Protein AF-0000000076241321 (afdb_homodimer)

Nearest PDB structures (foldseek):
  1dkg-assembly1_A  TM=8.052E-01  e=1.170E-10  Escherichia coli
  1dkg-assembly1_B  TM=6.840E-01  e=5.342E-10  Escherichia coli
  4ani-assembly1_B  TM=7.021E-01  e=1.753E-09  Geobacillus kaustophilus HTA426
  3a6m-assembly1_B  TM=4.985E-01  e=2.805E-08  Thermus thermophilus HB8
  1dkg-assembly1_A  TM=8.075E-01  e=1.011E-10  Escherichia coli

InterPro domains:
  IPR000740 GrpE nucleotide exchange factor [MF_01151] (37-212)
  IPR000740 GrpE nucleotide exchange factor [PF01025] (47-212)
  IPR000740 GrpE nucleotide exchange factor [PR00773] (77-93)
  IPR000740 GrpE nucleotide exchange factor [PR00773] (105-120)
  IPR000740 GrpE nucleotide exchange factor [PR00773] (164-179)
  IPR000740 GrpE nucleotide exchange factor [PR00773] (191-210)
  IPR000740 GrpE nucleotide exchange factor [PS01071] (167-210)
  IPR000740 GrpE nucleotide exchange factor [PTHR21237] (41-211)
  IPR000740 GrpE nucleotide exchange factor [cd00446] (71-210)
  IPR009012 GrpE nucleotide exchange factor, head [G3DSA:2.30.22.10] (156-211)
  IPR009012 GrpE nucleotide exchange factor, head [SSF51064] (158-212)
  IPR013805 GrpE nucleotide exchange factor, coiled-coil [G3DSA:3.90.20.20] (36-153)
  IPR013805 GrpE nucleotide exchange factor, coiled-coil [SSF58014] (56-156)

Organism: NCBI:txid252671

Solvent-accessible surface area (backbone atoms only — not comparable to full-atom values): 24642 Å² total; per-residue (Å²): 142,81,89,80,85,87,77,91,74,92,81,88,85,80,84,73,87,74,81,80,83,86,77,81,76,80,78,79,83,78,78,77,72,75,79,74,82,80,74,76,70,74,74,73,76,71,61,69,55,56,54,51,50,52,52,52,52,44,52,50,49,30,52,52,25,41,50,48,20,52,51,26,43,51,52,27,54,50,38,50,50,48,41,54,50,48,54,56,51,48,56,52,48,40,56,49,36,26,51,49,40,40,45,59,55,47,60,65,45,48,56,52,52,51,52,50,50,52,56,63,66,68,56,55,71,68,57,38,72,76,28,68,68,42,32,53,53,50,48,51,51,51,49,48,50,52,53,50,49,51,52,33,46,75,73,38,33,41,83,44,77,59,68,70,32,72,66,41,79,81,51,34,39,77,78,46,72,42,85,40,94,88,51,60,67,45,16,24,70,40,70,79,38,74,13,34,28,47,76,85,35,71,72,39,53,16,33,26,27,28,21,89,130,100,86,95,74,92,80,92,87,86,88,89,81,95,84,88,76,92,84,89,85,82,93,83,88,78,83,80,80,79,74,81,76,73,76,77,77,74,75,74,68,73,76,72,80,67,62,67,54,55,52,50,49,52,52,51,52,43,51,49,49,30,50,53,25,43,48,49,20,49,52,25,43,50,51,26,54,49,38,52,51,48,41,53,50,50,53,56,51,48,56,53,48,39,55,49,36,26,50,49,41,41,45,59,56,47,59,63,46,48,58,52,52,51,52,50,50,51,56,62,67,69,57,55,69,68,57,38,73,75,28,67,68,42,33,53,52,49,47,52,50,51,48,47,49,52,52,51,49,51,52,33,47,76,74,38,33,40,83,44,77,59,69,69,32,72,66,41,78,80,50,34,40,77,78,48,72,42,85,40,93,90,48,59,66,47,16,24,71,40,69,81,37,73,14,33,26,47,76,86,36,71,72,37,55,16,33,25,27,27,19,89

Foldseek 3Di:
DDDPDDDPDDDDDPDDDPDDDDDDDDDDDPPPPCPDDDPPPPPPDPPVVVVVVVVVVVVVVVVVVVVVVVVVVVVVVVVVVVVVVVVVVVVVVVVVVVLVVVLVVVLVCLVVLVVLVVVLVPDDPVVLVVDVVVVVVSVVSVVVSVVVVVVCVVQQKDWDDQAQHADDPQQEDEDEEDADPVHDFRGFHAFPAIWMAGNNHTSGHTYTYGYD/DDDPDDDDPDDDDDDPDDDDDDDDDDPDPPPPPPPPDPCPPPCPPPPVVVVVVVVVVVVVVVVVVVVVVVVVVVVVVVVVVVVVVCVVVVVVVVVVVVLVVVLVVVLVCLVVLVVLVVVLVPDDPVVLVVDVVVVVVSVVSVVVSVVVVVVCVVQQKDWDDQAQHADDPQQEDEDEEDADPVHDFRGFHAFPAIWMAGNNHTSGHTYTYGYD

Structure (mmCIF, N/CA/C/O backbone):
data_AF-0000000076241321-model_v1
#
loop_
_entity.id
_entity.type
_entity.pdbx_description
1 polymer 'GrpE protein homolog'
#
loop_
_atom_site.group_PDB
_atom_site.id
_atom_site.type_symbol
_atom_site.label_atom_id
_atom_site.label_alt_id
_atom_site.label_comp_id
_atom_site.label_asym_id
_atom_site.label_entity_id
_atom_site.label_seq_id
_atom_site.pdbx_PDB_ins_code
_atom_site.Cartn_x
_atom_site.Cartn_y
_atom_site.Cartn_z
_atom_site.occupancy
_atom_site.B_iso_or_equiv
_atom_site.auth_seq_id
_atom_site.auth_comp_id
_atom_site.auth_asym_id
_atom_site.auth_atom_id
_atom_site.pdbx_PDB_model_num
ATOM 1 N N . MET A 1 1 ? 43.938 11.688 50.812 1 19.81 1 MET A N 1
ATOM 2 C CA . MET A 1 1 ? 44.75 12.586 51.625 1 19.81 1 MET A CA 1
ATOM 3 C C . MET A 1 1 ? 43.906 13.477 52.5 1 19.81 1 MET A C 1
ATOM 5 O O . MET A 1 1 ? 42.812 13.883 52.125 1 19.81 1 MET A O 1
ATOM 9 N N . SER A 1 2 ? 44.219 13.922 53.844 1 20.12 2 SER A N 1
ATOM 10 C CA . SER A 1 2 ? 43.938 14.164 55.25 1 20.12 2 SER A CA 1
ATOM 11 C C . SER A 1 2 ? 43.625 15.633 55.5 1 20.12 2 SER A C 1
ATOM 13 O O . SER A 1 2 ? 43.375 16.031 56.625 1 20.12 2 SER A O 1
ATOM 15 N N . LEU A 1 3 ? 43.656 16.734 54.594 1 20.39 3 LEU A N 1
ATOM 16 C CA . LEU A 1 3 ? 44.188 17.984 55.156 1 20.39 3 LEU A CA 1
ATOM 17 C C . LEU A 1 3 ? 43.188 18.641 56.094 1 20.39 3 LEU A C 1
ATOM 19 O O . LEU A 1 3 ? 42.062 18.938 55.688 1 20.39 3 LEU A O 1
ATOM 23 N N . ALA A 1 4 ? 43.406 18.969 57.562 1 24.02 4 ALA A N 1
ATOM 24 C CA . ALA A 1 4 ? 42.969 19.328 58.906 1 24.02 4 ALA A CA 1
ATOM 25 C C . ALA A 1 4 ? 42.906 20.859 59.062 1 24.02 4 ALA A C 1
ATOM 27 O O . ALA A 1 4 ? 43.906 21.516 59.312 1 24.02 4 ALA A O 1
ATOM 28 N N . ALA A 1 5 ? 42.312 21.641 58 1 23.03 5 ALA A N 1
ATOM 29 C CA . ALA A 1 5 ? 42.625 23.062 58.062 1 23.03 5 ALA A CA 1
ATOM 30 C C . ALA A 1 5 ? 42.312 23.641 59.438 1 23.03 5 ALA A C 1
ATOM 32 O O . ALA A 1 5 ? 41.344 23.203 60.094 1 23.03 5 ALA A O 1
ATOM 33 N N . SER A 1 6 ? 42.938 24.859 59.812 1 19.53 6 SER A N 1
ATOM 34 C CA . SER A 1 6 ? 43.656 25.641 60.844 1 19.53 6 SER A CA 1
ATOM 35 C C . SER A 1 6 ? 42.656 26.453 61.688 1 19.53 6 SER A C 1
ATOM 37 O O . SER A 1 6 ? 41.5 26.641 61.281 1 19.53 6 SER A O 1
ATOM 39 N N . ASN A 1 7 ? 43.156 27.453 62.625 1 19.22 7 ASN A N 1
ATOM 40 C CA . ASN A 1 7 ? 43.312 27.938 64 1 19.22 7 ASN A CA 1
ATOM 41 C C . ASN A 1 7 ? 42.625 29.281 64.188 1 19.22 7 ASN A C 1
ATOM 43 O O . ASN A 1 7 ? 43.281 30.281 64.5 1 19.22 7 ASN A O 1
ATOM 47 N N . ARG A 1 8 ? 41.625 29.812 63.406 1 22.83 8 ARG A N 1
ATOM 48 C CA . ARG A 1 8 ? 41.469 31.266 63.406 1 22.83 8 ARG A CA 1
ATOM 49 C C . ARG A 1 8 ? 41.062 31.781 64.75 1 22.83 8 ARG A C 1
ATOM 51 O O . ARG A 1 8 ? 39.938 31.547 65.188 1 22.83 8 ARG A O 1
ATOM 58 N N . LEU A 1 9 ? 42 32.281 65.688 1 19.7 9 LEU A N 1
ATOM 59 C CA . LEU A 1 9 ? 42.125 32.531 67.125 1 19.7 9 LEU A CA 1
ATOM 60 C C . LEU A 1 9 ? 41.469 33.875 67.5 1 19.7 9 LEU A C 1
ATOM 62 O O . LEU A 1 9 ? 40.75 33.938 68.5 1 19.7 9 LEU A O 1
ATOM 66 N N . PHE A 1 10 ? 41.688 35.156 66.812 1 21.91 10 PHE A N 1
ATOM 67 C CA . PHE A 1 10 ? 42.25 36.219 67.625 1 21.91 10 PHE A CA 1
ATOM 68 C C . PHE A 1 10 ? 41.188 36.844 68.5 1 21.91 10 PHE A C 1
ATOM 70 O O . PHE A 1 10 ? 40.031 36.969 68.125 1 21.91 10 PHE A O 1
ATOM 77 N N . ASN A 1 11 ? 41.562 37.562 69.75 1 20.41 11 ASN A N 1
ATOM 78 C CA . ASN A 1 11 ? 41.344 37.844 71.188 1 20.41 11 ASN A CA 1
ATOM 79 C C . ASN A 1 11 ? 40.688 39.219 71.375 1 20.41 11 ASN A C 1
ATOM 81 O O . ASN A 1 11 ? 40.156 39.469 72.5 1 20.41 11 ASN A O 1
ATOM 85 N N . ILE A 1 12 ? 40.844 40.312 70.5 1 23.66 12 ILE A N 1
ATOM 86 C CA . ILE A 1 12 ? 41.344 41.469 71.25 1 23.66 12 ILE A CA 1
ATOM 87 C C . ILE A 1 12 ? 40.25 42.062 72.125 1 23.66 12 ILE A C 1
ATOM 89 O O . ILE A 1 12 ? 39.062 41.938 71.812 1 23.66 12 ILE A O 1
ATOM 93 N N . LEU A 1 13 ? 40.688 43.25 73 1 21.39 13 LEU A N 1
ATOM 94 C CA . LEU A 1 13 ? 40.656 43.875 74.312 1 21.39 13 LEU A CA 1
ATOM 95 C C . LEU A 1 13 ? 39.5 44.875 74.375 1 21.39 13 LEU A C 1
ATOM 97 O O . LEU A 1 13 ? 39.438 45.812 73.562 1 21.39 13 LEU A O 1
ATOM 101 N N . ARG A 1 14 ? 38.469 44.719 75.188 1 24.22 14 ARG A N 1
ATOM 102 C CA . ARG A 1 14 ? 37.125 45.188 75.562 1 24.22 14 ARG A CA 1
ATOM 103 C C . ARG A 1 14 ? 37.188 46.469 76.375 1 24.22 14 ARG A C 1
ATOM 105 O O . ARG A 1 14 ? 36.25 46.781 77.062 1 24.22 14 ARG A O 1
ATOM 112 N N . ILE A 1 15 ? 38.312 47.312 76 1 24.05 15 ILE A N 1
ATOM 113 C CA . ILE A 1 15 ? 38.531 48.188 77.188 1 24.05 15 ILE A CA 1
ATOM 114 C C . ILE A 1 15 ? 37.281 49 77.5 1 24.05 15 ILE A C 1
ATOM 116 O O . ILE A 1 15 ? 36.594 49.469 76.562 1 24.05 15 ILE A O 1
ATOM 120 N N . THR A 1 16 ? 37.062 49.375 78.812 1 23.17 16 THR A N 1
ATOM 121 C CA . THR A 1 16 ? 36.062 49.562 79.875 1 23.17 16 THR A CA 1
ATOM 122 C C . THR A 1 16 ? 35.625 51.031 79.938 1 23.17 16 THR A C 1
ATOM 124 O O . THR A 1 16 ? 34.5 51.344 80.312 1 23.17 16 THR A O 1
ATOM 127 N N . THR A 1 17 ? 36.531 52.094 79.562 1 22.47 17 THR A N 1
ATOM 128 C CA . THR A 1 17 ? 36.531 53.094 80.625 1 22.47 17 THR A CA 1
ATOM 129 C C . THR A 1 17 ? 35.25 53.938 80.562 1 22.47 17 THR A C 1
ATOM 131 O O . THR A 1 17 ? 34.844 54.375 79.5 1 22.47 17 THR A O 1
ATOM 134 N N . ARG A 1 18 ? 34.5 54.031 81.688 1 24.86 18 ARG A N 1
ATOM 135 C CA . ARG A 1 18 ? 33.156 54.406 82.125 1 24.86 18 ARG A CA 1
ATOM 136 C C . ARG A 1 18 ? 33.062 55.938 82.375 1 24.86 18 ARG A C 1
ATOM 138 O O . ARG A 1 18 ? 32.031 56.406 82.812 1 24.86 18 ARG A O 1
ATOM 145 N N . HIS A 1 19 ? 34.031 56.75 81.75 1 22.2 19 HIS A N 1
ATOM 146 C CA . HIS A 1 19 ? 34.156 57.938 82.562 1 22.2 19 HIS A CA 1
ATOM 147 C C . HIS A 1 19 ? 32.844 58.688 82.688 1 22.2 19 HIS A C 1
ATOM 149 O O . HIS A 1 19 ? 31.969 58.594 81.812 1 22.2 19 HIS A O 1
ATOM 155 N N . SER A 1 20 ? 32.719 59.594 83.812 1 22.11 20 SER A N 1
ATOM 156 C CA . SER A 1 20 ? 31.75 60.094 84.812 1 22.11 20 SER A CA 1
ATOM 157 C C . SER A 1 20 ? 31.094 61.406 84.375 1 22.11 20 SER A C 1
ATOM 159 O O . SER A 1 20 ? 30.125 61.844 84.938 1 22.11 20 SER A O 1
ATOM 161 N N . PRO A 1 21 ? 31.5 62.031 83.188 1 24.27 21 PRO A N 1
ATOM 162 C CA . PRO A 1 21 ? 31.578 63.469 83.438 1 24.27 21 PRO A CA 1
ATOM 163 C C . PRO A 1 21 ? 30.234 64.062 83.875 1 24.27 21 PRO A C 1
ATOM 165 O O . PRO A 1 21 ? 29.188 63.5 83.625 1 24.27 21 PRO A O 1
ATOM 168 N N . ASN A 1 22 ? 30.406 65.438 84.438 1 22.52 22 ASN A N 1
ATOM 169 C CA . ASN A 1 22 ? 29.781 66.438 85.312 1 22.52 22 ASN A CA 1
ATOM 170 C C . ASN A 1 22 ? 28.578 67.062 84.625 1 22.52 22 ASN A C 1
ATOM 172 O O . ASN A 1 22 ? 28.516 67.188 83.375 1 22.52 22 ASN A O 1
ATOM 176 N N . LYS A 1 23 ? 27.641 67.625 85.5 1 25.52 23 LYS A N 1
ATOM 177 C CA . LYS A 1 23 ? 26.203 67.875 85.625 1 25.52 23 LYS A CA 1
ATOM 178 C C . LYS A 1 23 ? 25.844 69.25 85 1 25.52 23 LYS A C 1
ATOM 180 O O . LYS A 1 23 ? 24.703 69.688 85.125 1 25.52 23 LYS A O 1
ATOM 185 N N . LEU A 1 24 ? 26.844 69.938 84.375 1 25.95 24 LEU A N 1
ATOM 186 C CA . LEU A 1 24 ? 26.547 71.312 84.562 1 25.95 24 LEU A CA 1
ATOM 187 C C . LEU A 1 24 ? 25.156 71.688 84.062 1 25.95 24 LEU A C 1
ATOM 189 O O . LEU A 1 24 ? 24.734 71.188 83 1 25.95 24 LEU A O 1
ATOM 193 N N . GLN A 1 25 ? 24.453 72.562 84.875 1 26.19 25 GLN A N 1
ATOM 194 C CA . GLN A 1 25 ? 23.125 73.062 85.25 1 26.19 25 GLN A CA 1
ATOM 195 C C . GLN A 1 25 ? 22.547 73.938 84.188 1 26.19 25 GLN A C 1
ATOM 197 O O . GLN A 1 25 ? 22.594 75.188 84.312 1 26.19 25 GLN A O 1
ATOM 202 N N . PHE A 1 26 ? 22.875 73.75 82.875 1 24.19 26 PHE A N 1
ATOM 203 C CA . PHE A 1 26 ? 22.531 74.875 82.062 1 24.19 26 PHE A CA 1
ATOM 204 C C . PHE A 1 26 ? 21.078 75.312 82.25 1 24.19 26 PHE A C 1
ATOM 206 O O . PHE A 1 26 ? 20.188 74.438 82.312 1 24.19 26 PHE A O 1
ATOM 213 N N . TYR A 1 27 ? 21.016 76.625 82.625 1 23.94 27 TYR A N 1
ATOM 214 C CA . TYR A 1 27 ? 20.016 77.562 83.062 1 23.94 27 TYR A CA 1
ATOM 215 C C . TYR A 1 27 ? 18.828 77.625 82.125 1 23.94 27 TYR A C 1
ATOM 217 O O . TYR A 1 27 ? 18.891 77 81.062 1 23.94 27 TYR A O 1
ATOM 225 N N . ARG A 1 28 ? 18.531 78.875 81.688 1 27.16 28 ARG A N 1
ATOM 226 C CA . ARG A 1 28 ? 17.375 79.75 81.75 1 27.16 28 ARG A CA 1
ATOM 227 C C . ARG A 1 28 ? 16.406 79.438 80.625 1 27.16 28 ARG A C 1
ATOM 229 O O . ARG A 1 28 ? 16.844 79.312 79.438 1 27.16 28 ARG A O 1
ATOM 236 N N . GLY A 1 29 ? 15.156 79.062 81 1 24.61 29 GLY A N 1
ATOM 237 C CA . GLY A 1 29 ? 13.922 78.688 80.375 1 24.61 29 GLY A CA 1
ATOM 238 C C . GLY A 1 29 ? 13.43 79.625 79.312 1 24.61 29 GLY A C 1
ATOM 239 O O . GLY A 1 29 ? 13.18 80.812 79.625 1 24.61 29 GLY A O 1
ATOM 240 N N . LEU A 1 30 ? 14.07 79.562 78.125 1 25.11 30 LEU A N 1
ATOM 241 C CA . LEU A 1 30 ? 13.719 80.375 76.938 1 25.11 30 LEU A CA 1
ATOM 242 C C . LEU A 1 30 ? 12.203 80.562 76.875 1 25.11 30 LEU A C 1
ATOM 244 O O . LEU A 1 30 ? 11.453 79.625 77.125 1 25.11 30 LEU A O 1
ATOM 248 N N . LEU A 1 31 ? 11.82 81.938 76.938 1 25.97 31 LEU A N 1
ATOM 249 C CA . LEU A 1 31 ? 10.625 82.75 76.75 1 25.97 31 LEU A CA 1
ATOM 250 C C . LEU A 1 31 ? 9.859 82.312 75.5 1 25.97 31 LEU A C 1
ATOM 252 O O . LEU A 1 31 ? 10.359 82.5 74.438 1 25.97 31 LEU A O 1
ATOM 256 N N . VAL A 1 32 ? 9.234 81.188 75.562 1 27.05 32 VAL A N 1
ATOM 257 C CA . VAL A 1 32 ? 8.438 80.75 74.438 1 27.05 32 VAL A CA 1
ATOM 258 C C . VAL A 1 32 ? 7.355 81.75 74.062 1 27.05 32 VAL A C 1
ATOM 260 O O . VAL A 1 32 ? 6.418 81.938 74.875 1 27.05 32 VAL A O 1
ATOM 263 N N . ASN A 1 33 ? 7.902 83 73.75 1 26.12 33 ASN A N 1
ATOM 264 C CA . ASN A 1 33 ? 6.902 84 73.312 1 26.12 33 ASN A CA 1
ATOM 265 C C . ASN A 1 33 ? 5.914 83.375 72.312 1 26.12 33 ASN A C 1
ATOM 267 O O . ASN A 1 33 ? 6.312 82.688 71.375 1 26.12 33 ASN A O 1
ATOM 271 N N . THR A 1 34 ? 4.707 83.25 72.75 1 28.38 34 THR A N 1
ATOM 272 C CA . THR A 1 34 ? 3.477 82.75 72.188 1 28.38 34 THR A CA 1
ATOM 273 C C . THR A 1 34 ? 3.092 83.5 70.938 1 28.38 34 THR A C 1
ATOM 275 O O . THR A 1 34 ? 2.633 84.625 71 1 28.38 34 THR A O 1
ATOM 278 N N . THR A 1 35 ? 4.086 83.75 70 1 26.91 35 THR A N 1
ATOM 279 C CA . THR A 1 35 ? 3.59 84.5 68.875 1 26.91 35 THR A CA 1
ATOM 280 C C . THR A 1 35 ? 2.33 83.812 68.312 1 26.91 35 THR A C 1
ATOM 282 O O . THR A 1 35 ? 2.34 82.625 67.938 1 26.91 35 THR A O 1
ATOM 285 N N . LEU A 1 36 ? 1.174 84.375 68.625 1 26.42 36 LEU A N 1
ATOM 286 C CA . LEU A 1 36 ? -0.2 84.062 68.25 1 26.42 36 LEU A CA 1
ATOM 287 C C . LEU A 1 36 ? -0.344 83.875 66.75 1 26.42 36 LEU A C 1
ATOM 289 O O . LEU A 1 36 ? -0.982 82.875 66.312 1 26.42 36 LEU A O 1
ATOM 293 N N . ARG A 1 37 ? -0.109 85 65.938 1 29.39 37 ARG A N 1
ATOM 294 C CA . ARG A 1 37 ? -1.167 85.438 65.062 1 29.39 37 ARG A CA 1
ATOM 295 C C . ARG A 1 37 ? -1.384 84.438 63.906 1 29.39 37 ARG A C 1
ATOM 297 O O . ARG A 1 37 ? -0.53 83.562 63.656 1 29.39 37 ARG A O 1
ATOM 304 N N . SER A 1 38 ? -2.279 85 62.938 1 29.39 38 SER A N 1
ATOM 305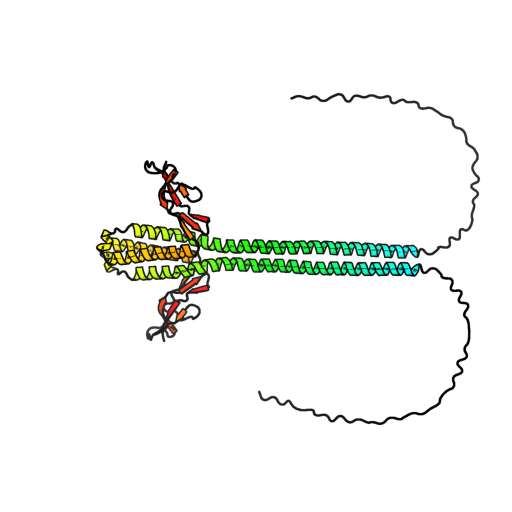 C CA . SER A 1 38 ? -3.426 84.75 62.031 1 29.39 38 SER A CA 1
ATOM 306 C C . SER A 1 38 ? -2.998 84.188 60.719 1 29.39 38 SER A C 1
ATOM 308 O O . SER A 1 38 ? -2.443 84.875 59.844 1 29.39 38 SER A O 1
ATOM 310 N N . GLU A 1 39 ? -2.201 83.25 60.688 1 28.92 39 GLU A N 1
ATOM 311 C CA . GLU A 1 39 ? -1.803 82.875 59.344 1 28.92 39 GLU A CA 1
ATOM 312 C C . GLU A 1 39 ? -3.016 82.562 58.469 1 28.92 39 GLU A C 1
ATOM 314 O O . GLU A 1 39 ? -3.742 81.562 58.781 1 28.92 39 GLU A O 1
ATOM 319 N N . SER A 1 40 ? -3.742 83.562 57.969 1 31.08 40 SER A N 1
ATOM 320 C CA . SER A 1 40 ? -4.75 83.312 56.938 1 31.08 40 SER A CA 1
ATOM 321 C C . SER A 1 40 ? -4.199 82.438 55.844 1 31.08 40 SER A C 1
ATOM 323 O O . SER A 1 40 ? -3.338 82.875 55.062 1 31.08 40 SER A O 1
ATOM 325 N N . ALA A 1 41 ? -3.838 81.312 56.031 1 34.5 41 ALA A N 1
ATOM 326 C CA . ALA A 1 41 ? -3.385 80.438 54.938 1 34.5 41 ALA A CA 1
ATOM 327 C C . ALA A 1 41 ? -4.422 80.375 53.812 1 34.5 41 ALA A C 1
ATOM 329 O O . ALA A 1 41 ? -5.562 80 54.031 1 34.5 41 ALA A O 1
ATOM 330 N N . ALA A 1 42 ? -4.418 81.438 53 1 35.59 42 ALA A N 1
ATOM 331 C CA . ALA A 1 42 ? -5.094 81.312 51.719 1 35.59 42 ALA A CA 1
ATOM 332 C C . ALA A 1 42 ? -4.879 79.938 51.125 1 35.59 42 ALA A C 1
ATOM 334 O O . ALA A 1 42 ? -3.742 79.438 51 1 35.59 42 ALA A O 1
ATOM 335 N N . LYS A 1 43 ? -5.805 79.062 51.281 1 35.84 43 LYS A N 1
ATOM 336 C CA . LYS A 1 43 ? -5.961 77.812 50.625 1 35.84 43 LYS A CA 1
ATOM 337 C C . LYS A 1 43 ? -5.734 77.938 49.125 1 35.84 43 LYS A C 1
ATOM 339 O O . LYS A 1 43 ? -6.566 78.5 48.406 1 35.84 43 LYS A O 1
ATOM 344 N N . GLU A 1 44 ? -4.625 78.438 48.688 1 35.22 44 GLU A N 1
ATOM 345 C CA . GLU A 1 44 ? -4.367 78.25 47.25 1 35.22 44 GLU A CA 1
ATOM 346 C C . GLU A 1 44 ? -4.84 76.875 46.781 1 35.22 44 GLU A C 1
ATOM 348 O O . GLU A 1 44 ? -4.453 75.875 47.344 1 35.22 44 GLU A O 1
ATOM 353 N N . GLU A 1 45 ? -5.98 76.688 46.281 1 38.03 45 GLU A N 1
ATOM 354 C CA . GLU A 1 45 ? -6.691 75.562 45.688 1 38.03 45 GLU A CA 1
ATOM 355 C C . GLU A 1 45 ? -5.742 74.688 44.906 1 38.03 45 GLU A C 1
ATOM 357 O O . GLU A 1 45 ? -4.93 75.188 44.125 1 38.03 45 GLU A O 1
ATOM 362 N N . GLU A 1 46 ? -5.359 73.438 45.25 1 43.41 46 GLU A N 1
ATOM 363 C CA . GLU A 1 46 ? -4.617 72.25 44.844 1 43.41 46 GLU A CA 1
ATOM 364 C C . GLU A 1 46 ? -4.977 71.875 43.406 1 43.41 46 GLU A C 1
ATOM 366 O O . GLU A 1 46 ? -5.852 71.062 43.188 1 43.41 46 GLU A O 1
ATOM 371 N N . PRO A 1 47 ? -5.41 72.562 42.5 1 51.53 47 PRO A N 1
ATOM 372 C CA . PRO A 1 47 ? -5.629 72.312 41.094 1 51.53 47 PRO A CA 1
ATOM 373 C C . PRO A 1 47 ? -4.492 71.5 40.469 1 51.53 47 PRO A C 1
ATOM 375 O O . PRO A 1 47 ? -4.715 70.75 39.531 1 51.53 47 PRO A O 1
ATOM 378 N N . SER A 1 48 ? -3.268 71.688 40.844 1 57.59 48 SER A N 1
ATOM 379 C CA . SER A 1 48 ? -2.078 71 40.344 1 57.59 48 SER A CA 1
ATOM 380 C C . SER A 1 48 ? -2.127 69.5 40.656 1 57.59 48 SER A C 1
ATOM 382 O O . SER A 1 48 ? -1.715 68.688 39.812 1 57.59 48 SER A O 1
ATOM 384 N N . SER A 1 49 ? -2.82 69.188 41.719 1 71.12 49 SER A N 1
ATOM 385 C CA . SER A 1 49 ? -2.834 67.812 42.25 1 71.12 49 SER A CA 1
ATOM 386 C C . SER A 1 49 ? -3.752 66.938 41.438 1 71.12 49 SER A C 1
ATOM 388 O O . SER A 1 49 ? -3.404 65.812 41.125 1 71.12 49 SER A O 1
ATOM 390 N N . GLU A 1 50 ? -4.82 67.5 41.031 1 75.19 50 GLU A N 1
ATOM 391 C CA . GLU A 1 50 ? -5.766 66.75 40.25 1 75.19 50 GLU A CA 1
ATOM 392 C C . GLU A 1 50 ? -5.223 66.438 38.875 1 75.19 50 GLU A C 1
ATOM 394 O O . GLU A 1 50 ? -5.383 65.312 38.344 1 75.19 50 GLU A O 1
ATOM 399 N N . HIS A 1 51 ? -4.621 67.5 38.344 1 77.75 51 HIS A N 1
ATOM 400 C CA . HIS A 1 51 ? -4.02 67.312 37.031 1 77.75 51 HIS A CA 1
ATOM 401 C C . HIS A 1 51 ? -2.902 66.25 37.062 1 77.75 51 HIS A C 1
ATOM 403 O O . HIS A 1 51 ? -2.773 65.438 36.125 1 77.75 51 HIS A O 1
ATOM 409 N N . GLU A 1 52 ? -2.184 66.312 38.094 1 81.62 52 GLU A N 1
ATOM 410 C CA . GLU A 1 52 ? -1.094 65.375 38.25 1 81.62 52 GLU A CA 1
ATOM 411 C C . GLU A 1 52 ? -1.627 63.938 38.406 1 81.62 52 GLU A C 1
ATOM 413 O O . GLU A 1 52 ? -1.048 62.969 37.875 1 81.62 52 GLU A O 1
ATOM 418 N N . LYS A 1 53 ? -2.736 63.812 39.125 1 85.44 53 LYS A N 1
ATOM 419 C CA . LYS A 1 53 ? -3.355 62.5 39.312 1 85.44 53 LYS A CA 1
ATOM 420 C C . LYS A 1 53 ? -3.895 61.938 38 1 85.44 53 LYS A C 1
ATOM 422 O O . LYS A 1 53 ? -3.721 60.75 37.719 1 85.44 53 LYS A O 1
ATOM 427 N N . ILE A 1 54 ? -4.5 62.812 37.219 1 85.44 54 ILE A N 1
ATOM 428 C CA . ILE A 1 54 ? -5.062 62.375 35.938 1 85.44 54 ILE A CA 1
ATOM 429 C C . ILE A 1 54 ? -3.938 61.969 35 1 85.44 54 ILE A C 1
ATOM 431 O O . ILE A 1 54 ? -4.051 60.969 34.312 1 85.44 54 ILE A O 1
ATOM 435 N N . LEU A 1 55 ? -2.863 62.75 35 1 85.94 55 LEU A N 1
ATOM 436 C CA . LEU A 1 55 ? -1.721 62.438 34.156 1 85.94 55 LEU A CA 1
ATOM 437 C C . LEU A 1 55 ? -1.09 61.094 34.562 1 85.94 55 LEU A C 1
ATOM 439 O O . LEU A 1 55 ? -0.662 60.312 33.719 1 85.94 55 LEU A O 1
ATOM 443 N N . ALA A 1 56 ? -1.032 60.781 35.844 1 87.88 56 ALA A N 1
ATOM 444 C CA . ALA A 1 56 ? -0.481 59.531 36.375 1 87.88 56 ALA A CA 1
ATOM 445 C C . ALA A 1 56 ? -1.355 58.344 35.969 1 87.88 56 ALA A C 1
ATOM 447 O O . ALA A 1 56 ? -0.844 57.281 35.562 1 87.88 56 ALA A O 1
ATOM 448 N N . GLU A 1 57 ? -2.645 58.531 36.031 1 89.56 57 GLU A N 1
ATOM 449 C CA . GLU A 1 57 ? -3.582 57.5 35.656 1 89.56 57 GLU A CA 1
ATOM 450 C C . GLU A 1 57 ? -3.492 57.188 34.156 1 89.56 57 GLU A C 1
ATOM 452 O O . GLU A 1 57 ? -3.523 56.031 33.75 1 89.56 57 GLU A O 1
ATOM 457 N N . LYS A 1 58 ? -3.352 58.219 33.375 1 90.06 58 LYS A N 1
ATOM 458 C CA . LYS A 1 58 ? -3.26 58.031 31.922 1 90.06 58 LYS A CA 1
ATOM 459 C C . LYS A 1 58 ? -1.946 57.344 31.531 1 90.06 58 LYS A C 1
ATOM 461 O O . LYS A 1 58 ? -1.916 56.5 30.641 1 90.06 58 LYS A O 1
ATOM 466 N N . THR A 1 59 ? -0.889 57.688 32.25 1 90.19 59 THR A N 1
ATOM 467 C CA . THR A 1 59 ? 0.405 57.062 32 1 90.19 59 THR A CA 1
ATOM 468 C C . THR A 1 59 ? 0.36 55.594 32.344 1 90.19 59 THR A C 1
ATOM 470 O O . THR A 1 59 ? 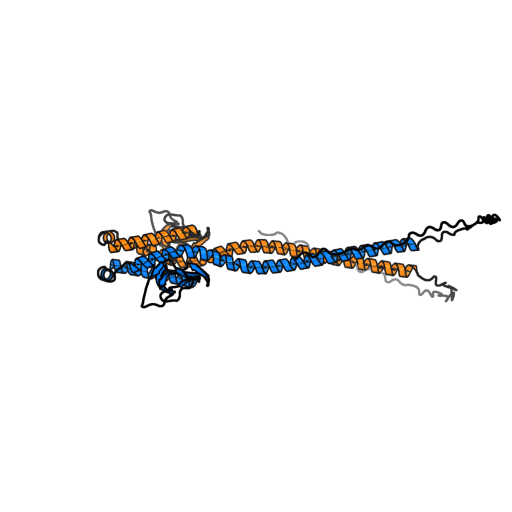0.914 54.75 31.609 1 90.19 59 THR A O 1
ATOM 473 N N . LYS A 1 60 ? -0.306 55.281 33.438 1 92.19 60 LYS A N 1
ATOM 474 C CA . LYS A 1 60 ? -0.458 53.875 33.812 1 92.19 60 LYS A CA 1
ATOM 475 C C . LYS A 1 60 ? -1.281 53.094 32.781 1 92.19 60 LYS A C 1
ATOM 477 O O . LYS A 1 60 ? -0.963 51.969 32.438 1 92.19 60 LYS A O 1
ATOM 482 N N . GLU A 1 61 ? -2.307 53.719 32.281 1 91.62 61 GLU A N 1
ATOM 483 C CA . GLU A 1 61 ? -3.15 53.094 31.25 1 91.62 61 GLU A CA 1
ATOM 484 C C . GLU A 1 61 ? -2.367 52.844 29.969 1 91.62 61 GLU A C 1
ATOM 486 O O . GLU A 1 61 ? -2.564 51.844 29.312 1 91.62 61 GLU A O 1
ATOM 491 N N . ILE A 1 62 ? -1.507 53.781 29.641 1 91.25 62 ILE A N 1
ATOM 492 C CA . ILE A 1 62 ? -0.664 53.656 28.469 1 91.25 62 ILE A CA 1
ATOM 493 C C . ILE A 1 62 ? 0.27 52.469 28.641 1 91.25 62 ILE A C 1
ATOM 495 O O . ILE A 1 62 ? 0.41 51.625 27.734 1 91.25 62 ILE A O 1
ATOM 499 N N . GLU A 1 63 ? 0.846 52.344 29.828 1 92.12 63 GLU A N 1
ATOM 500 C CA . GLU A 1 63 ? 1.768 51.25 30.094 1 92.12 63 GLU A CA 1
ATOM 501 C C . GLU A 1 63 ? 1.052 49.906 30.062 1 92.12 63 GLU A C 1
ATOM 503 O O . GLU A 1 63 ? 1.574 48.938 29.5 1 92.12 63 GLU A O 1
ATOM 508 N N . ASP A 1 64 ? -0.106 49.906 30.656 1 93.62 64 ASP A N 1
ATOM 509 C CA . ASP A 1 64 ? -0.884 48.656 30.656 1 93.62 64 ASP A CA 1
ATOM 510 C C . ASP A 1 64 ? -1.294 48.25 29.25 1 93.62 64 ASP A C 1
ATOM 512 O O . ASP A 1 64 ? -1.232 47.094 28.891 1 93.62 64 ASP A O 1
ATOM 516 N N . ALA A 1 65 ? -1.666 49.188 28.422 1 92.5 65 ALA A N 1
ATOM 517 C CA . ALA A 1 65 ? -2.092 48.938 27.062 1 92.5 65 ALA A CA 1
ATOM 518 C C . ALA A 1 65 ? -0.923 48.438 26.203 1 92.5 65 ALA A C 1
ATOM 520 O O . ALA A 1 65 ? -1.074 47.531 25.391 1 92.5 65 ALA A O 1
ATOM 521 N N . LYS A 1 66 ? 0.207 49.094 26.438 1 93 66 LYS A N 1
ATOM 522 C CA . LYS A 1 66 ? 1.401 48.688 25.703 1 93 66 LYS A CA 1
ATOM 523 C C . LYS A 1 66 ? 1.86 47.281 26.094 1 93 66 LYS A C 1
ATOM 525 O O . LYS A 1 66 ? 2.311 46.5 25.266 1 93 66 LYS A O 1
ATOM 530 N N . LYS A 1 67 ? 1.736 47 27.391 1 94.94 67 LYS A N 1
ATOM 531 C CA . LYS A 1 67 ? 2.066 45.688 27.859 1 94.94 67 LYS A CA 1
ATOM 532 C C . LYS A 1 67 ? 1.144 44.625 27.25 1 94.94 67 LYS A C 1
ATOM 534 O O . LYS A 1 67 ? 1.602 43.562 26.812 1 94.94 67 LYS A O 1
ATOM 539 N N . GLU A 1 68 ? -0.109 44.938 27.219 1 94.44 68 GLU A N 1
ATOM 540 C CA . GLU A 1 68 ? -1.08 44.031 26.625 1 94.44 68 GLU A CA 1
ATOM 541 C C . GLU A 1 68 ? -0.793 43.812 25.141 1 94.44 68 GLU A C 1
ATOM 543 O O . GLU A 1 68 ? -0.862 42.688 24.641 1 94.44 68 GLU A O 1
ATOM 548 N N . ALA A 1 69 ? -0.459 44.844 24.422 1 93.94 69 ALA A N 1
ATOM 549 C CA . ALA A 1 69 ? -0.105 44.781 23.016 1 93.94 69 ALA A CA 1
ATOM 550 C C . ALA A 1 69 ? 1.133 43.906 22.812 1 93.94 69 ALA A C 1
ATOM 552 O O . ALA A 1 69 ? 1.183 43.094 21.891 1 93.94 69 ALA A O 1
ATOM 553 N N . GLY A 1 70 ? 2.088 44.125 23.75 1 94.94 70 GLY A N 1
ATOM 554 C CA . GLY A 1 70 ? 3.293 43.312 23.703 1 94.94 70 GLY A CA 1
ATOM 555 C C . GLY A 1 70 ? 3.033 41.844 23.953 1 94.94 70 GLY A C 1
ATOM 556 O O . GLY A 1 70 ? 3.604 40.969 23.281 1 94.94 70 GLY A O 1
ATOM 557 N N . ASP A 1 71 ? 2.176 41.562 24.891 1 96.62 71 ASP A N 1
ATOM 558 C CA . ASP A 1 71 ? 1.821 40.188 25.219 1 96.62 71 ASP A CA 1
ATOM 559 C C . ASP A 1 71 ? 1.132 39.5 24.031 1 96.62 71 ASP A C 1
ATOM 561 O O . ASP A 1 71 ? 1.47 38.375 23.688 1 96.62 71 ASP A O 1
ATOM 565 N N . PHE A 1 72 ? 0.229 40.156 23.406 1 96.12 72 PHE A N 1
ATOM 566 C CA . PHE A 1 72 ? -0.502 39.562 22.281 1 96.12 72 PHE A CA 1
ATOM 567 C C . PHE A 1 72 ? 0.391 39.438 21.062 1 96.12 72 PHE A C 1
ATOM 569 O O . PHE A 1 72 ? 0.248 38.5 20.266 1 96.12 72 PHE A O 1
ATOM 576 N N . LYS A 1 73 ? 1.274 40.438 20.938 1 96.44 73 LYS A N 1
ATOM 577 C CA . LYS A 1 73 ? 2.24 40.312 19.844 1 96.44 73 LYS A CA 1
ATOM 578 C C . LYS A 1 73 ? 3.109 39.094 20.016 1 96.44 73 LYS A C 1
ATOM 580 O O . LYS A 1 73 ? 3.332 38.344 19.047 1 96.44 73 LYS A O 1
ATOM 585 N N . ASP A 1 74 ? 3.527 38.812 21.234 1 97.5 74 ASP A N 1
ATOM 586 C CA . ASP A 1 74 ? 4.328 37.625 21.516 1 97.5 74 ASP A CA 1
ATOM 587 C C . ASP A 1 74 ? 3.529 36.344 21.266 1 97.5 74 ASP A C 1
ATOM 589 O O . ASP A 1 74 ? 4.035 35.406 20.656 1 97.5 74 ASP A O 1
ATOM 593 N N . LYS A 1 75 ? 2.375 36.375 21.781 1 97.12 75 LYS A N 1
ATOM 594 C CA . LYS A 1 75 ? 1.5 35.219 21.594 1 97.12 75 LYS A CA 1
ATOM 595 C C . LYS A 1 75 ? 1.261 34.969 20.109 1 97.12 75 LYS A C 1
ATOM 597 O O . LYS A 1 75 ? 1.272 33.812 19.656 1 97.12 75 LYS A O 1
ATOM 602 N N . TYR A 1 76 ? 1.085 35.969 19.344 1 97.19 76 TYR A N 1
ATOM 603 C CA . TYR A 1 76 ? 0.862 35.875 17.906 1 97.19 76 TYR A CA 1
ATOM 604 C C . TYR A 1 76 ? 2.088 35.312 17.203 1 97.19 76 TYR A C 1
ATOM 606 O O . TYR A 1 76 ? 1.973 34.375 16.391 1 97.19 76 TYR A O 1
ATOM 614 N N . MET A 1 77 ? 3.189 35.812 17.531 1 97.5 77 MET A N 1
ATOM 615 C CA . MET A 1 77 ? 4.426 35.344 16.922 1 97.5 77 MET A CA 1
ATOM 616 C C . MET A 1 77 ? 4.66 33.875 17.219 1 97.5 77 MET A C 1
ATOM 618 O O . MET A 1 77 ? 5.082 33.125 16.344 1 97.5 77 MET A O 1
ATOM 622 N N . ARG A 1 78 ? 4.352 33.469 18.422 1 96.62 78 ARG A N 1
ATOM 623 C CA . ARG A 1 78 ? 4.484 32.062 18.812 1 96.62 78 ARG A CA 1
ATOM 624 C C . ARG A 1 78 ? 3.492 31.188 18.062 1 96.62 78 ARG A C 1
ATOM 626 O O . ARG A 1 78 ? 3.842 30.094 17.594 1 96.62 78 ARG A O 1
ATOM 633 N N . ALA A 1 79 ? 2.271 31.672 17.906 1 97.25 79 ALA A N 1
ATOM 634 C CA . ALA A 1 79 ? 1.251 30.938 17.172 1 97.25 79 ALA A CA 1
ATOM 635 C C . ALA A 1 79 ? 1.658 30.734 15.719 1 97.25 79 ALA A C 1
ATOM 637 O O . ALA A 1 79 ? 1.438 29.656 15.148 1 97.25 79 ALA A O 1
ATOM 638 N N . LEU A 1 80 ? 2.26 31.766 15.141 1 96.38 80 LEU A N 1
ATOM 639 C CA . LEU A 1 80 ? 2.729 31.688 13.766 1 96.38 80 LEU A CA 1
ATOM 640 C C . LEU A 1 80 ? 3.848 30.656 13.625 1 96.38 80 LEU A C 1
ATOM 642 O O . LEU A 1 80 ? 3.879 29.891 12.664 1 96.38 80 LEU A O 1
ATOM 646 N N . ALA A 1 81 ? 4.719 30.656 14.594 1 96.69 81 ALA A N 1
ATOM 647 C CA . ALA A 1 81 ? 5.812 29.688 14.602 1 96.69 81 ALA A CA 1
ATOM 648 C C . ALA A 1 81 ? 5.281 28.266 14.734 1 96.69 81 ALA A C 1
ATOM 650 O O . ALA A 1 81 ? 5.766 27.359 14.07 1 96.69 81 ALA A O 1
ATOM 651 N N . GLU A 1 82 ? 4.324 28.156 15.586 1 95.88 82 GLU A N 1
ATOM 652 C CA . GLU A 1 82 ? 3.699 26.844 15.766 1 95.88 82 GLU A CA 1
ATOM 653 C C . GLU A 1 82 ? 3.041 26.359 14.477 1 95.88 82 GLU A C 1
ATOM 655 O O . GLU A 1 82 ? 3.135 25.188 14.133 1 95.88 82 GLU A O 1
ATOM 660 N N . ASN A 1 83 ? 2.395 27.297 13.836 1 95.62 83 ASN A N 1
ATOM 661 C CA . ASN A 1 83 ? 1.786 26.953 12.555 1 95.62 83 ASN A CA 1
ATOM 662 C C . ASN A 1 83 ? 2.82 26.438 11.555 1 95.62 83 ASN A C 1
ATOM 664 O O . ASN A 1 83 ? 2.594 25.422 10.891 1 95.62 83 ASN A O 1
ATOM 668 N N . GLU A 1 84 ? 3.895 27.062 11.469 1 94.94 84 GLU A N 1
ATOM 669 C CA . GLU A 1 84 ? 4.965 26.656 10.562 1 94.94 84 GLU A CA 1
ATOM 670 C C . GLU A 1 84 ? 5.527 25.281 10.961 1 94.94 84 GLU A C 1
ATOM 672 O O . GLU A 1 84 ? 5.789 24.438 10.109 1 94.94 84 GLU A O 1
ATOM 677 N N . ASN A 1 85 ? 5.68 25.094 12.289 1 95.38 85 ASN A N 1
ATOM 678 C CA . ASN A 1 85 ? 6.176 23.812 12.797 1 95.38 85 ASN A CA 1
ATOM 679 C C . ASN A 1 85 ? 5.207 22.672 12.5 1 95.38 85 ASN A C 1
ATOM 681 O O . ASN A 1 85 ? 5.629 21.578 12.133 1 95.38 85 ASN A O 1
ATOM 685 N N . ILE A 1 86 ? 3.945 23.031 12.602 1 95.19 86 ILE A N 1
ATOM 686 C CA . ILE A 1 86 ? 2.91 22.031 12.328 1 95.19 86 ILE A CA 1
ATOM 687 C C . ILE A 1 86 ? 2.947 21.641 10.852 1 95.19 86 ILE A C 1
ATOM 689 O O . ILE A 1 86 ? 2.867 20.469 10.516 1 95.19 86 ILE A O 1
ATOM 693 N N . MET A 1 87 ? 3.127 22.656 9.984 1 93.25 87 MET A N 1
ATOM 694 C CA . MET A 1 87 ? 3.17 22.406 8.547 1 93.25 87 MET A CA 1
ATOM 695 C C . MET A 1 87 ? 4.363 21.547 8.18 1 93.25 87 MET A C 1
ATOM 697 O O . MET A 1 87 ? 4.227 20.594 7.406 1 93.25 87 MET A O 1
ATOM 701 N N . LYS A 1 88 ? 5.496 21.781 8.789 1 94.44 88 LYS A N 1
ATOM 702 C CA . LYS A 1 88 ? 6.703 21 8.516 1 94.44 88 LYS A CA 1
ATOM 703 C C . LYS A 1 88 ? 6.562 19.578 9.016 1 94.44 88 LYS A C 1
ATOM 705 O O . LYS A 1 88 ? 6.918 18.625 8.312 1 94.44 88 LYS A O 1
ATOM 710 N N . ARG A 1 89 ? 6.086 19.422 10.172 1 93.69 89 ARG A N 1
ATOM 711 C CA . ARG A 1 89 ? 5.879 18.109 10.75 1 93.69 89 ARG A CA 1
ATOM 712 C C . ARG A 1 89 ? 4.871 17.297 9.938 1 93.69 89 ARG A C 1
ATOM 714 O O . ARG A 1 89 ? 5.062 16.109 9.711 1 93.69 89 ARG A O 1
ATOM 721 N N . ASN A 1 90 ? 3.766 18.031 9.523 1 93.19 90 ASN A N 1
ATOM 722 C CA . ASN A 1 90 ? 2.719 17.359 8.75 1 93.19 90 ASN A CA 1
ATOM 723 C C . ASN A 1 90 ? 3.256 16.797 7.441 1 93.19 90 ASN A C 1
ATOM 725 O O . ASN A 1 90 ? 2.873 15.711 7.027 1 93.19 90 ASN A O 1
ATOM 729 N N . GLN A 1 91 ? 4.09 17.5 6.785 1 91.94 91 GLN A N 1
ATOM 730 C CA . GLN A 1 91 ? 4.684 17.031 5.539 1 91.94 91 GLN A CA 1
ATOM 731 C C . GLN A 1 91 ? 5.465 15.742 5.754 1 91.94 91 GLN A C 1
ATOM 733 O O . GLN A 1 91 ? 5.344 14.805 4.965 1 91.94 91 GLN A O 1
ATOM 738 N N . LYS A 1 92 ? 6.184 15.656 6.812 1 91.75 92 LYS A N 1
ATOM 739 C CA . LYS A 1 92 ? 6.953 14.461 7.133 1 91.75 92 LYS A CA 1
ATOM 740 C C . LYS A 1 92 ? 6.031 13.289 7.473 1 91.75 92 LYS A C 1
ATOM 742 O O . LYS A 1 92 ? 6.238 12.172 7 1 91.75 92 LYS A O 1
ATOM 747 N N . PHE A 1 93 ? 5.008 13.586 8.203 1 89.81 93 PHE A N 1
ATOM 748 C CA . PHE A 1 93 ? 4.07 12.555 8.625 1 89.81 93 PHE A CA 1
ATOM 749 C C . PHE A 1 93 ? 3.318 11.984 7.43 1 89.81 93 PHE A C 1
ATOM 751 O O . PHE A 1 93 ? 3.092 10.773 7.352 1 89.81 93 PHE A O 1
ATOM 758 N N . LEU A 1 94 ? 3.01 12.875 6.582 1 89.94 94 LEU A N 1
ATOM 759 C CA . LEU A 1 94 ? 2.307 12.438 5.379 1 89.94 94 LEU A CA 1
ATOM 760 C C . LEU A 1 94 ? 3.164 11.469 4.57 1 89.94 94 LEU A C 1
ATOM 762 O O . LEU A 1 94 ? 2.674 10.43 4.113 1 89.94 94 LEU A O 1
ATOM 766 N N . ALA A 1 95 ? 4.41 11.711 4.387 1 88.06 95 ALA A N 1
ATOM 767 C CA . ALA A 1 95 ? 5.336 10.844 3.66 1 88.06 95 ALA A CA 1
ATOM 768 C C . ALA A 1 95 ? 5.52 9.516 4.379 1 88.06 95 ALA A C 1
ATOM 770 O O . ALA A 1 95 ? 5.504 8.453 3.746 1 88.06 95 ALA A O 1
ATOM 771 N N . ASP A 1 96 ? 5.578 9.562 5.648 1 90 96 ASP A N 1
ATOM 772 C CA . ASP A 1 96 ? 5.766 8.367 6.461 1 90 96 ASP A CA 1
ATOM 773 C C . ASP A 1 96 ? 4.52 7.484 6.438 1 90 96 ASP A C 1
ATOM 775 O O . ASP A 1 96 ? 4.617 6.258 6.391 1 90 96 ASP A O 1
ATOM 779 N N . ALA A 1 97 ? 3.42 8.125 6.465 1 88.62 97 ALA A N 1
ATOM 780 C CA . ALA A 1 97 ? 2.164 7.383 6.449 1 88.62 97 ALA A CA 1
ATOM 781 C C . ALA A 1 97 ? 2.025 6.566 5.168 1 88.62 97 ALA A C 1
ATOM 783 O O . ALA A 1 97 ? 1.642 5.395 5.211 1 88.62 97 ALA A O 1
ATOM 784 N N . LYS A 1 98 ? 2.32 7.145 4.066 1 87.69 98 LYS A N 1
ATOM 785 C CA . LYS A 1 98 ? 2.281 6.445 2.787 1 87.69 98 LYS A CA 1
ATOM 786 C C . LYS A 1 98 ? 3.238 5.258 2.781 1 87.69 98 LYS A C 1
ATOM 788 O O . LYS A 1 98 ? 2.865 4.152 2.379 1 87.69 98 LYS A O 1
ATOM 793 N N . LEU A 1 99 ? 4.402 5.473 3.293 1 88.56 99 LEU A N 1
ATOM 794 C CA . LEU A 1 99 ? 5.441 4.449 3.312 1 88.56 99 LEU A CA 1
ATOM 795 C C . LEU A 1 99 ? 5.051 3.299 4.234 1 88.56 99 LEU A C 1
ATOM 797 O O . LEU A 1 99 ? 5.242 2.131 3.889 1 88.56 99 LEU A O 1
ATOM 801 N N . TYR A 1 100 ? 4.473 3.555 5.348 1 87.69 100 TYR A N 1
ATOM 802 C CA . TYR A 1 100 ? 4.102 2.535 6.32 1 87.69 100 TYR A CA 1
ATOM 803 C C . TYR A 1 100 ? 2.99 1.644 5.781 1 87.69 100 TYR A C 1
ATOM 805 O O . TYR A 1 100 ? 2.994 0.431 6.008 1 87.69 100 TYR A O 1
ATOM 813 N N . ALA A 1 101 ? 2.104 2.324 5.105 1 88.5 101 ALA A N 1
ATOM 814 C CA . ALA A 1 101 ? 0.989 1.543 4.574 1 88.5 101 ALA A CA 1
ATOM 815 C C . ALA A 1 101 ? 1.477 0.506 3.566 1 88.5 101 ALA A C 1
ATOM 817 O O . ALA A 1 101 ? 1.082 -0.661 3.627 1 88.5 101 ALA A O 1
ATOM 818 N N . VAL A 1 102 ? 2.371 0.876 2.785 1 92.25 102 VAL A N 1
ATOM 819 C CA . VAL A 1 102 ? 2.891 -0.012 1.751 1 92.25 102 VAL A CA 1
ATOM 820 C C . VAL A 1 102 ? 3.803 -1.062 2.383 1 92.25 102 VAL A C 1
ATOM 822 O O . VAL A 1 102 ? 3.867 -2.201 1.913 1 92.25 102 VAL A O 1
ATOM 825 N N . GLN A 1 103 ? 4.395 -0.628 3.467 1 94.5 103 GLN A N 1
ATOM 826 C CA . GLN A 1 103 ? 5.344 -1.52 4.125 1 94.5 103 GLN A CA 1
ATOM 827 C C . GLN A 1 103 ? 4.641 -2.756 4.68 1 94.5 103 GLN A C 1
ATOM 829 O O . GLN A 1 103 ? 5.09 -3.883 4.457 1 94.5 103 GLN A O 1
ATOM 834 N N . SER A 1 104 ? 3.574 -2.518 5.395 1 92.44 104 SER A N 1
ATOM 835 C CA . SER A 1 104 ? 2.84 -3.637 5.977 1 92.44 104 SER A CA 1
ATOM 836 C C . SER A 1 104 ? 2.293 -4.562 4.895 1 92.44 104 SER A C 1
ATOM 838 O O . SER A 1 104 ? 2.391 -5.785 5.008 1 92.44 104 SER A O 1
ATOM 840 N N . PHE A 1 105 ? 1.772 -3.984 3.836 1 93.69 105 PHE A N 1
ATOM 841 C CA . PH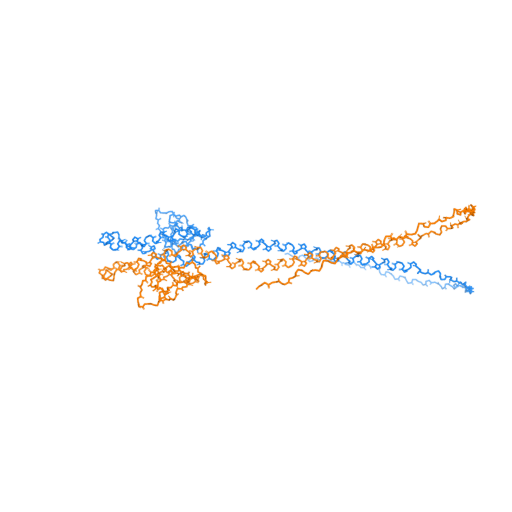E A 1 105 ? 1.235 -4.727 2.703 1 93.69 105 PHE A CA 1
ATOM 842 C C . PHE A 1 105 ? 2.334 -5.527 2.012 1 93.69 105 PHE A C 1
ATOM 844 O O . PHE A 1 105 ? 2.166 -6.719 1.745 1 93.69 105 PHE A O 1
ATOM 851 N N . SER A 1 106 ? 3.43 -4.887 1.869 1 96.12 106 SER A N 1
ATOM 852 C CA . SER A 1 106 ? 4.574 -5.52 1.221 1 96.12 106 SER A CA 1
ATOM 853 C C . SER A 1 106 ? 5.086 -6.703 2.035 1 96.12 106 SER A C 1
ATOM 855 O O . SER A 1 106 ? 5.383 -7.766 1.482 1 96.12 106 SER A O 1
ATOM 857 N N . LYS A 1 107 ? 5.168 -6.543 3.283 1 95.44 107 LYS A N 1
ATOM 858 C CA . LYS A 1 107 ? 5.668 -7.598 4.16 1 95.44 107 LYS A CA 1
ATOM 859 C C . LYS A 1 107 ? 4.828 -8.859 4.039 1 95.44 107 LYS A C 1
ATOM 861 O O . LYS A 1 107 ? 5.367 -9.969 3.957 1 95.44 107 LYS A O 1
ATOM 866 N N . ASP A 1 108 ? 3.584 -8.688 3.955 1 95.06 108 ASP A N 1
ATOM 867 C CA . ASP A 1 108 ? 2.668 -9.82 3.859 1 95.06 108 ASP A CA 1
ATOM 868 C C . ASP A 1 108 ? 2.777 -10.5 2.498 1 95.06 108 ASP A C 1
ATOM 870 O O . ASP A 1 108 ? 2.531 -11.703 2.379 1 95.06 108 ASP A O 1
ATOM 874 N N . LEU A 1 109 ? 3.227 -9.773 1.53 1 96.94 109 LEU A N 1
ATOM 875 C CA . LEU A 1 109 ? 3.299 -10.312 0.177 1 96.94 109 LEU A CA 1
ATOM 876 C C . LEU A 1 109 ? 4.613 -11.055 -0.043 1 96.94 109 LEU A C 1
ATOM 878 O O . LEU A 1 109 ? 4.738 -11.836 -0.989 1 96.94 109 LEU A O 1
ATOM 882 N N . LEU A 1 110 ? 5.531 -10.859 0.811 1 96.62 110 LEU A N 1
ATOM 883 C CA . LEU A 1 110 ? 6.832 -11.5 0.648 1 96.62 110 LEU A CA 1
ATOM 884 C C . LEU A 1 110 ? 6.711 -13.016 0.771 1 96.62 110 LEU A C 1
ATOM 886 O O . LEU A 1 110 ? 7.387 -13.758 0.054 1 96.62 110 LEU A O 1
ATOM 890 N N . ASP A 1 111 ? 5.82 -13.461 1.604 1 92.88 111 ASP A N 1
ATOM 891 C CA . ASP A 1 111 ? 5.605 -14.898 1.766 1 92.88 111 ASP A CA 1
ATOM 892 C C . ASP A 1 111 ? 5.055 -15.516 0.483 1 92.88 111 ASP A C 1
ATOM 894 O O . ASP A 1 111 ? 5.438 -16.625 0.112 1 92.88 111 ASP A O 1
ATOM 898 N N . ILE A 1 112 ? 4.266 -14.797 -0.126 1 93.62 112 ILE A N 1
ATOM 899 C CA . ILE A 1 112 ? 3.693 -15.266 -1.384 1 93.62 112 ILE A CA 1
ATOM 900 C C . ILE A 1 112 ? 4.789 -15.375 -2.441 1 93.62 112 ILE A C 1
ATOM 902 O O . ILE A 1 112 ? 4.867 -16.375 -3.164 1 93.62 112 ILE A O 1
ATOM 906 N N . SER A 1 113 ? 5.625 -14.375 -2.496 1 95.19 113 SER A N 1
ATOM 907 C CA . SER A 1 113 ? 6.754 -14.414 -3.422 1 95.19 113 SER A CA 1
ATOM 908 C C . SER A 1 113 ? 7.648 -15.617 -3.158 1 95.19 113 SER A C 1
ATOM 910 O O . SER A 1 113 ? 8.07 -16.297 -4.094 1 95.19 113 SER A O 1
ATOM 912 N N . ASP A 1 114 ? 7.852 -15.914 -1.899 1 93 114 ASP A N 1
ATOM 913 C CA . ASP A 1 114 ? 8.688 -17.047 -1.526 1 93 114 ASP A CA 1
ATOM 914 C C . ASP A 1 114 ? 8.07 -18.359 -1.99 1 93 114 ASP A C 1
ATOM 916 O O . ASP A 1 114 ? 8.773 -19.25 -2.498 1 93 114 ASP A O 1
ATOM 920 N N . VAL A 1 115 ? 6.809 -18.484 -1.797 1 90.06 115 VAL A N 1
ATOM 921 C CA . VAL A 1 115 ? 6.105 -19.703 -2.184 1 90.06 115 VAL A CA 1
ATOM 922 C C . VAL A 1 115 ? 6.172 -19.875 -3.697 1 90.06 115 VAL A C 1
ATOM 924 O O . VAL A 1 115 ? 6.461 -20.969 -4.188 1 90.06 115 VAL A O 1
ATOM 927 N N . LEU A 1 116 ? 5.973 -18.844 -4.438 1 91.38 116 LEU A N 1
ATOM 928 C CA . LEU A 1 116 ? 6.027 -18.891 -5.895 1 91.38 116 LEU A CA 1
ATOM 929 C C . LEU A 1 116 ? 7.426 -19.281 -6.371 1 91.38 116 LEU A C 1
ATOM 931 O O . LEU A 1 116 ? 7.574 -20.078 -7.293 1 91.38 116 LEU A O 1
ATOM 935 N N . GLU A 1 117 ? 8.383 -18.719 -5.727 1 90.81 117 GLU A N 1
ATOM 936 C CA . GLU A 1 117 ? 9.766 -19.031 -6.078 1 90.81 117 GLU A CA 1
ATOM 937 C C . GLU A 1 117 ? 10.086 -20.5 -5.84 1 90.81 117 GLU A C 1
ATOM 939 O O . GLU A 1 117 ? 10.633 -21.172 -6.719 1 90.81 117 GLU A O 1
ATOM 944 N N . LYS A 1 118 ? 9.703 -21.016 -4.734 1 88.69 118 LYS A N 1
ATOM 945 C CA . LYS A 1 118 ? 9.953 -22.406 -4.391 1 88.69 118 LYS A CA 1
ATOM 946 C C . LYS A 1 118 ? 9.227 -23.344 -5.348 1 88.69 118 LYS A C 1
ATOM 948 O O . LYS A 1 118 ? 9.766 -24.375 -5.75 1 88.69 118 LYS A O 1
ATOM 953 N N . ALA A 1 119 ? 8.039 -22.953 -5.676 1 87.44 119 ALA A N 1
ATOM 954 C CA . ALA A 1 119 ? 7.246 -23.766 -6.59 1 87.44 119 ALA A CA 1
ATOM 955 C C . ALA A 1 119 ? 7.91 -23.859 -7.961 1 87.44 119 ALA A C 1
ATOM 957 O O . ALA A 1 119 ? 7.973 -24.938 -8.562 1 87.44 119 ALA A O 1
ATOM 958 N N . THR A 1 120 ? 8.414 -22.797 -8.453 1 87.5 120 THR A N 1
ATOM 959 C CA . THR A 1 120 ? 9.039 -22.781 -9.773 1 87.5 120 THR A CA 1
ATOM 960 C C . THR A 1 120 ? 10.367 -23.531 -9.75 1 87.5 120 THR A C 1
ATOM 962 O O . THR A 1 120 ? 10.773 -24.125 -10.758 1 87.5 120 THR A O 1
ATOM 965 N N . GLU A 1 121 ? 10.969 -23.547 -8.586 1 87.38 121 GLU A N 1
ATOM 966 C CA . GLU A 1 121 ? 12.258 -24.219 -8.453 1 87.38 121 GLU A CA 1
ATOM 967 C C . GLU A 1 121 ? 12.078 -25.734 -8.305 1 87.38 121 GLU A C 1
ATOM 969 O O . GLU A 1 121 ? 13.016 -26.5 -8.539 1 87.38 121 GLU A O 1
ATOM 974 N N . SER A 1 122 ? 10.93 -26.156 -7.918 1 83.69 122 SER A N 1
ATOM 975 C CA . SER A 1 122 ? 10.703 -27.562 -7.59 1 83.69 122 SER A CA 1
ATOM 976 C C . SER A 1 122 ? 10.383 -28.375 -8.836 1 83.69 122 SER A C 1
ATOM 978 O O . SER A 1 122 ? 10.312 -29.609 -8.781 1 83.69 122 SER A O 1
ATOM 980 N N . VAL A 1 123 ? 10.203 -27.766 -9.945 1 85.69 123 VAL A N 1
ATOM 981 C CA . VAL A 1 123 ? 9.828 -28.5 -11.148 1 85.69 123 VAL A CA 1
ATOM 982 C C . VAL A 1 123 ? 11.062 -28.75 -12.016 1 85.69 123 VAL A C 1
ATOM 984 O O . VAL A 1 123 ? 11.781 -27.797 -12.344 1 85.69 123 VAL A O 1
ATOM 987 N N . SER A 1 124 ? 11.242 -30.031 -12.312 1 86.62 124 SER A N 1
ATOM 988 C CA . SER A 1 124 ? 12.406 -30.391 -13.125 1 86.62 124 SER A CA 1
ATOM 989 C C . SER A 1 124 ? 12.156 -30.109 -14.602 1 86.62 124 SER A C 1
ATOM 991 O O . SER A 1 124 ? 11.016 -30.188 -15.07 1 86.62 124 SER A O 1
ATOM 993 N N . GLN A 1 125 ? 13.188 -29.812 -15.289 1 86.56 125 GLN A N 1
ATOM 994 C CA . GLN A 1 125 ? 13.094 -29.516 -16.719 1 86.56 125 GLN A CA 1
ATOM 995 C C . GLN A 1 125 ? 12.633 -30.75 -17.5 1 86.56 125 GLN A C 1
ATOM 997 O O . GLN A 1 125 ? 11.914 -30.609 -18.5 1 86.56 125 GLN A O 1
ATOM 1002 N N . GLU A 1 126 ? 13.008 -31.891 -17.047 1 87.06 126 GLU A N 1
ATOM 1003 C CA . GLU A 1 126 ? 12.625 -33.125 -17.719 1 87.06 126 GLU A CA 1
ATOM 1004 C C . GLU A 1 126 ? 11.117 -33.312 -17.688 1 87.06 126 GLU A C 1
ATOM 1006 O O . GLU A 1 126 ? 10.516 -33.719 -18.703 1 87.06 126 GLU A O 1
ATOM 1011 N N . GLU A 1 127 ? 10.586 -33.062 -16.609 1 83.5 127 GLU A N 1
ATOM 1012 C CA . GLU A 1 127 ? 9.141 -33.219 -16.453 1 83.5 127 GLU A CA 1
ATOM 1013 C C . GLU A 1 127 ? 8.383 -32.219 -17.312 1 83.5 127 GLU A C 1
ATOM 1015 O O . GLU A 1 127 ? 7.32 -32.531 -17.859 1 83.5 127 GLU A O 1
ATOM 1020 N N . LEU A 1 128 ? 8.945 -31.047 -17.438 1 85.31 128 LEU A N 1
ATOM 1021 C CA . LEU A 1 128 ? 8.312 -29.984 -18.219 1 85.31 128 LEU A CA 1
ATOM 1022 C C . LEU A 1 128 ? 8.242 -30.359 -19.703 1 85.31 128 LEU A C 1
ATOM 1024 O O . LEU A 1 128 ? 7.254 -30.047 -20.375 1 85.31 128 LEU A O 1
ATOM 1028 N N . LYS A 1 129 ? 9.203 -31.094 -20.125 1 85.81 129 LYS A N 1
ATOM 1029 C CA . LYS A 1 129 ? 9.25 -31.5 -21.516 1 85.81 129 LYS A CA 1
ATOM 1030 C C . LYS A 1 129 ? 8.273 -32.625 -21.797 1 85.81 129 LYS A C 1
ATOM 1032 O O . LYS A 1 129 ? 7.727 -32.75 -22.906 1 85.81 129 LYS A O 1
ATOM 1037 N N . ALA A 1 130 ? 8 -33.406 -20.828 1 83 130 ALA A N 1
ATOM 1038 C CA . ALA A 1 130 ? 7.223 -34.625 -21.016 1 83 130 ALA A CA 1
ATOM 1039 C C . ALA A 1 130 ? 5.727 -34.344 -20.922 1 83 130 ALA A C 1
ATOM 1041 O O . ALA A 1 130 ? 4.906 -35.125 -21.406 1 83 130 ALA A O 1
ATOM 1042 N N . ASN A 1 131 ? 5.41 -33.219 -20.328 1 84.88 131 ASN A N 1
ATOM 1043 C CA . ASN A 1 131 ? 4.008 -32.938 -20.031 1 84.88 131 ASN A CA 1
ATOM 1044 C C . ASN A 1 131 ? 3.637 -31.516 -20.406 1 84.88 131 ASN A C 1
ATOM 1046 O O . ASN A 1 131 ? 3.975 -30.578 -19.688 1 84.88 131 ASN A O 1
ATOM 1050 N N . LYS A 1 132 ? 2.852 -31.375 -21.406 1 85.5 132 LYS A N 1
ATOM 1051 C CA . LYS A 1 132 ? 2.48 -30.062 -21.922 1 85.5 132 LYS A CA 1
ATOM 1052 C C . LYS A 1 132 ? 1.68 -29.266 -20.891 1 85.5 132 LYS A C 1
ATOM 1054 O O . LYS A 1 132 ? 1.894 -28.062 -20.734 1 85.5 132 LYS A O 1
ATOM 1059 N N . GLU A 1 133 ? 0.805 -29.953 -20.281 1 83.56 133 GLU A N 1
ATOM 1060 C CA . GLU A 1 133 ? -0.031 -29.281 -19.297 1 83.56 133 GLU A CA 1
ATOM 1061 C C . GLU A 1 133 ? 0.803 -28.766 -18.125 1 83.56 133 GLU A C 1
ATOM 1063 O O . GLU A 1 133 ? 0.559 -27.672 -17.609 1 83.56 133 GLU A O 1
ATOM 1068 N N . LEU A 1 134 ? 1.744 -29.594 -17.766 1 87.25 134 LEU A N 1
ATOM 1069 C CA . LEU A 1 134 ? 2.66 -29.203 -16.688 1 87.25 134 LEU A CA 1
ATOM 1070 C C . LEU A 1 134 ? 3.482 -27.984 -17.094 1 87.25 134 LEU A C 1
ATOM 1072 O O . LEU A 1 134 ? 3.676 -27.062 -16.297 1 87.25 134 LEU A O 1
ATOM 1076 N N . ASN A 1 135 ? 3.83 -28 -18.25 1 89.19 135 ASN A N 1
ATOM 1077 C CA . ASN A 1 135 ? 4.609 -26.875 -18.766 1 89.19 135 ASN A CA 1
ATOM 1078 C C . ASN A 1 135 ? 3.787 -25.594 -18.828 1 89.19 135 ASN A C 1
ATOM 1080 O O . ASN A 1 135 ? 4.293 -24.516 -18.531 1 89.19 135 ASN A O 1
ATOM 1084 N N . ASP A 1 136 ? 2.598 -25.688 -19.219 1 86.62 136 ASP A N 1
ATOM 1085 C CA . ASP A 1 136 ? 1.722 -24.516 -19.266 1 86.62 136 ASP A CA 1
ATOM 1086 C C . ASP A 1 136 ? 1.521 -23.922 -17.875 1 86.62 136 ASP A C 1
ATOM 1088 O O . ASP A 1 136 ? 1.572 -22.703 -17.719 1 86.62 136 ASP A O 1
ATOM 1092 N N . LEU A 1 137 ? 1.329 -24.781 -16.938 1 87.44 137 LEU A N 1
ATOM 1093 C CA . LEU A 1 137 ? 1.146 -24.312 -15.578 1 87.44 137 LEU A CA 1
ATOM 1094 C C . LEU A 1 137 ? 2.438 -23.703 -15.031 1 87.44 137 LEU A C 1
ATOM 1096 O O . LEU A 1 137 ? 2.404 -22.688 -14.328 1 87.44 137 LEU A O 1
ATOM 1100 N N . TYR A 1 138 ? 3.518 -24.359 -15.383 1 88.94 138 TYR A N 1
ATOM 1101 C CA . TYR A 1 138 ? 4.812 -23.828 -14.961 1 88.94 138 TYR A CA 1
ATOM 1102 C C . TYR A 1 138 ? 5.043 -22.438 -15.523 1 88.94 138 TYR A C 1
ATOM 1104 O O . TYR A 1 138 ? 5.492 -21.531 -14.805 1 88.94 138 TYR A O 1
ATOM 1112 N N . GLN A 1 139 ? 4.691 -22.219 -16.672 1 88.19 139 GLN A N 1
ATOM 1113 C CA . GLN A 1 139 ? 4.844 -20.922 -17.312 1 88.19 139 GLN A CA 1
ATOM 1114 C C . GLN A 1 139 ? 3.932 -19.875 -16.672 1 88.19 139 GLN A C 1
ATOM 1116 O O . GLN A 1 139 ? 4.332 -18.734 -16.484 1 88.19 139 GLN A O 1
ATOM 1121 N N . GLY A 1 140 ? 2.74 -20.297 -16.391 1 86.06 140 GLY A N 1
ATOM 1122 C CA . GLY A 1 140 ? 1.841 -19.391 -15.688 1 86.06 140 GLY A CA 1
ATOM 1123 C C . GLY A 1 140 ? 2.375 -18.953 -14.336 1 86.06 140 GLY A C 1
ATOM 1124 O O . GLY A 1 140 ? 2.268 -17.781 -13.977 1 86.06 140 GLY A O 1
ATOM 1125 N N . LEU A 1 141 ? 2.98 -19.875 -13.688 1 89.38 141 LEU A N 1
ATOM 1126 C CA . LEU A 1 141 ? 3.561 -19.578 -12.383 1 89.38 141 LEU A CA 1
ATOM 1127 C C . LEU A 1 141 ? 4.754 -18.641 -12.523 1 89.38 141 LEU A C 1
ATOM 1129 O O . LEU A 1 141 ? 4.887 -17.672 -11.758 1 89.38 141 LEU A O 1
ATOM 1133 N N . THR A 1 142 ? 5.539 -18.922 -13.477 1 91.44 142 THR A N 1
ATOM 1134 C CA . THR A 1 142 ? 6.719 -18.109 -13.719 1 91.44 142 THR A CA 1
ATOM 1135 C C . THR A 1 142 ? 6.316 -16.688 -14.133 1 91.44 142 THR A C 1
ATOM 1137 O O . THR A 1 142 ? 6.918 -15.711 -13.672 1 91.44 142 THR A O 1
ATOM 1140 N N . MET A 1 143 ? 5.332 -16.609 -14.906 1 89.25 143 MET A N 1
ATOM 1141 C CA . MET A 1 143 ? 4.828 -15.305 -15.312 1 89.25 143 MET A CA 1
ATOM 1142 C C . MET A 1 143 ? 4.27 -14.539 -14.117 1 89.25 143 MET A C 1
ATOM 1144 O O . MET A 1 143 ? 4.484 -13.336 -13.992 1 89.25 143 MET A O 1
ATOM 1148 N N . THR A 1 144 ? 3.518 -15.258 -13.281 1 92.44 144 THR A N 1
ATOM 1149 C CA . THR A 1 144 ? 2.965 -14.648 -12.078 1 92.44 144 THR A CA 1
ATOM 1150 C C . THR A 1 144 ? 4.082 -14.109 -11.188 1 92.44 144 THR A C 1
ATOM 1152 O O . THR A 1 144 ? 3.992 -12.992 -10.68 1 92.44 144 THR A O 1
ATOM 1155 N N . TYR A 1 145 ? 5.117 -14.867 -11.039 1 93.81 145 TYR A N 1
ATOM 1156 C CA . TYR A 1 145 ? 6.27 -14.469 -10.242 1 93.81 145 TYR A CA 1
ATOM 1157 C C . TYR A 1 145 ? 6.914 -13.211 -10.805 1 93.81 145 TYR A C 1
ATOM 1159 O O . TYR A 1 145 ? 7.176 -12.25 -10.07 1 93.81 145 TYR A O 1
ATOM 1167 N N . THR A 1 146 ? 7.066 -13.188 -12.055 1 95.12 146 THR A N 1
ATOM 1168 C CA . THR A 1 146 ? 7.691 -12.055 -12.734 1 95.12 146 THR A CA 1
ATOM 1169 C C . THR A 1 146 ? 6.82 -10.805 -12.617 1 95.12 146 THR A C 1
ATOM 1171 O O . THR A 1 146 ? 7.32 -9.719 -12.328 1 95.12 146 THR A O 1
ATOM 1174 N N . GLU A 1 147 ? 5.539 -11.016 -12.805 1 94.56 147 GLU A N 1
ATOM 1175 C CA . GLU A 1 147 ? 4.617 -9.891 -12.719 1 94.56 147 GLU A CA 1
ATOM 1176 C C . GLU A 1 147 ? 4.559 -9.328 -11.305 1 94.56 147 GLU A C 1
ATOM 1178 O O . GLU A 1 147 ? 4.504 -8.117 -11.109 1 94.56 147 GLU A O 1
ATOM 1183 N N . LEU A 1 148 ? 4.531 -10.195 -10.352 1 96.06 148 LEU A N 1
ATOM 1184 C CA . LEU A 1 148 ? 4.531 -9.773 -8.961 1 96.06 148 LEU A CA 1
ATOM 1185 C C . LEU A 1 148 ? 5.758 -8.922 -8.648 1 96.06 148 LEU A C 1
ATOM 1187 O O . LEU A 1 148 ? 5.645 -7.863 -8.023 1 96.06 148 LEU A O 1
ATOM 1191 N N . HIS A 1 149 ? 6.875 -9.312 -9.117 1 96.19 149 HIS A N 1
ATOM 1192 C CA . HIS A 1 149 ? 8.109 -8.586 -8.828 1 96.19 149 HIS A CA 1
ATOM 1193 C C . HIS A 1 149 ? 8.156 -7.262 -9.586 1 96.19 149 HIS A C 1
ATOM 1195 O O . HIS A 1 149 ? 8.711 -6.281 -9.086 1 96.19 149 HIS A O 1
ATOM 1201 N N . LYS A 1 150 ? 7.562 -7.258 -10.742 1 96.56 150 LYS A N 1
ATOM 1202 C CA . LYS A 1 150 ? 7.43 -5.984 -11.438 1 96.56 150 LYS A CA 1
ATOM 1203 C C . LYS A 1 150 ? 6.633 -4.98 -10.609 1 96.56 150 LYS A C 1
ATOM 1205 O O . LYS A 1 150 ? 7.004 -3.809 -10.516 1 96.56 150 LYS A O 1
ATOM 1210 N N . VAL A 1 151 ? 5.551 -5.492 -10 1 96.25 151 VAL A N 1
ATOM 1211 C CA . VAL A 1 151 ? 4.73 -4.648 -9.141 1 96.25 151 VAL A CA 1
ATOM 1212 C C . VAL A 1 151 ? 5.543 -4.195 -7.934 1 96.25 151 VAL A C 1
ATOM 1214 O O . VAL A 1 151 ? 5.477 -3.031 -7.531 1 96.25 151 VAL A O 1
ATOM 1217 N N . PHE A 1 152 ? 6.324 -5.121 -7.391 1 96.5 152 PHE A N 1
ATOM 1218 C CA . PHE A 1 152 ? 7.199 -4.789 -6.273 1 96.5 152 PHE A CA 1
ATOM 1219 C C . PHE A 1 152 ? 8.109 -3.617 -6.625 1 96.5 152 PHE A C 1
ATOM 1221 O O . PHE A 1 152 ? 8.125 -2.602 -5.926 1 96.5 152 PHE A O 1
ATOM 1228 N N . VAL A 1 153 ? 8.734 -3.695 -7.723 1 96.44 153 VAL A N 1
ATOM 1229 C CA . VAL A 1 153 ? 9.711 -2.697 -8.141 1 96.44 153 VAL A CA 1
ATOM 1230 C C . VAL A 1 153 ? 9.016 -1.36 -8.383 1 96.44 153 VAL A C 1
ATOM 1232 O O . VAL A 1 153 ? 9.523 -0.308 -7.988 1 96.44 153 VAL A O 1
ATOM 1235 N N . LYS A 1 154 ? 7.891 -1.418 -8.945 1 94.75 154 LYS A N 1
ATOM 1236 C CA . LYS A 1 154 ? 7.109 -0.219 -9.227 1 94.75 154 LYS A CA 1
ATOM 1237 C C . LYS A 1 154 ? 6.805 0.555 -7.945 1 94.75 154 LYS A C 1
ATOM 1239 O O . LYS A 1 154 ? 6.766 1.787 -7.953 1 94.75 154 LYS A O 1
ATOM 1244 N N . HIS A 1 155 ? 6.664 -0.151 -6.84 1 93.75 155 HIS A N 1
ATOM 1245 C CA . HIS A 1 155 ? 6.258 0.484 -5.59 1 93.75 155 HIS A CA 1
ATOM 1246 C C . HIS A 1 155 ? 7.434 0.602 -4.625 1 93.75 155 HIS A C 1
ATOM 1248 O O . HIS A 1 155 ? 7.242 0.837 -3.432 1 93.75 155 HIS A O 1
ATOM 1254 N N . GLY A 1 156 ? 8.617 0.396 -5.176 1 94.19 156 GLY A N 1
ATOM 1255 C CA . GLY A 1 156 ? 9.828 0.701 -4.426 1 94.19 156 GLY A CA 1
ATOM 1256 C C . GLY A 1 156 ? 10.352 -0.482 -3.637 1 94.19 156 GLY A C 1
ATOM 1257 O O . GLY A 1 156 ? 11.227 -0.325 -2.785 1 94.19 156 GLY A O 1
ATOM 1258 N N . LEU A 1 157 ? 9.789 -1.585 -3.861 1 96.25 157 LEU A N 1
ATOM 1259 C CA . LEU A 1 157 ? 10.25 -2.807 -3.211 1 96.25 157 LEU A CA 1
ATOM 1260 C C . LEU A 1 157 ? 11.273 -3.533 -4.078 1 96.25 157 LEU A C 1
ATOM 1262 O O . LEU A 1 157 ? 10.961 -3.943 -5.199 1 96.25 157 LEU A O 1
ATOM 1266 N N . GLU A 1 158 ? 12.438 -3.717 -3.482 1 95.81 158 GLU A N 1
ATOM 1267 C CA . GLU A 1 158 ? 13.523 -4.301 -4.27 1 95.81 158 GLU A CA 1
ATOM 1268 C C . GLU A 1 158 ? 14.062 -5.566 -3.611 1 95.81 158 GLU A C 1
ATOM 1270 O O . GLU A 1 158 ? 14.32 -5.582 -2.406 1 95.81 158 GLU A O 1
ATOM 1275 N N . LYS A 1 159 ? 14.172 -6.582 -4.496 1 95.31 159 LYS A N 1
ATOM 1276 C CA . LYS A 1 159 ? 14.766 -7.844 -4.062 1 95.31 159 LYS A CA 1
ATOM 1277 C C . LYS A 1 159 ? 16.281 -7.762 -4.043 1 95.31 159 LYS A C 1
ATOM 1279 O O . LYS A 1 159 ? 16.891 -7.16 -4.934 1 95.31 159 LYS A O 1
ATOM 1284 N N . GLU A 1 160 ? 16.906 -8.289 -2.959 1 91.25 160 GLU A N 1
ATOM 1285 C CA . GLU A 1 160 ? 18.359 -8.312 -2.855 1 91.25 160 GLU A CA 1
ATOM 1286 C C . GLU A 1 160 ? 18.875 -9.734 -2.627 1 91.25 160 GLU A C 1
ATOM 1288 O O . GLU A 1 160 ? 18.5 -10.383 -1.644 1 91.25 160 GLU A O 1
ATOM 1293 N N . ASP A 1 161 ? 19.625 -10.195 -3.59 1 91.31 161 ASP A N 1
ATOM 1294 C CA . ASP A 1 161 ? 20.281 -11.492 -3.455 1 91.31 161 ASP A CA 1
ATOM 1295 C C . ASP A 1 161 ? 21.766 -11.32 -3.146 1 91.31 161 ASP A C 1
ATOM 1297 O O . ASP A 1 161 ? 22.578 -11.055 -4.043 1 91.31 161 ASP A O 1
ATOM 1301 N N . PRO A 1 162 ? 22.172 -11.586 -1.958 1 93.44 162 PRO A N 1
ATOM 1302 C CA . PRO A 1 162 ? 23.516 -11.258 -1.507 1 93.44 162 PRO A CA 1
ATOM 1303 C C . PRO A 1 162 ? 24.516 -12.398 -1.729 1 93.44 162 PRO A C 1
ATOM 1305 O O . PRO A 1 162 ? 25.625 -12.375 -1.181 1 93.44 162 PRO A O 1
ATOM 1308 N N . LEU A 1 163 ? 24.172 -13.336 -2.541 1 92.69 163 LEU A N 1
ATOM 1309 C CA . LEU A 1 163 ? 25.062 -14.469 -2.748 1 92.69 163 LEU A CA 1
ATOM 1310 C C . LEU A 1 163 ? 26.453 -14 -3.176 1 92.69 163 LEU A C 1
ATOM 1312 O O . LEU A 1 163 ? 26.578 -13.219 -4.117 1 92.69 163 LEU A O 1
ATOM 1316 N N . GLY A 1 164 ? 27.453 -14.438 -2.434 1 92 164 GLY A N 1
ATOM 1317 C CA . GLY A 1 164 ? 28.828 -14.133 -2.781 1 92 164 GLY A CA 1
ATOM 1318 C C . GLY A 1 164 ? 29.281 -12.773 -2.27 1 92 164 GLY A C 1
ATOM 1319 O O . GLY A 1 164 ? 30.469 -12.461 -2.307 1 92 164 GLY A O 1
ATOM 1320 N N . GLN A 1 165 ? 28.438 -12.039 -1.729 1 94.06 165 GLN A N 1
ATOM 1321 C CA . GLN A 1 165 ? 28.766 -10.711 -1.211 1 94.06 165 GLN A CA 1
ATOM 1322 C C . GLN A 1 165 ? 29.25 -10.789 0.236 1 94.06 165 GLN A C 1
ATOM 1324 O O . GLN A 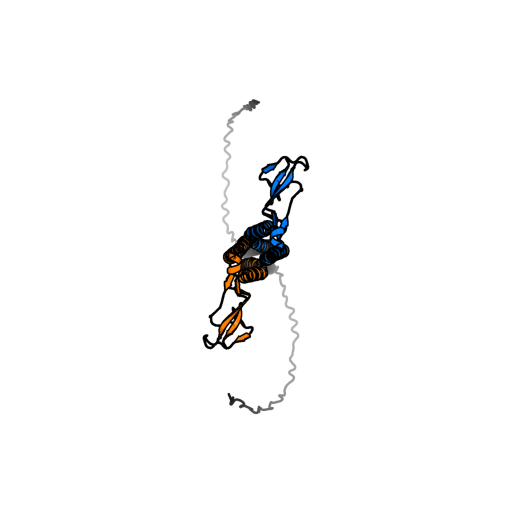1 165 ? 29.062 -11.812 0.903 1 94.06 165 GLN A O 1
ATOM 1329 N N . LYS A 1 166 ? 29.875 -9.672 0.609 1 95.25 166 LYS A N 1
ATOM 1330 C CA . LYS A 1 166 ? 30.297 -9.586 2.006 1 95.25 166 LYS A CA 1
ATOM 1331 C C . LYS A 1 166 ? 29.094 -9.438 2.93 1 95.25 166 LYS A C 1
ATOM 1333 O O . LYS A 1 166 ? 28.156 -8.695 2.623 1 95.25 166 LYS A O 1
ATOM 1338 N N . PHE A 1 167 ? 29.188 -10.133 4.027 1 96.44 167 PHE A N 1
ATOM 1339 C CA . PHE A 1 167 ? 28.109 -10.086 5.004 1 96.44 167 PHE A CA 1
ATOM 1340 C C . PHE A 1 167 ? 27.938 -8.672 5.547 1 96.44 167 PHE A C 1
ATOM 1342 O O . PHE A 1 167 ? 28.906 -8.008 5.895 1 96.44 167 PHE A O 1
ATOM 1349 N N . ASP A 1 168 ? 26.75 -8.211 5.473 1 95.38 168 ASP A N 1
ATOM 1350 C CA . ASP A 1 168 ? 26.375 -6.922 6.043 1 95.38 168 ASP A CA 1
ATOM 1351 C C . ASP A 1 168 ? 25.188 -7.059 6.988 1 95.38 168 ASP A C 1
ATOM 1353 O O . ASP A 1 168 ? 24.062 -7.328 6.547 1 95.38 168 ASP A O 1
ATOM 1357 N N . PRO A 1 169 ? 25.391 -6.816 8.266 1 93.94 169 PRO A N 1
ATOM 1358 C CA . PRO A 1 169 ? 24.328 -7.023 9.258 1 93.94 169 PRO A CA 1
ATOM 1359 C C . PRO A 1 169 ? 23.109 -6.141 9 1 93.94 169 PRO A C 1
ATOM 1361 O O . PRO A 1 169 ? 22.031 -6.414 9.523 1 93.94 169 PRO A O 1
ATOM 1364 N N . ASN A 1 170 ? 23.234 -5.121 8.266 1 93.44 170 ASN A N 1
ATOM 1365 C CA . ASN A 1 170 ? 22.109 -4.246 7.957 1 93.44 170 ASN A CA 1
ATOM 1366 C C . ASN A 1 170 ? 21.141 -4.895 6.969 1 93.44 170 ASN A C 1
ATOM 1368 O O . ASN A 1 170 ? 19.953 -4.574 6.949 1 93.44 170 ASN A O 1
ATOM 1372 N N . PHE A 1 171 ? 21.688 -5.754 6.207 1 95.19 171 PHE A N 1
ATOM 1373 C CA . PHE A 1 171 ? 20.891 -6.301 5.117 1 95.19 171 PHE A CA 1
ATOM 1374 C C . PHE A 1 171 ? 20.781 -7.816 5.238 1 95.19 171 PHE A C 1
ATOM 1376 O O . PHE A 1 171 ? 19.938 -8.438 4.59 1 95.19 171 PHE A O 1
ATOM 1383 N N . HIS A 1 172 ? 21.625 -8.352 6.121 1 97.06 172 HIS A N 1
ATOM 1384 C CA . HIS A 1 172 ? 21.719 -9.805 6.184 1 97.06 172 HIS A CA 1
ATOM 1385 C C . HIS A 1 172 ? 21.562 -10.305 7.613 1 97.06 172 HIS A C 1
ATOM 1387 O O . HIS A 1 172 ? 21.969 -9.633 8.562 1 97.06 172 HIS A O 1
ATOM 1393 N N . GLU A 1 173 ? 20.922 -11.414 7.75 1 96.69 173 GLU A N 1
ATOM 1394 C CA . GLU A 1 173 ? 20.875 -12.18 8.992 1 96.69 173 GLU A CA 1
ATOM 1395 C C . GLU A 1 173 ? 21.547 -13.531 8.836 1 96.69 173 GLU A C 1
ATOM 1397 O O . GLU A 1 173 ? 21.094 -14.375 8.055 1 96.69 173 GLU A O 1
ATOM 1402 N N . ALA A 1 174 ? 22.547 -13.641 9.617 1 96.19 174 ALA A N 1
ATOM 1403 C CA . ALA A 1 174 ? 23.297 -14.898 9.539 1 96.19 174 ALA A CA 1
ATOM 1404 C C . ALA A 1 174 ? 22.703 -15.945 10.484 1 96.19 174 ALA A C 1
ATOM 1406 O O . ALA A 1 174 ? 22.562 -15.695 11.68 1 96.19 174 ALA A O 1
ATOM 1407 N N . VAL A 1 175 ? 22.391 -17.094 9.891 1 95.25 175 VAL A N 1
ATOM 1408 C CA . VAL A 1 175 ? 21.766 -18.109 10.734 1 95.25 175 VAL A CA 1
ATOM 1409 C C . VAL A 1 175 ? 22.719 -19.281 10.914 1 95.25 175 VAL A C 1
ATOM 1411 O O . VAL A 1 175 ? 22.531 -20.094 11.82 1 95.25 175 VAL A O 1
ATOM 1414 N N . PHE A 1 176 ? 23.688 -19.453 10.094 1 93.06 176 PHE A N 1
ATOM 1415 C CA . PHE A 1 176 ? 24.703 -20.484 10.281 1 93.06 176 PHE A CA 1
ATOM 1416 C C . PHE A 1 176 ? 25.969 -20.141 9.531 1 93.06 176 PHE A C 1
ATOM 1418 O O . PHE A 1 176 ? 25.984 -19.203 8.727 1 93.06 176 PHE A O 1
ATOM 1425 N N . GLN A 1 177 ? 27.031 -20.875 9.984 1 94 177 GLN A N 1
ATOM 1426 C CA . GLN A 1 177 ? 28.312 -20.719 9.328 1 94 177 GLN A CA 1
ATOM 1427 C C . GLN A 1 177 ? 28.797 -22.031 8.727 1 94 177 GLN A C 1
ATOM 1429 O O . GLN A 1 177 ? 28.469 -23.109 9.234 1 94 177 GLN A O 1
ATOM 1434 N N . MET A 1 178 ? 29.375 -21.875 7.555 1 92.25 178 MET A N 1
ATOM 1435 C CA . MET A 1 178 ? 29.891 -23.094 6.938 1 92.25 178 MET A CA 1
ATOM 1436 C C . MET A 1 178 ? 31.281 -22.875 6.367 1 92.25 178 MET A C 1
ATOM 1438 O O . MET A 1 178 ? 31.594 -21.781 5.883 1 92.25 178 MET A O 1
ATOM 1442 N N . PRO A 1 179 ? 32.094 -23.938 6.516 1 89.75 179 PRO A N 1
ATOM 1443 C CA . PRO A 1 179 ? 33.438 -23.828 5.902 1 89.75 179 PRO A CA 1
ATOM 1444 C C . PRO A 1 179 ? 33.406 -23.938 4.383 1 89.75 179 PRO A C 1
ATOM 1446 O O . PRO A 1 179 ? 32.625 -24.734 3.842 1 89.75 179 PRO A O 1
ATOM 1449 N N . ASP A 1 180 ? 33.875 -22.938 3.699 1 85.56 180 ASP A N 1
ATOM 1450 C CA . ASP A 1 180 ? 34.031 -23.016 2.248 1 85.56 180 ASP A CA 1
ATOM 1451 C C . ASP A 1 180 ? 35.344 -22.453 1.786 1 85.56 180 ASP A C 1
ATOM 1453 O O . ASP A 1 180 ? 35.531 -21.234 1.751 1 85.56 180 ASP A O 1
ATOM 1457 N N . PRO A 1 181 ? 36.281 -23.391 1.407 1 85.31 181 PRO A N 1
ATOM 1458 C CA . PRO A 1 181 ? 37.625 -22.938 1.038 1 85.31 181 PRO A CA 1
ATOM 1459 C C . PRO A 1 181 ? 37.625 -22.094 -0.237 1 85.31 181 PRO A C 1
ATOM 1461 O O . PRO A 1 181 ? 38.594 -21.359 -0.489 1 85.31 181 PRO A O 1
ATOM 1464 N N . GLN A 1 182 ? 36.562 -22.109 -1.003 1 87.44 182 GLN A N 1
ATOM 1465 C CA . GLN A 1 182 ? 36.531 -21.438 -2.293 1 87.44 182 GLN A CA 1
ATOM 1466 C C . GLN A 1 182 ? 36 -20.016 -2.156 1 87.44 182 GLN A C 1
ATOM 1468 O O . GLN A 1 182 ? 36.094 -19.219 -3.086 1 87.44 182 GLN A O 1
ATOM 1473 N N . LYS A 1 183 ? 35.5 -19.797 -0.993 1 84.81 183 LYS A N 1
ATOM 1474 C CA . LYS A 1 183 ? 34.906 -18.484 -0.816 1 84.81 183 LYS A CA 1
ATOM 1475 C C . LYS A 1 183 ? 35.594 -17.703 0.29 1 84.81 183 LYS A C 1
ATOM 1477 O O . LYS A 1 183 ? 36.25 -18.281 1.163 1 84.81 183 LYS A O 1
ATOM 1482 N N . GLU A 1 184 ? 35.469 -16.406 0.155 1 89.69 184 GLU A N 1
ATOM 1483 C CA . GLU A 1 184 ? 36.125 -15.523 1.125 1 89.69 184 GLU A CA 1
ATOM 1484 C C . GLU A 1 184 ? 35.438 -15.617 2.488 1 89.69 184 GLU A C 1
ATOM 1486 O O . GLU A 1 184 ? 34.219 -15.68 2.57 1 89.69 184 GLU A O 1
ATOM 1491 N N . LYS A 1 185 ? 36.25 -15.602 3.467 1 90.69 185 LYS A N 1
ATOM 1492 C CA . LYS A 1 185 ? 35.75 -15.594 4.828 1 90.69 185 LYS A CA 1
ATOM 1493 C C . LYS A 1 185 ? 34.844 -14.391 5.062 1 90.69 185 LYS A C 1
ATOM 1495 O O . LYS A 1 185 ? 35.156 -13.273 4.656 1 90.69 185 LYS A O 1
ATOM 1500 N N . GLY A 1 186 ? 33.688 -14.664 5.594 1 92.94 186 GLY A N 1
ATOM 1501 C CA . GLY A 1 186 ? 32.75 -13.586 5.914 1 92.94 186 GLY A CA 1
ATOM 1502 C C . GLY A 1 186 ? 31.781 -13.289 4.793 1 92.94 186 GLY A C 1
ATOM 1503 O O . GLY A 1 186 ? 30.922 -12.422 4.934 1 92.94 186 GLY A O 1
ATOM 1504 N N . SER A 1 187 ? 31.922 -14 3.719 1 94.75 187 SER A N 1
ATOM 1505 C CA . SER A 1 187 ? 31.016 -13.797 2.59 1 94.75 187 SER A CA 1
ATOM 1506 C C . SER A 1 187 ? 29.797 -14.695 2.703 1 94.75 187 SER A C 1
ATOM 1508 O O . SER A 1 187 ? 29.797 -15.664 3.459 1 94.75 187 SER A O 1
ATOM 1510 N N . VAL A 1 188 ? 28.844 -14.289 2.027 1 96.12 188 VAL A N 1
ATOM 1511 C CA . VAL A 1 188 ? 27.609 -15.062 2.035 1 96.12 188 VAL A CA 1
ATOM 1512 C C . VAL A 1 188 ? 27.766 -16.312 1.18 1 96.12 188 VAL A C 1
ATOM 1514 O O . VAL A 1 188 ? 28.016 -16.219 -0.025 1 96.12 188 VAL A O 1
ATOM 1517 N N . ALA A 1 189 ? 27.641 -17.484 1.827 1 94.38 189 ALA A N 1
ATOM 1518 C CA . ALA A 1 189 ? 27.828 -18.766 1.149 1 94.38 189 ALA A CA 1
ATOM 1519 C C . ALA A 1 189 ? 26.516 -19.297 0.586 1 94.38 189 ALA A C 1
ATOM 1521 O O . ALA A 1 189 ? 26.484 -19.859 -0.504 1 94.38 189 ALA A O 1
ATOM 1522 N N . VAL A 1 190 ? 25.484 -19.109 1.363 1 93.88 190 VAL A N 1
ATOM 1523 C CA . VAL A 1 190 ? 24.156 -19.609 0.978 1 93.88 190 VAL A CA 1
ATOM 1524 C C . VAL A 1 190 ? 23.094 -18.578 1.361 1 93.88 190 VAL A C 1
ATOM 1526 O O . VAL A 1 190 ? 23.172 -17.969 2.426 1 93.88 190 VAL A O 1
ATOM 1529 N N . VAL A 1 191 ? 22.188 -18.5 0.475 1 95.12 191 VAL A N 1
ATOM 1530 C CA . VAL A 1 191 ? 21.031 -17.656 0.769 1 95.12 191 VAL A CA 1
ATOM 1531 C C . VAL A 1 191 ? 19.812 -18.531 1.021 1 95.12 191 VAL A C 1
ATOM 1533 O O . VAL A 1 191 ? 19.281 -19.156 0.097 1 95.12 191 VAL A O 1
ATOM 1536 N N . GLN A 1 192 ? 19.391 -18.578 2.236 1 93.31 192 GLN A N 1
ATOM 1537 C CA . GLN A 1 192 ? 18.219 -19.359 2.572 1 93.31 192 GLN A CA 1
ATOM 1538 C C . GLN A 1 192 ? 16.938 -18.625 2.174 1 93.31 192 GLN A C 1
ATOM 1540 O O . GLN A 1 192 ? 16 -19.219 1.636 1 93.31 192 GLN A O 1
ATOM 1545 N N . LYS A 1 193 ? 16.906 -17.328 2.514 1 94.31 193 LYS A N 1
ATOM 1546 C CA . LYS A 1 193 ? 15.805 -16.453 2.119 1 94.31 193 LYS A CA 1
ATOM 1547 C C . LYS A 1 193 ? 16.328 -15.117 1.603 1 94.31 193 LYS A C 1
ATOM 1549 O O . LYS A 1 193 ? 17.203 -14.5 2.225 1 94.31 193 LYS A O 1
ATOM 1554 N N . VAL A 1 194 ? 15.805 -14.734 0.487 1 95.19 194 VAL A N 1
ATOM 1555 C CA . VAL A 1 194 ? 16.25 -13.477 -0.101 1 95.19 194 VAL A CA 1
ATOM 1556 C C . VAL A 1 194 ? 15.711 -12.305 0.726 1 95.19 194 VAL A C 1
ATOM 1558 O O . VAL A 1 194 ? 14.68 -12.43 1.396 1 95.19 194 VAL A O 1
ATOM 1561 N N . GLY A 1 195 ? 16.484 -11.203 0.708 1 96.56 195 GLY A N 1
ATOM 1562 C CA . GLY A 1 195 ? 16.062 -10 1.41 1 96.56 195 GLY A CA 1
ATOM 1563 C C . GLY A 1 195 ? 15.32 -9.016 0.52 1 96.56 195 GLY A C 1
ATOM 1564 O O . GLY A 1 195 ? 15.359 -9.133 -0.707 1 96.56 195 GLY A O 1
ATOM 1565 N N . TYR A 1 196 ? 14.602 -8.094 1.228 1 97.69 196 TYR A N 1
ATOM 1566 C CA . TYR A 1 196 ? 13.867 -7.051 0.516 1 97.69 196 TYR A CA 1
ATOM 1567 C C . TYR A 1 196 ? 14.078 -5.691 1.168 1 97.69 196 TYR A C 1
ATOM 1569 O O . TYR A 1 196 ? 14.156 -5.59 2.395 1 97.69 196 TYR A O 1
ATOM 1577 N N . ARG A 1 197 ? 14.227 -4.715 0.304 1 95.94 197 ARG A N 1
ATOM 1578 C CA . ARG A 1 197 ? 14.297 -3.326 0.749 1 95.94 197 ARG A CA 1
ATOM 1579 C C . ARG A 1 197 ? 13.148 -2.508 0.169 1 95.94 197 ARG A C 1
ATOM 1581 O O . ARG A 1 197 ? 12.789 -2.678 -0.997 1 95.94 197 ARG A O 1
ATOM 1588 N N . LEU A 1 198 ? 12.602 -1.639 1.033 1 95.38 198 LEU A N 1
ATOM 1589 C CA . LEU A 1 198 ? 11.539 -0.729 0.621 1 95.38 198 LEU A CA 1
ATOM 1590 C C . LEU A 1 198 ? 12.008 0.72 0.682 1 95.38 198 LEU A C 1
ATOM 1592 O O . LEU A 1 198 ? 12.188 1.274 1.77 1 95.38 198 LEU A O 1
ATOM 1596 N N . HIS A 1 199 ? 12.141 1.292 -0.454 1 92.56 199 HIS A N 1
ATOM 1597 C CA . HIS A 1 199 ? 12.625 2.664 -0.546 1 92.56 199 HIS A CA 1
ATOM 1598 C C . HIS A 1 199 ? 13.914 2.85 0.254 1 92.56 199 HIS A C 1
ATOM 1600 O O . HIS A 1 199 ? 14.039 3.807 1.021 1 92.56 199 HIS A O 1
ATOM 1606 N N . GLY A 1 200 ? 14.75 1.85 0.092 1 90.62 200 GLY A N 1
ATOM 1607 C CA . GLY A 1 200 ? 16.078 1.951 0.674 1 90.62 200 GLY A CA 1
ATOM 1608 C C . GLY A 1 200 ? 16.156 1.394 2.082 1 90.62 200 GLY A C 1
ATOM 1609 O O . GLY A 1 200 ? 17.25 1.178 2.611 1 90.62 200 GLY A O 1
ATOM 1610 N N . ARG A 1 201 ? 15.047 1.097 2.631 1 92.38 201 ARG A N 1
ATOM 1611 C CA . ARG A 1 201 ? 15.023 0.535 3.979 1 92.38 201 ARG A CA 1
ATOM 1612 C C . ARG A 1 201 ? 14.773 -0.969 3.939 1 92.38 201 ARG A C 1
ATOM 1614 O O . ARG A 1 201 ? 13.977 -1.45 3.135 1 92.38 201 ARG A O 1
ATOM 1621 N N . THR A 1 202 ? 15.523 -1.593 4.914 1 95.75 202 THR A N 1
ATOM 1622 C CA . THR A 1 202 ? 15.383 -3.045 4.945 1 95.75 202 THR A CA 1
ATOM 1623 C C . THR A 1 202 ? 14 -3.443 5.445 1 95.75 202 THR A C 1
ATOM 1625 O O . THR A 1 202 ? 13.586 -3.047 6.535 1 95.75 202 THR A O 1
ATOM 1628 N N . LEU A 1 203 ? 13.273 -4.102 4.656 1 96.56 203 LEU A N 1
ATOM 1629 C CA . LEU A 1 203 ? 11.977 -4.645 5.047 1 96.56 203 LEU A CA 1
ATOM 1630 C C . LEU A 1 203 ? 12.125 -6.043 5.637 1 96.56 203 LEU A C 1
ATOM 1632 O O . LEU A 1 203 ? 11.477 -6.375 6.633 1 96.56 203 LEU A O 1
ATOM 1636 N N . ARG A 1 204 ? 12.898 -6.824 5.008 1 96.75 204 ARG A N 1
ATOM 1637 C CA . ARG A 1 204 ? 13.281 -8.164 5.457 1 96.75 204 ARG A CA 1
ATOM 1638 C C . ARG A 1 204 ? 14.734 -8.461 5.113 1 96.75 204 ARG A C 1
ATOM 1640 O O . ARG A 1 204 ? 15.117 -8.438 3.943 1 96.75 204 ARG A O 1
ATOM 1647 N N . PRO A 1 205 ? 15.5 -8.672 6.16 1 96.81 205 PRO A N 1
ATOM 1648 C CA . PRO A 1 205 ? 16.875 -9.047 5.852 1 96.81 205 PRO A CA 1
ATOM 1649 C C . PRO A 1 205 ? 16.984 -10.406 5.164 1 96.81 205 PRO A C 1
ATOM 1651 O O . PRO A 1 205 ? 16.125 -11.266 5.348 1 96.81 205 PRO A O 1
ATOM 1654 N N . ALA A 1 206 ? 18.031 -10.516 4.355 1 97.25 206 ALA A N 1
ATOM 1655 C CA . ALA A 1 206 ? 18.312 -11.836 3.787 1 97.25 206 ALA A CA 1
ATOM 1656 C C . ALA A 1 206 ? 18.812 -12.797 4.855 1 97.25 206 ALA A C 1
ATOM 1658 O O . ALA A 1 206 ? 19.625 -12.422 5.699 1 97.25 206 ALA A O 1
ATOM 1659 N N . ILE A 1 207 ? 18.234 -13.93 4.871 1 96.81 207 ILE A N 1
ATOM 1660 C CA . ILE A 1 207 ? 18.719 -14.977 5.77 1 96.81 207 ILE A CA 1
ATOM 1661 C C . ILE A 1 207 ? 19.812 -15.789 5.078 1 96.81 207 ILE A C 1
ATOM 1663 O O . ILE A 1 207 ? 19.547 -16.469 4.078 1 96.81 207 ILE A O 1
ATOM 1667 N N . VAL A 1 208 ? 20.969 -15.727 5.723 1 96.94 208 VAL A N 1
ATOM 1668 C CA . VAL A 1 208 ? 22.094 -16.234 4.953 1 96.94 208 VAL A CA 1
ATOM 1669 C C . VAL A 1 208 ? 22.969 -17.109 5.84 1 96.94 208 VAL A C 1
ATOM 1671 O O . VAL A 1 208 ? 22.875 -17.062 7.066 1 96.94 208 VAL A O 1
ATOM 1674 N N . GLY A 1 209 ? 23.688 -18.031 5.098 1 96.12 209 GLY A N 1
ATOM 1675 C CA . GLY A 1 209 ? 24.844 -18.688 5.668 1 96.12 209 GLY A CA 1
ATOM 1676 C C . GLY A 1 209 ? 26.156 -18.047 5.238 1 96.12 209 GLY A C 1
ATOM 1677 O O . GLY A 1 209 ? 26.344 -17.734 4.062 1 96.12 209 GLY A O 1
ATOM 1678 N N . VAL A 1 210 ? 27.047 -17.891 6.242 1 96.12 210 VAL A N 1
ATOM 1679 C CA . VAL A 1 210 ? 28.266 -17.156 5.953 1 96.12 210 VAL A CA 1
ATOM 1680 C C . VAL A 1 210 ? 29.469 -18.109 6.012 1 96.12 210 VAL A C 1
ATOM 1682 O O . VAL A 1 210 ? 29.438 -19.094 6.738 1 96.12 210 VAL A O 1
ATOM 1685 N N . VAL A 1 211 ? 30.422 -17.688 5.195 1 94.62 211 VAL A N 1
ATOM 1686 C CA . VAL A 1 211 ? 31.672 -18.453 5.203 1 94.62 211 VAL A CA 1
ATOM 1687 C C . VAL A 1 211 ? 32.469 -18.156 6.473 1 94.62 211 VAL A C 1
ATOM 1689 O O . VAL A 1 211 ? 32.594 -17 6.859 1 94.62 211 VAL A O 1
ATOM 1692 N N . GLN A 1 212 ? 32.938 -19.141 7.031 1 89.81 212 GLN A N 1
ATOM 1693 C CA . GLN A 1 212 ? 33.75 -19.016 8.227 1 89.81 212 GLN A CA 1
ATOM 1694 C C . GLN A 1 212 ? 35.25 -18.969 7.863 1 89.81 212 GLN A C 1
ATOM 1696 O O . GLN A 1 212 ? 35.656 -19.578 6.875 1 89.81 212 GLN A O 1
ATOM 1701 N N . MET B 1 1 ? -48.531 30.078 -15.805 1 19.83 1 MET B N 1
ATOM 1702 C CA . MET B 1 1 ? -47.5 31.094 -15.609 1 19.83 1 MET B CA 1
ATOM 1703 C C . MET B 1 1 ? -47.938 32.438 -16.172 1 19.83 1 MET B C 1
ATOM 1705 O O . MET B 1 1 ? -47.188 33.406 -16.141 1 19.83 1 MET B O 1
ATOM 1709 N N . SER B 1 2 ? -48.906 32.75 -17.062 1 23.73 2 SER B N 1
ATOM 1710 C CA . SER B 1 2 ? -49 34.156 -17.5 1 23.73 2 SER B CA 1
ATOM 1711 C C . SER B 1 2 ? -49.5 35.062 -16.375 1 23.73 2 SER B C 1
ATOM 1713 O O . SER B 1 2 ? -50.531 34.781 -15.789 1 23.73 2 SER B O 1
ATOM 1715 N N . LEU B 1 3 ? -48.531 36.281 -15.906 1 24.39 3 LEU B N 1
ATOM 1716 C CA . LEU B 1 3 ? -48.094 37.438 -15.141 1 24.39 3 LEU B CA 1
ATOM 1717 C C . LEU B 1 3 ? -48.844 38.719 -15.602 1 24.39 3 LEU B C 1
ATOM 1719 O O . LEU B 1 3 ? -48.688 39.125 -16.75 1 24.39 3 LEU B O 1
ATOM 1723 N N . ALA B 1 4 ? -49.969 39.594 -15 1 23.88 4 ALA B N 1
ATOM 1724 C CA . ALA B 1 4 ? -50.938 40.656 -15.062 1 23.88 4 ALA B CA 1
ATOM 1725 C C . ALA B 1 4 ? -50.312 42 -14.773 1 23.88 4 ALA B C 1
ATOM 1727 O O . ALA B 1 4 ? -50.969 42.969 -14.367 1 23.88 4 ALA B O 1
ATOM 1728 N N . ALA B 1 5 ? -48.844 42.438 -14.977 1 22.03 5 ALA B N 1
ATOM 1729 C CA . ALA B 1 5 ? -48.188 43.531 -14.227 1 22.03 5 ALA B CA 1
ATOM 1730 C C . ALA B 1 5 ? -48.562 44.875 -14.82 1 22.03 5 ALA B C 1
ATOM 1732 O O . ALA B 1 5 ? -48.375 45.906 -14.172 1 22.03 5 ALA B O 1
ATOM 1733 N N . SER B 1 6 ? -48.594 45.5 -16.125 1 25.11 6 SER B N 1
ATOM 1734 C CA . SER B 1 6 ? -47.844 46.688 -16.531 1 25.11 6 SER B CA 1
ATOM 1735 C C . SER B 1 6 ? -48.656 47.969 -16.266 1 25.11 6 SER B C 1
ATOM 1737 O O . SER B 1 6 ? -49.438 48.406 -17.109 1 25.11 6 SER B O 1
ATOM 1739 N N . ASN B 1 7 ? -49.031 48.594 -15.062 1 19.78 7 ASN B N 1
ATOM 1740 C CA . ASN B 1 7 ? -50.031 49.656 -14.828 1 19.78 7 ASN B CA 1
ATOM 1741 C C . ASN B 1 7 ? -49.438 51.031 -15.172 1 19.78 7 ASN B C 1
ATOM 1743 O O . ASN B 1 7 ? -50.062 51.781 -15.914 1 19.78 7 ASN B O 1
ATOM 1747 N N . ARG B 1 8 ? -48.688 52.156 -14.203 1 22.48 8 ARG B N 1
ATOM 1748 C CA . ARG B 1 8 ? -49.219 53.406 -13.656 1 22.48 8 ARG B CA 1
ATOM 1749 C C . ARG B 1 8 ? -48.531 54.625 -14.281 1 22.48 8 ARG B C 1
ATOM 1751 O O . ARG B 1 8 ? -47.375 54.906 -13.977 1 22.48 8 ARG B O 1
ATOM 1758 N N . LEU B 1 9 ? -48.656 55.344 -15.484 1 25.19 9 LEU B N 1
ATOM 1759 C CA . LEU B 1 9 ? -48.062 56.406 -16.312 1 25.19 9 LEU B CA 1
ATOM 1760 C C . LEU B 1 9 ? -48.438 57.781 -15.766 1 25.19 9 LEU B C 1
ATOM 1762 O O . LEU B 1 9 ? -49.438 58.375 -16.156 1 25.19 9 LEU B O 1
ATOM 1766 N N . PHE B 1 10 ? -48.281 58.312 -14.367 1 23.8 10 PHE B N 1
ATOM 1767 C CA . PHE B 1 10 ? -48.938 59.531 -13.93 1 23.8 10 PHE B CA 1
ATOM 1768 C C . PHE B 1 10 ? -48.188 60.75 -14.43 1 23.8 10 PHE B C 1
ATOM 1770 O O . PHE B 1 10 ? -46.969 60.812 -14.305 1 23.8 10 PHE B O 1
ATOM 1777 N N . ASN B 1 11 ? -48.688 61.844 -15.281 1 25.47 11 ASN B N 1
ATOM 1778 C CA . ASN B 1 11 ? -48.562 63.094 -16.016 1 25.47 11 ASN B CA 1
ATOM 1779 C C . ASN B 1 11 ? -48.312 64.312 -15.07 1 25.47 11 ASN B C 1
ATOM 1781 O O . ASN B 1 11 ? -49.156 64.625 -14.258 1 25.47 11 ASN B O 1
ATOM 1785 N N . ILE B 1 12 ? -47.031 64.688 -14.758 1 24.09 12 ILE B N 1
ATOM 1786 C CA . ILE B 1 12 ? -46.438 65.625 -13.82 1 24.09 12 ILE B CA 1
ATOM 1787 C C . ILE B 1 12 ? -46.75 67.062 -14.305 1 24.09 12 ILE B C 1
ATOM 1789 O O . ILE B 1 12 ? -46.312 67.438 -15.383 1 24.09 12 ILE B O 1
ATOM 1793 N N . LEU B 1 13 ? -47.5 68.062 -13.672 1 21.03 13 LEU B N 1
ATOM 1794 C CA . LEU B 1 13 ? -48.25 69.312 -13.836 1 21.03 13 LEU B CA 1
ATOM 1795 C C . LEU B 1 13 ? -47.375 70.5 -13.664 1 21.03 13 LEU B C 1
ATOM 1797 O O . LEU B 1 13 ? -47.406 71.438 -14.469 1 21.03 13 LEU B O 1
ATOM 1801 N N . ARG B 1 14 ? -46.656 71 -12.422 1 23.47 14 ARG B N 1
ATOM 1802 C CA . ARG B 1 14 ? -47.156 72.25 -11.805 1 23.47 14 ARG B CA 1
ATOM 1803 C C . ARG B 1 14 ? -46.469 73.438 -12.391 1 23.47 14 ARG B C 1
ATOM 1805 O O . ARG B 1 14 ? -45.375 73.375 -12.977 1 23.47 14 ARG B O 1
ATOM 1812 N N . ILE B 1 15 ? -46.594 74.875 -11.648 1 25.33 15 ILE B N 1
ATOM 1813 C CA . ILE B 1 15 ? -47.094 76.188 -11.703 1 25.33 15 ILE B CA 1
ATOM 1814 C C . ILE B 1 15 ? -45.938 77.188 -11.609 1 25.33 15 ILE B C 1
ATOM 1816 O O . ILE B 1 15 ? -45.156 77.188 -10.633 1 25.33 15 ILE B O 1
ATOM 1820 N N . THR B 1 16 ? -45.375 77.938 -12.648 1 27.91 16 THR B N 1
ATOM 1821 C CA . THR B 1 16 ? -44.25 78.812 -12.977 1 27.91 16 THR B CA 1
ATOM 1822 C C . THR B 1 16 ? -44.438 80.188 -12.359 1 27.91 16 THR B C 1
ATOM 1824 O O . THR B 1 16 ? -43.719 81.125 -12.711 1 27.91 16 THR B O 1
ATOM 1827 N N . THR B 1 17 ? -44.969 80.438 -11.141 1 21.02 17 THR B N 1
ATOM 1828 C CA . THR B 1 17 ? -45.469 81.812 -11.016 1 21.02 17 THR B CA 1
ATOM 1829 C C . THR B 1 17 ? -44.312 82.812 -10.773 1 21.02 17 THR B C 1
ATOM 1831 O O . THR B 1 17 ? -44.25 83.875 -11.375 1 21.02 17 THR B O 1
ATOM 1834 N N . ARG B 1 18 ? -43.438 82.812 -9.586 1 23.77 18 ARG B N 1
ATOM 1835 C CA . ARG B 1 18 ? -43.562 84 -8.688 1 23.77 18 ARG B CA 1
ATOM 1836 C C . ARG B 1 18 ? -42.75 85.125 -9.203 1 23.77 18 ARG B C 1
ATOM 1838 O O . ARG B 1 18 ? -41.812 85 -10 1 23.77 18 ARG B O 1
ATOM 1845 N N . HIS B 1 19 ? -42.812 86.438 -8.305 1 22.53 19 HIS B N 1
ATOM 1846 C CA . HIS B 1 19 ? -42.938 87.875 -8.164 1 22.53 19 HIS B CA 1
ATOM 1847 C C . HIS B 1 19 ? -41.562 88.562 -7.977 1 22.53 19 HIS B C 1
ATOM 1849 O O . HIS B 1 19 ? -40.781 88.125 -7.164 1 22.53 19 HIS B O 1
ATOM 1855 N N . SER B 1 20 ? -41.031 89.375 -8.883 1 25.75 20 SER B N 1
ATOM 1856 C CA . SER B 1 20 ? -39.719 90 -9.078 1 25.75 20 SER B CA 1
ATOM 1857 C C . SER B 1 20 ? -39.531 91.188 -8.141 1 25.75 20 SER B C 1
ATOM 1859 O O . SER B 1 20 ? -39.969 92.25 -8.438 1 25.75 20 SER B O 1
ATOM 1861 N N . PRO B 1 21 ? -39.562 91 -6.723 1 22.88 21 PRO B N 1
ATOM 1862 C CA . PRO B 1 21 ? -39.625 92.188 -5.859 1 22.88 21 PRO B CA 1
ATOM 1863 C C . PRO B 1 21 ? -38.469 93.125 -6.086 1 22.88 21 PRO B C 1
ATOM 1865 O O . PRO B 1 21 ? -37.406 92.75 -6.582 1 22.88 21 PRO B O 1
ATOM 1868 N N . ASN B 1 22 ? -38.656 94.5 -5.707 1 21.27 22 ASN B N 1
ATOM 1869 C CA . ASN B 1 22 ? -38.25 95.875 -5.898 1 21.27 22 ASN B CA 1
ATOM 1870 C C . ASN B 1 22 ? -36.938 96.188 -5.184 1 21.27 22 ASN B C 1
ATOM 1872 O O . ASN B 1 22 ? -36.031 96.75 -5.789 1 21.27 22 ASN B O 1
ATOM 1876 N N . LYS B 1 23 ? -37 96.688 -3.801 1 24.11 23 LYS B N 1
ATOM 1877 C CA . LYS B 1 23 ? -36.688 98.062 -3.416 1 24.11 23 LYS B CA 1
ATOM 1878 C C . LYS B 1 23 ? -35.188 98.25 -3.168 1 24.11 23 LYS B C 1
ATOM 1880 O O . LYS B 1 23 ? -34.438 97.25 -3.031 1 24.11 23 LYS B O 1
ATOM 1885 N N . LEU B 1 24 ? -34.906 99.25 -2.096 1 25.66 24 LEU B N 1
ATOM 1886 C CA . LEU B 1 24 ? -34.344 100.562 -1.691 1 25.66 24 LEU B CA 1
ATOM 1887 C C . LEU B 1 24 ? -33 100.375 -1.036 1 25.66 24 LEU B C 1
ATOM 1889 O O . LEU B 1 24 ? -32.812 99.5 -0.173 1 25.66 24 LEU B O 1
ATOM 1893 N N . GLN B 1 25 ? -31.938 101.125 -1.596 1 27.3 25 GLN B N 1
ATOM 1894 C CA . GLN B 1 25 ? -30.484 101.25 -1.515 1 27.3 25 GLN B CA 1
ATOM 1895 C C . GLN B 1 25 ? -30.078 101.875 -0.177 1 27.3 25 GLN B C 1
ATOM 1897 O O . GLN B 1 25 ? -30.125 103.125 -0.003 1 27.3 25 GLN B O 1
ATOM 1902 N N . PHE B 1 26 ? -30.516 101.375 1.042 1 23.58 26 PHE B N 1
ATOM 1903 C CA . PHE B 1 26 ? -30.234 102.125 2.26 1 23.58 26 PHE B CA 1
ATOM 1904 C C . PHE B 1 26 ? -28.734 102.312 2.451 1 23.58 26 PHE B C 1
ATOM 1906 O O . PHE B 1 26 ? -27.953 101.375 2.223 1 23.58 26 PHE B O 1
ATOM 1913 N N . TYR B 1 27 ? -28.25 103.625 2.557 1 27.5 27 TYR B N 1
ATOM 1914 C CA . TYR B 1 27 ? -27.031 104.438 2.752 1 27.5 27 TYR B CA 1
ATOM 1915 C C . TYR B 1 27 ? -26.422 104.125 4.121 1 27.5 27 TYR B C 1
ATOM 1917 O O . TYR B 1 27 ? -26.75 104.812 5.102 1 27.5 27 TYR B O 1
ATOM 1925 N N . ARG B 1 28 ? -26.484 102.938 4.711 1 23.33 28 ARG B N 1
ATOM 1926 C CA . ARG B 1 28 ? -26.125 102.875 6.129 1 23.33 28 ARG B CA 1
ATOM 1927 C C . ARG B 1 28 ? -24.734 103.438 6.363 1 23.33 28 ARG B C 1
ATOM 1929 O O . ARG B 1 28 ? -23.812 103.188 5.57 1 23.33 28 ARG B O 1
ATOM 1936 N N . GLY B 1 29 ? -24.547 104.438 7.441 1 25.91 29 GLY B N 1
ATOM 1937 C CA . GLY B 1 29 ? -23.781 105.312 8.312 1 25.91 29 GLY B CA 1
ATOM 1938 C C . GLY B 1 29 ? -22.609 104.562 8.969 1 25.91 29 GLY B C 1
ATOM 1939 O O . GLY B 1 29 ? -22.734 104.062 10.07 1 25.91 29 GLY B O 1
ATOM 1940 N N . LEU B 1 30 ? -21.875 103.688 8.344 1 26.48 30 LEU B N 1
ATOM 1941 C CA . LEU B 1 30 ? -21.047 102.875 9.211 1 26.48 30 LEU B CA 1
ATOM 1942 C C . LEU B 1 30 ? -19.938 103.688 9.852 1 26.48 30 LEU B C 1
ATOM 1944 O O . LEU B 1 30 ? -19.047 104.188 9.164 1 26.48 30 LEU B O 1
ATOM 1948 N N . LEU B 1 31 ? -20.344 104.562 10.859 1 26.38 31 LEU B N 1
ATOM 1949 C CA . LEU B 1 31 ? -19.484 105.312 11.75 1 26.38 31 LEU B CA 1
ATOM 1950 C C . LEU B 1 31 ? -18.359 104.438 12.305 1 26.38 31 LEU B C 1
ATOM 1952 O O . LEU B 1 31 ? -18.625 103.312 12.773 1 26.38 31 LEU B O 1
ATOM 1956 N N . VAL B 1 32 ? -17.109 104.75 11.906 1 28.3 32 VAL B N 1
ATOM 1957 C CA . VAL B 1 32 ? -15.781 104.188 12.125 1 28.3 32 VAL B CA 1
ATOM 1958 C C . VAL B 1 32 ? -15.398 104.312 13.594 1 28.3 32 VAL B C 1
ATOM 1960 O O . VAL B 1 32 ? -15.141 105.438 14.078 1 28.3 32 VAL B O 1
ATOM 1963 N N . ASN B 1 33 ? -16.281 103.938 14.594 1 26.11 33 ASN B N 1
ATOM 1964 C CA . ASN B 1 33 ? -15.93 104.062 16.016 1 26.11 33 ASN B CA 1
ATOM 1965 C C . ASN B 1 33 ? -14.562 103.438 16.297 1 26.11 33 ASN B C 1
ATOM 1967 O O . ASN B 1 33 ? -14.344 102.25 16.062 1 26.11 33 ASN B O 1
ATOM 1971 N N . THR B 1 34 ? -13.523 104.25 16.266 1 28.58 34 THR B N 1
ATOM 1972 C CA . THR B 1 34 ? -12.133 103.938 16.531 1 28.58 34 THR B CA 1
ATOM 1973 C C . THR B 1 34 ? -11.961 103.438 17.984 1 28.58 34 THR B C 1
ATOM 1975 O O . THR B 1 34 ? -10.852 103.5 18.531 1 28.58 34 THR B O 1
ATOM 1978 N N . THR B 1 35 ? -12.898 102.812 18.656 1 28.53 35 THR B N 1
ATOM 1979 C CA . THR B 1 35 ? -12.672 102.562 20.062 1 28.53 35 THR B CA 1
ATOM 1980 C C . THR B 1 35 ? -11.391 101.75 20.281 1 28.53 35 THR B C 1
ATOM 1982 O O . THR B 1 35 ? -11.312 100.625 19.875 1 28.53 35 THR B O 1
ATOM 1985 N N . LEU B 1 36 ? -10.195 102.312 20.156 1 29.02 36 LEU B N 1
ATOM 1986 C CA . LEU B 1 36 ? -8.984 101.562 20.453 1 29.02 36 LEU B CA 1
ATOM 1987 C C . LEU B 1 36 ? -8.992 101.062 21.891 1 29.02 36 LEU B C 1
ATOM 1989 O O . LEU B 1 36 ? -9.023 101.812 22.828 1 29.02 36 LEU B O 1
ATOM 1993 N N . ARG B 1 37 ? -9.703 99.875 22.188 1 29.12 37 ARG B N 1
ATOM 1994 C CA . ARG B 1 37 ? -9.773 99.125 23.422 1 29.12 37 ARG B CA 1
ATOM 1995 C C . ARG B 1 37 ? -8.375 98.812 23.953 1 29.12 37 ARG B C 1
ATOM 1997 O O . ARG B 1 37 ? -7.473 98.5 23.188 1 29.12 37 ARG B O 1
ATOM 2004 N N . SER B 1 38 ? -8.07 99.438 25.125 1 31.88 38 SER B N 1
ATOM 2005 C CA . SER B 1 38 ? -6.996 99.312 26.109 1 31.88 38 SER B CA 1
ATOM 2006 C C . SER B 1 38 ? -6.758 97.875 26.516 1 31.88 38 SER B C 1
ATOM 2008 O O . SER B 1 38 ? -6.02 97.625 27.469 1 31.88 38 SER B O 1
ATOM 2010 N N . GLU B 1 39 ? -7.141 96.875 25.797 1 29.59 39 GLU B N 1
ATOM 2011 C CA . GLU B 1 39 ? -7.113 95.625 26.516 1 29.59 39 GLU B CA 1
ATOM 2012 C C . GLU B 1 39 ? -5.695 95.25 26.969 1 29.59 39 GLU B C 1
ATOM 2014 O O . GLU B 1 39 ? -4.812 95.062 26.125 1 29.59 39 GLU B O 1
ATOM 2019 N N . SER B 1 40 ? -5.184 95.875 27.984 1 31.53 40 SER B N 1
ATOM 2020 C CA . SER B 1 40 ? -3.955 95.375 28.578 1 31.53 40 SER B CA 1
ATOM 2021 C C . SER B 1 40 ? -4.07 93.875 28.875 1 31.53 40 SER B C 1
ATOM 2023 O O . SER B 1 40 ? -4.809 93.438 29.766 1 31.53 40 SER B O 1
ATOM 2025 N N . ALA B 1 41 ? -4.188 93.062 27.953 1 34.72 41 ALA B N 1
ATOM 2026 C CA . ALA B 1 41 ? -4.246 91.625 28.203 1 34.72 41 ALA B CA 1
ATOM 2027 C C . ALA B 1 41 ? -3.027 91.125 29 1 34.72 41 ALA B C 1
ATOM 2029 O O . ALA B 1 41 ? -1.894 91.25 28.516 1 34.72 41 ALA B O 1
ATOM 2030 N N . ALA B 1 42 ? -3.055 91.375 30.266 1 36.59 42 ALA B N 1
ATOM 2031 C CA . ALA B 1 42 ? -2.145 90.625 31.094 1 36.59 42 ALA B CA 1
ATOM 2032 C C . ALA B 1 42 ? -2.074 89.188 30.609 1 36.59 42 ALA B C 1
ATOM 2034 O O . ALA B 1 42 ? -3.104 88.5 30.438 1 36.59 42 ALA B O 1
ATOM 2035 N N . LYS B 1 43 ? -1.075 88.812 29.938 1 36.28 43 LYS B N 1
ATOM 2036 C CA . LYS B 1 43 ? -0.674 87.5 29.484 1 36.28 43 LYS B CA 1
ATOM 2037 C C . LYS B 1 43 ? -0.723 86.438 30.641 1 36.28 43 LYS B C 1
ATOM 2039 O O . LYS B 1 43 ? 0.149 86.438 31.5 1 36.28 43 LYS B O 1
ATOM 2044 N N . GLU B 1 44 ? -1.783 86.438 31.438 1 35.84 44 GLU B N 1
ATOM 2045 C CA . GLU B 1 44 ? -1.845 85.312 32.312 1 35.84 44 GLU B CA 1
ATOM 2046 C C . GLU B 1 44 ? -1.307 84.062 31.625 1 35.84 44 GLU B C 1
ATOM 2048 O O . GLU B 1 44 ? -1.756 83.688 30.547 1 35.84 44 GLU B O 1
ATOM 2053 N N . GLU B 1 45 ? -0.107 83.688 31.75 1 38.41 45 GLU B N 1
ATOM 2054 C CA . GLU B 1 45 ? 0.655 82.5 31.25 1 38.41 45 GLU B CA 1
ATOM 2055 C C . GLU B 1 45 ? -0.195 81.25 31.25 1 38.41 45 GLU B C 1
ATOM 2057 O O . GLU B 1 45 ? -0.839 80.938 32.25 1 38.41 45 GLU B O 1
ATOM 2062 N N . GLU B 1 46 ? -0.752 80.688 30.172 1 43.47 46 GLU B N 1
ATOM 2063 C CA . GLU B 1 46 ? -1.558 79.562 29.688 1 43.47 46 GLU B CA 1
ATOM 2064 C C . GLU B 1 46 ? -1.076 78.25 30.281 1 43.47 46 GLU B C 1
ATOM 2066 O O . GLU B 1 46 ? -0.196 77.625 29.703 1 43.47 46 GLU B O 1
ATOM 2071 N N . PRO B 1 47 ? -0.613 78.062 31.359 1 51.97 47 PRO B N 1
ATOM 2072 C CA . PRO B 1 47 ? -0.325 76.812 32.031 1 51.97 47 PRO B CA 1
ATOM 2073 C C . PRO B 1 47 ? -1.385 75.688 31.766 1 51.97 47 PRO B C 1
ATOM 2075 O O . PRO B 1 47 ? -1.079 74.5 31.781 1 51.97 47 PRO B O 1
ATOM 2078 N N . SER B 1 48 ? -2.633 76.062 31.703 1 57.75 48 SER B N 1
ATOM 2079 C CA . SER B 1 48 ? -3.77 75.188 31.438 1 57.75 48 SER B CA 1
ATOM 2080 C C . SER B 1 48 ? -3.65 74.562 30.078 1 57.75 48 SER B C 1
ATOM 2082 O O . SER B 1 48 ? -3.988 73.375 29.922 1 57.75 48 SER B O 1
ATOM 2084 N N . SER B 1 49 ? -3.008 75.25 29.156 1 71.12 49 SER B N 1
ATOM 2085 C CA . SER B 1 49 ? -2.93 74.812 27.766 1 71.12 49 SER B CA 1
ATOM 2086 C C . SER B 1 49 ? -1.923 73.688 27.594 1 71.12 49 SER B C 1
ATOM 2088 O O . SER B 1 49 ? -2.186 72.75 26.875 1 71.12 49 SER B O 1
ATOM 2090 N N . GLU B 1 50 ? -0.879 73.875 28.312 1 75 50 GLU B N 1
ATOM 2091 C CA . GLU B 1 50 ? 0.143 72.812 28.188 1 75 50 GLU B CA 1
ATOM 2092 C C . GLU B 1 50 ? -0.33 71.5 28.812 1 75 50 GLU B C 1
ATOM 2094 O O . GLU B 1 50 ? -0.077 70.438 28.266 1 75 50 GLU B O 1
ATOM 2099 N N . HIS B 1 51 ? -0.99 71.688 29.938 1 77.88 51 HIS B N 1
ATOM 2100 C CA . HIS B 1 51 ? -1.534 70.5 30.609 1 77.88 51 HIS B CA 1
ATOM 2101 C C . HIS B 1 51 ? -2.574 69.812 29.734 1 77.88 51 HIS B C 1
ATOM 2103 O O . HIS B 1 51 ? -2.615 68.625 29.672 1 77.88 51 HIS B O 1
ATOM 2109 N N . GLU B 1 52 ? -3.312 70.625 29.094 1 81.62 52 GLU B N 1
ATOM 2110 C CA . GLU B 1 52 ? -4.336 70.062 28.203 1 81.62 52 GLU B CA 1
ATOM 2111 C C . GLU B 1 52 ? -3.715 69.375 27 1 81.62 52 GLU B C 1
ATOM 2113 O O . GLU B 1 52 ? -4.203 68.312 26.562 1 81.62 52 GLU B O 1
ATOM 2118 N N . LYS B 1 53 ? -2.627 69.938 26.516 1 85.31 53 LYS B N 1
ATOM 2119 C CA . LYS B 1 53 ? -1.924 69.312 25.375 1 85.31 53 LYS B CA 1
ATOM 2120 C C . LYS B 1 53 ? -1.301 68 25.781 1 85.31 53 LYS B C 1
ATOM 2122 O O . LYS B 1 53 ? -1.38 67 25.031 1 85.31 53 LYS B O 1
ATOM 2127 N N . ILE B 1 54 ? -0.727 67.938 26.953 1 85.31 54 ILE B N 1
ATOM 2128 C CA . ILE B 1 54 ? -0.094 66.75 27.438 1 85.31 54 ILE B CA 1
ATOM 2129 C C . ILE B 1 54 ? -1.153 65.688 27.656 1 85.31 54 ILE B C 1
ATOM 2131 O O . ILE B 1 54 ? -0.946 64.5 27.312 1 85.31 54 ILE B O 1
ATOM 2135 N N . LEU B 1 55 ? -2.275 66.062 28.219 1 86.06 55 LEU B N 1
ATOM 2136 C CA . LEU B 1 55 ? -3.363 65.125 28.469 1 86.06 55 LEU B CA 1
ATOM 2137 C C . LEU B 1 55 ? -3.912 64.625 27.156 1 86.06 55 LEU B C 1
ATOM 2139 O O . LEU B 1 55 ? -4.254 63.406 27.062 1 86.06 55 LEU B O 1
ATOM 2143 N N . ALA B 1 56 ? -4 65.375 26.094 1 87.88 56 ALA B N 1
ATOM 2144 C CA . ALA B 1 56 ? -4.48 65 24.781 1 87.88 56 ALA B CA 1
ATOM 2145 C C . ALA B 1 56 ? -3.512 64 24.141 1 87.88 56 ALA B C 1
ATOM 2147 O O . ALA B 1 56 ? -3.934 63 23.531 1 87.88 56 ALA B O 1
ATOM 2148 N N . GLU B 1 57 ? -2.234 64.25 24.281 1 89.56 57 GLU B N 1
ATOM 2149 C CA . GLU B 1 57 ? -1.214 63.375 23.719 1 89.56 57 GLU B CA 1
ATOM 2150 C C . GLU B 1 57 ? -1.23 62.031 24.406 1 89.56 57 GLU B C 1
ATOM 2152 O O . GLU B 1 57 ? -1.107 61 23.75 1 89.56 57 GLU B O 1
ATOM 2157 N N . LYS B 1 58 ? -1.42 62.031 25.703 1 90 58 LYS B N 1
ATOM 2158 C CA . LYS B 1 58 ? -1.451 60.781 26.438 1 90 58 LYS B CA 1
ATOM 2159 C C . LYS B 1 58 ? -2.701 59.969 26.109 1 90 58 LYS B C 1
ATOM 2161 O O . LYS B 1 58 ? -2.645 58.719 26 1 90 58 LYS B O 1
ATOM 2166 N N . THR B 1 59 ? -3.799 60.656 25.906 1 90.19 59 THR B N 1
ATOM 2167 C CA . THR B 1 59 ? -5.039 60 25.531 1 90.19 59 THR B CA 1
ATOM 2168 C C . THR B 1 59 ? -4.902 59.344 24.156 1 90.19 59 THR B C 1
ATOM 2170 O O . THR B 1 59 ? -5.375 58.219 23.938 1 90.19 59 THR B O 1
ATOM 2173 N N . LYS B 1 60 ? -4.262 60.031 23.25 1 92.19 60 LYS B N 1
ATOM 2174 C CA . LYS B 1 60 ? -4.027 59.469 21.922 1 92.19 60 LYS B CA 1
ATOM 2175 C C . LYS B 1 60 ? -3.117 58.25 21.984 1 92.19 60 LYS B C 1
ATOM 2177 O O . LYS B 1 60 ? -3.342 57.281 21.281 1 92.19 60 LYS B O 1
ATOM 2182 N N . GLU B 1 61 ? -2.119 58.312 22.797 1 91.62 61 GLU B N 1
ATOM 2183 C CA . GLU B 1 61 ? -1.199 57.188 22.984 1 91.62 61 GLU B CA 1
ATOM 2184 C C . GLU B 1 61 ? -1.921 55.969 23.547 1 91.62 61 GLU B C 1
ATOM 2186 O O . GLU B 1 61 ? -1.632 54.844 23.172 1 91.62 61 GLU B O 1
ATOM 2191 N N . ILE B 1 62 ? -2.836 56.25 24.469 1 91.25 62 ILE B N 1
ATOM 2192 C CA . ILE B 1 62 ? -3.629 55.188 25.062 1 91.25 62 ILE B CA 1
ATOM 2193 C C . ILE B 1 62 ? -4.48 54.5 23.984 1 91.25 62 ILE B C 1
ATOM 2195 O O . ILE B 1 62 ? -4.535 53.281 23.891 1 91.25 62 ILE B O 1
ATOM 2199 N N . GLU B 1 63 ? -5.09 55.344 23.141 1 92.25 63 GLU B N 1
ATOM 2200 C CA . GLU B 1 63 ? -5.941 54.812 22.078 1 92.25 63 GLU B CA 1
ATOM 2201 C C . GLU B 1 63 ? -5.133 54 21.078 1 92.25 63 GLU B C 1
ATOM 2203 O O . GLU B 1 63 ? -5.574 52.938 20.641 1 92.25 63 GLU B O 1
ATOM 2208 N N . ASP B 1 64 ? -3.992 54.531 20.734 1 93.69 64 ASP B N 1
ATOM 2209 C CA . ASP B 1 64 ? -3.133 53.844 19.781 1 93.69 64 ASP B CA 1
ATOM 2210 C C . ASP B 1 64 ? -2.648 52.5 20.359 1 93.69 64 ASP B C 1
ATOM 2212 O O . ASP B 1 64 ? -2.615 51.5 19.656 1 93.69 64 ASP B O 1
ATOM 2216 N N . ALA B 1 65 ? -2.314 52.469 21.625 1 92.5 65 ALA B N 1
ATOM 2217 C CA . ALA B 1 65 ? -1.828 51.25 22.281 1 92.5 65 ALA B CA 1
ATOM 2218 C C . ALA B 1 65 ? -2.934 50.219 22.391 1 92.5 65 ALA B C 1
ATOM 2220 O O . ALA B 1 65 ? -2.695 49.031 22.172 1 92.5 65 ALA B O 1
ATOM 2221 N N . LYS B 1 66 ? -4.113 50.719 22.703 1 93.06 66 LYS B N 1
ATOM 2222 C CA . LYS B 1 66 ? -5.254 49.812 22.812 1 93.06 66 LYS B CA 1
ATOM 2223 C C . LYS B 1 66 ? -5.629 49.219 21.453 1 93.06 66 LYS B C 1
ATOM 2225 O O . LYS B 1 66 ? -6 48.062 21.344 1 93.06 66 LYS B O 1
ATOM 2230 N N . LYS B 1 67 ? -5.531 50.094 20.438 1 95 67 LYS B N 1
ATOM 2231 C CA . LYS B 1 67 ? -5.785 49.594 19.078 1 95 67 LYS B CA 1
ATOM 2232 C C . LYS B 1 67 ? -4.773 48.531 18.672 1 95 67 LYS B C 1
ATOM 2234 O O . LYS B 1 67 ? -5.145 47.531 18.094 1 95 67 LYS B O 1
ATOM 2239 N N . GLU B 1 68 ? -3.549 48.781 18.984 1 94.5 68 GLU B N 1
ATOM 2240 C CA . GLU B 1 68 ? -2.502 47.812 18.672 1 94.5 68 GLU B CA 1
ATOM 2241 C C . GLU B 1 68 ? -2.725 46.5 19.422 1 94.5 68 GLU B C 1
ATOM 2243 O O . GLU B 1 68 ? -2.564 45.438 18.844 1 94.5 68 GLU B O 1
ATOM 2248 N N . ALA B 1 69 ? -3.105 46.562 20.641 1 94 69 ALA B N 1
ATOM 2249 C CA . ALA B 1 69 ? -3.408 45.375 21.438 1 94 69 ALA B CA 1
ATOM 2250 C C . ALA B 1 69 ? -4.578 44.625 20.844 1 94 69 ALA B C 1
ATOM 2252 O O . ALA B 1 69 ? -4.539 43.375 20.781 1 94 69 ALA B O 1
ATOM 2253 N N . GLY B 1 70 ? -5.57 45.438 20.406 1 95 70 GLY B N 1
ATOM 2254 C CA . GLY B 1 70 ? -6.715 44.812 19.766 1 95 70 GLY B CA 1
ATOM 2255 C C . GLY B 1 70 ? -6.367 44.125 18.453 1 95 70 GLY B C 1
ATOM 2256 O O . GLY B 1 70 ? -6.855 43 18.188 1 95 70 GLY B O 1
ATOM 2257 N N . ASP B 1 71 ? -5.531 44.719 17.688 1 96.62 71 ASP B N 1
ATOM 2258 C CA . ASP B 1 71 ? -5.094 44.156 16.406 1 96.62 71 ASP B CA 1
ATOM 2259 C C . ASP B 1 71 ? -4.32 42.844 16.625 1 96.62 71 ASP B C 1
ATOM 2261 O O . ASP B 1 71 ? -4.566 41.875 15.945 1 96.62 71 ASP B O 1
ATOM 2265 N N . PHE B 1 72 ? -3.438 42.844 17.578 1 96.06 72 PHE B N 1
ATOM 2266 C CA . PHE B 1 72 ? -2.633 41.656 17.828 1 96.06 72 PHE B CA 1
ATOM 2267 C C . PHE B 1 72 ? -3.477 40.531 18.469 1 96.06 72 PHE B C 1
ATOM 2269 O O . PHE B 1 72 ? -3.242 39.344 18.219 1 96.06 72 PHE B O 1
ATOM 2276 N N . LYS B 1 73 ? -4.414 41 19.266 1 96.44 73 LYS B N 1
ATOM 2277 C CA . LYS B 1 73 ? -5.336 40.031 19.828 1 96.44 73 LYS B CA 1
ATOM 2278 C C . LYS B 1 73 ? -6.121 39.312 18.719 1 96.44 73 LYS B C 1
ATOM 2280 O O . LYS B 1 73 ? -6.262 38.094 18.734 1 96.44 73 LYS B O 1
ATOM 2285 N N . ASP B 1 74 ? -6.566 40.062 17.734 1 97.5 74 ASP B N 1
ATOM 2286 C CA . ASP B 1 74 ? -7.293 39.5 16.594 1 97.5 74 ASP B CA 1
ATOM 2287 C C . ASP B 1 74 ? -6.398 38.594 15.773 1 97.5 74 ASP B C 1
ATOM 2289 O O . ASP B 1 74 ? -6.812 37.5 15.391 1 97.5 74 ASP B O 1
ATOM 2293 N N . LYS B 1 75 ? -5.266 39.094 15.508 1 97.12 75 LYS B N 1
ATOM 2294 C CA . LYS B 1 75 ? -4.305 38.281 14.758 1 97.12 75 LYS B CA 1
ATOM 2295 C C . LYS B 1 75 ? -3.998 37 15.477 1 97.12 75 LYS B C 1
ATOM 2297 O O . LYS B 1 75 ? -3.912 35.938 14.844 1 97.12 75 LYS B O 1
ATOM 2302 N N . TYR B 1 76 ? -3.871 37.031 16.766 1 97.25 76 TYR B N 1
ATOM 2303 C CA . TYR B 1 76 ? -3.594 35.844 17.578 1 97.25 76 TYR B CA 1
ATOM 2304 C C . TYR B 1 76 ? -4.754 34.875 17.531 1 97.25 76 TYR B C 1
ATOM 2306 O O . TYR B 1 76 ? -4.551 33.688 17.297 1 97.25 76 TYR B O 1
ATOM 2314 N N . MET B 1 77 ? -5.902 35.375 17.688 1 97.5 77 MET B N 1
ATOM 2315 C CA . MET B 1 77 ? -7.086 34.5 17.656 1 97.5 77 MET B CA 1
ATOM 2316 C C . MET B 1 77 ? -7.227 33.844 16.297 1 97.5 77 MET B C 1
ATOM 2318 O O . MET B 1 77 ? -7.57 32.656 16.219 1 97.5 77 MET B O 1
ATOM 2322 N N . ARG B 1 78 ? -6.934 34.531 15.227 1 96.56 78 ARG B N 1
ATOM 2323 C CA . ARG B 1 78 ? -6.984 33.969 13.883 1 96.56 78 ARG B CA 1
ATOM 2324 C C . ARG B 1 78 ? -5.91 32.906 13.703 1 96.56 78 ARG B C 1
ATOM 2326 O O . ARG B 1 78 ? -6.168 31.844 13.117 1 96.56 78 ARG B O 1
ATOM 2333 N N . ALA B 1 79 ? -4.707 33.156 14.211 1 97.25 79 ALA B N 1
ATOM 2334 C CA . ALA B 1 79 ? -3.611 32.188 14.117 1 97.25 79 ALA B CA 1
ATOM 2335 C C . ALA B 1 79 ? -3.955 30.906 14.852 1 97.25 79 ALA B C 1
ATOM 2337 O O . ALA B 1 79 ? -3.643 29.812 14.375 1 97.25 79 ALA B O 1
ATOM 2338 N N . LEU B 1 80 ? -4.609 31.047 16 1 96.31 80 LEU B N 1
ATOM 2339 C CA . LEU B 1 80 ? -5.027 29.891 16.781 1 96.31 80 LEU B CA 1
ATOM 2340 C C . LEU B 1 80 ? -6.066 29.062 16.016 1 96.31 80 LEU B C 1
ATOM 2342 O O . LEU B 1 80 ? -6.012 27.844 16 1 96.31 80 LEU B O 1
ATOM 2346 N N . ALA B 1 81 ? -6.973 29.766 15.383 1 96.62 81 ALA B N 1
ATOM 2347 C CA . ALA B 1 81 ? -7.996 29.094 14.586 1 96.62 81 ALA B CA 1
ATOM 2348 C C . ALA B 1 81 ? -7.371 28.359 13.398 1 96.62 81 ALA B C 1
ATOM 2350 O O . ALA B 1 81 ? -7.766 27.234 13.078 1 96.62 81 ALA B O 1
ATOM 2351 N N . GLU B 1 82 ? -6.438 29.016 12.805 1 96 82 GLU B N 1
ATOM 2352 C CA . GLU B 1 82 ? -5.73 28.406 11.688 1 96 82 GLU B CA 1
ATOM 2353 C C . GLU B 1 82 ? -5 27.141 12.133 1 96 82 GLU B C 1
ATOM 2355 O O . GLU B 1 82 ? -4.996 26.141 11.414 1 96 82 GLU B O 1
ATOM 2360 N N . ASN B 1 83 ? -4.395 27.25 13.297 1 95.56 83 ASN B N 1
ATOM 2361 C CA . ASN B 1 83 ? -3.719 26.078 13.844 1 95.56 83 ASN B CA 1
ATOM 2362 C C . ASN B 1 83 ? -4.68 24.906 14.023 1 95.56 83 ASN B C 1
ATOM 2364 O O . ASN B 1 83 ? -4.359 23.781 13.656 1 95.56 83 ASN B O 1
ATOM 2368 N N . GLU B 1 84 ? -5.801 25.141 14.523 1 94.88 84 GLU B N 1
ATOM 2369 C CA . GLU B 1 84 ? -6.809 24.109 14.727 1 94.88 84 GLU B CA 1
ATOM 2370 C C . GLU B 1 84 ? -7.285 23.547 13.391 1 94.88 84 GLU B C 1
ATOM 2372 O O . GLU B 1 84 ? -7.461 22.328 13.25 1 94.88 84 GLU B O 1
ATOM 2377 N N . ASN B 1 85 ? -7.469 24.453 12.406 1 95.44 85 ASN B N 1
ATOM 2378 C CA . ASN B 1 85 ? -7.895 24.031 11.07 1 95.44 85 ASN B CA 1
ATOM 2379 C C . ASN B 1 85 ? -6.836 23.156 10.398 1 95.44 85 ASN B C 1
ATOM 2381 O O . ASN B 1 85 ? -7.168 22.156 9.75 1 95.44 85 ASN B O 1
ATOM 2385 N N . ILE B 1 86 ? -5.602 23.547 10.648 1 95.25 86 ILE B N 1
ATOM 2386 C CA . ILE B 1 86 ? -4.492 22.781 10.078 1 95.25 86 ILE B CA 1
ATOM 2387 C C . ILE B 1 86 ? -4.453 21.391 10.688 1 95.25 86 ILE B C 1
ATOM 2389 O O . ILE B 1 86 ? -4.285 20.391 9.969 1 95.25 86 ILE B O 1
ATOM 2393 N N . MET B 1 87 ? -4.676 21.312 12.008 1 93.12 87 MET B N 1
ATOM 2394 C CA . MET B 1 87 ? -4.656 20.031 12.711 1 93.12 87 MET B CA 1
ATOM 2395 C C . MET B 1 87 ? -5.773 19.125 12.211 1 93.12 87 MET B C 1
ATOM 2397 O O . MET B 1 87 ? -5.551 17.953 11.945 1 93.12 87 MET B O 1
ATOM 2401 N N . LYS B 1 88 ? -6.945 19.672 11.984 1 94.31 88 LYS B N 1
ATOM 2402 C CA . LYS B 1 88 ? -8.086 18.906 11.508 1 94.31 88 LYS B CA 1
ATOM 2403 C C . LYS B 1 88 ? -7.863 18.422 10.078 1 94.31 88 LYS B C 1
ATOM 2405 O O . LYS B 1 88 ? -8.133 17.25 9.766 1 94.31 88 LYS B O 1
ATOM 2410 N N . ARG B 1 89 ? -7.422 19.266 9.266 1 93.69 89 ARG B N 1
ATOM 2411 C CA . ARG B 1 89 ? -7.141 18.922 7.879 1 93.69 89 ARG B CA 1
ATOM 2412 C C . ARG B 1 89 ? -6.055 17.859 7.785 1 93.69 89 ARG B C 1
ATOM 2414 O O . ARG B 1 89 ? -6.152 16.922 6.977 1 93.69 89 ARG B O 1
ATOM 2421 N N . ASN B 1 90 ? -4.992 18.062 8.648 1 93.19 90 ASN B N 1
ATOM 2422 C CA . ASN B 1 90 ? -3.873 17.125 8.641 1 93.19 90 ASN B CA 1
ATOM 2423 C C . ASN B 1 90 ? -4.328 15.711 8.992 1 93.19 90 ASN B C 1
ATOM 2425 O O . ASN B 1 90 ? -3.857 14.734 8.398 1 93.19 90 ASN B O 1
ATOM 2429 N N . GLN B 1 91 ? -5.199 15.57 9.914 1 91.88 91 GLN B N 1
ATOM 2430 C CA . GLN B 1 91 ? -5.715 14.266 10.297 1 91.88 91 GLN B CA 1
ATOM 2431 C C . GLN B 1 91 ? -6.402 13.578 9.117 1 91.88 91 GLN B C 1
ATOM 2433 O O . GLN B 1 91 ? -6.191 12.391 8.875 1 91.88 91 GLN B O 1
ATOM 2438 N N . LYS B 1 92 ? -7.152 14.305 8.367 1 91.69 92 LYS B N 1
ATOM 2439 C CA . LYS B 1 92 ? -7.84 13.766 7.199 1 91.69 92 LYS B CA 1
ATOM 2440 C C . LYS B 1 92 ? -6.848 13.383 6.105 1 91.69 92 LYS B C 1
ATOM 2442 O O . LYS B 1 92 ? -6.953 12.305 5.512 1 91.69 92 LYS B O 1
ATOM 2447 N N . PHE B 1 93 ? -5.871 14.195 5.934 1 89.75 93 PHE B N 1
ATOM 2448 C CA . PHE B 1 93 ? -4.871 13.961 4.898 1 89.75 93 PHE B CA 1
ATOM 2449 C C . PHE B 1 93 ? -4.039 12.727 5.215 1 89.75 93 PHE B C 1
ATOM 2451 O O . PHE B 1 93 ? -3.725 11.938 4.324 1 89.75 93 PHE B O 1
ATOM 2458 N N . LEU B 1 94 ? -3.768 12.617 6.445 1 89.94 94 LEU B N 1
ATOM 2459 C CA . LEU B 1 94 ? -2.994 11.453 6.871 1 89.94 94 LEU B CA 1
ATOM 2460 C C . LEU B 1 94 ? -3.75 10.164 6.578 1 89.94 94 LEU B C 1
ATOM 2462 O O . LEU B 1 94 ? -3.172 9.203 6.066 1 89.94 94 LEU B O 1
ATOM 2466 N N . ALA B 1 95 ? -5.012 10.094 6.824 1 87.88 95 ALA B N 1
ATOM 2467 C CA . ALA B 1 95 ? -5.844 8.922 6.562 1 87.88 95 ALA B CA 1
ATOM 2468 C C . ALA B 1 95 ? -5.953 8.656 5.062 1 87.88 95 ALA B C 1
ATOM 2470 O O . ALA B 1 95 ? -5.836 7.508 4.621 1 87.88 95 ALA B O 1
ATOM 2471 N N . ASP B 1 96 ? -6.059 9.68 4.328 1 90 96 ASP B N 1
ATOM 2472 C CA . ASP B 1 96 ? -6.184 9.562 2.879 1 90 96 ASP B CA 1
ATOM 2473 C C . ASP B 1 96 ? -4.871 9.094 2.25 1 90 96 ASP B C 1
ATOM 2475 O O . ASP B 1 96 ? -4.879 8.297 1.311 1 90 96 ASP B O 1
ATOM 2479 N N . ALA B 1 97 ? -3.828 9.594 2.77 1 88.62 97 ALA B N 1
ATOM 2480 C CA . ALA B 1 97 ? -2.52 9.219 2.244 1 88.62 97 ALA B CA 1
ATOM 2481 C C . ALA B 1 97 ? -2.277 7.719 2.4 1 88.62 97 ALA B C 1
ATOM 2483 O O . ALA B 1 97 ? -1.808 7.059 1.471 1 88.62 97 ALA B O 1
ATOM 2484 N N . LYS B 1 98 ? -2.578 7.191 3.525 1 87.62 98 LYS B N 1
ATOM 2485 C CA . LYS B 1 98 ? -2.443 5.758 3.77 1 87.62 98 LYS B CA 1
ATOM 2486 C C . LYS B 1 98 ? -3.307 4.949 2.803 1 87.62 98 LYS B C 1
ATOM 2488 O O . LYS B 1 98 ? -2.838 3.982 2.201 1 87.62 98 LYS B O 1
ATOM 2493 N N . LEU B 1 99 ? -4.5 5.402 2.609 1 88.44 99 LEU B N 1
ATOM 2494 C CA . LEU B 1 99 ? -5.461 4.711 1.754 1 88.44 99 LEU B CA 1
ATOM 2495 C C . LEU B 1 99 ? -5.02 4.758 0.295 1 88.44 99 LEU B C 1
ATOM 2497 O O . LEU B 1 99 ? -5.105 3.752 -0.415 1 88.44 99 LEU B O 1
ATOM 2501 N N . TYR B 1 100 ? -4.5 5.824 -0.175 1 87.56 100 TYR B N 1
ATOM 2502 C CA . TYR B 1 100 ? -4.09 5.988 -1.564 1 87.56 100 TYR B CA 1
ATOM 2503 C C . TYR B 1 100 ? -2.893 5.102 -1.889 1 87.56 100 TYR B C 1
ATOM 2505 O O . TYR B 1 100 ? -2.811 4.535 -2.98 1 87.56 100 TYR B O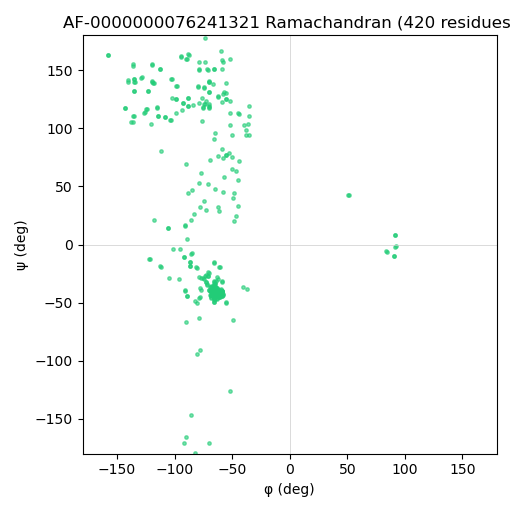 1
ATOM 2513 N N . ALA B 1 101 ? -2.037 5.062 -0.896 1 88.38 101 ALA B N 1
ATOM 2514 C CA . ALA B 1 101 ? -0.846 4.25 -1.14 1 88.38 101 ALA B CA 1
ATOM 2515 C C . ALA B 1 101 ? -1.214 2.785 -1.352 1 88.38 101 ALA B C 1
ATOM 2517 O O . ALA B 1 101 ? -0.727 2.146 -2.287 1 88.38 101 ALA B O 1
ATOM 2518 N N . VAL B 1 102 ? -2.119 2.328 -0.615 1 92.25 102 VAL B N 1
ATOM 2519 C CA . VAL B 1 102 ? -2.531 0.931 -0.696 1 92.25 102 VAL B CA 1
ATOM 2520 C C . VAL B 1 102 ? -3.385 0.714 -1.944 1 92.25 102 VAL B C 1
ATOM 2522 O O . VAL B 1 102 ? -3.344 -0.357 -2.553 1 92.25 102 VAL B O 1
ATOM 2525 N N . GLN B 1 103 ? -4.043 1.784 -2.297 1 94.5 103 GLN B N 1
ATOM 2526 C CA . GLN B 1 103 ? -4.945 1.683 -3.439 1 94.5 103 GLN B CA 1
ATOM 2527 C C . GLN B 1 103 ? -4.172 1.417 -4.73 1 94.5 103 GLN B C 1
ATOM 2529 O O . GLN B 1 103 ? -4.523 0.519 -5.496 1 94.5 103 GLN B O 1
ATOM 2534 N N . SER B 1 104 ? -3.156 2.209 -4.941 1 92.44 104 SER B N 1
ATOM 2535 C CA . SER B 1 104 ? -2.361 2.039 -6.156 1 92.44 104 SER B CA 1
ATOM 2536 C C . SER B 1 104 ? -1.705 0.663 -6.199 1 92.44 104 SER B C 1
ATOM 2538 O O . SER B 1 104 ? -1.715 -0.005 -7.234 1 92.44 104 SER B O 1
ATOM 2540 N N . PHE B 1 105 ? -1.195 0.22 -5.066 1 93.69 105 PHE B N 1
ATOM 2541 C CA . PHE B 1 105 ? -0.562 -1.087 -4.934 1 93.69 105 PHE B CA 1
ATOM 2542 C C . PHE B 1 105 ? -1.57 -2.205 -5.176 1 93.69 105 PHE B C 1
ATOM 2544 O O . PHE B 1 105 ? -1.303 -3.135 -5.941 1 93.69 105 PHE B O 1
ATOM 2551 N N . SER B 1 106 ? -2.707 -2.006 -4.629 1 96.19 106 SER B N 1
ATOM 2552 C CA . SER B 1 106 ? -3.775 -2.992 -4.77 1 96.19 106 SER B CA 1
ATOM 2553 C C . SER B 1 106 ? -4.227 -3.113 -6.219 1 96.19 106 SER B C 1
ATOM 2555 O O . SER B 1 106 ? -4.422 -4.223 -6.723 1 96.19 106 SER B O 1
ATOM 2557 N N . LYS B 1 107 ? -4.363 -2.041 -6.867 1 95.5 107 LYS B N 1
ATOM 2558 C CA . LYS B 1 107 ? -4.82 -2.031 -8.258 1 95.5 107 LYS B CA 1
ATOM 2559 C C . LYS B 1 107 ? -3.883 -2.84 -9.148 1 95.5 107 LYS B C 1
ATOM 2561 O O . LYS B 1 107 ? -4.336 -3.619 -9.984 1 95.5 107 LYS B O 1
ATOM 2566 N N . ASP B 1 108 ? -2.652 -2.689 -8.906 1 95.12 108 ASP B N 1
ATOM 2567 C CA . ASP B 1 108 ? -1.652 -3.389 -9.703 1 95.12 108 ASP B CA 1
ATOM 2568 C C . ASP B 1 108 ? -1.66 -4.887 -9.406 1 95.12 108 ASP B C 1
ATOM 2570 O O . ASP B 1 108 ? -1.327 -5.699 -10.273 1 95.12 108 ASP B O 1
ATOM 2574 N N . LEU B 1 109 ? -2.121 -5.242 -8.258 1 96.94 109 LEU B N 1
ATOM 2575 C CA . LEU B 1 109 ? -2.102 -6.645 -7.855 1 96.94 109 LEU B CA 1
ATOM 2576 C C . LEU B 1 109 ? -3.35 -7.367 -8.352 1 96.94 109 LEU B C 1
ATOM 2578 O O . LEU B 1 109 ? -3.383 -8.602 -8.391 1 96.94 109 LEU B O 1
ATOM 2582 N N . LEU B 1 110 ? -4.309 -6.641 -8.75 1 96.69 110 LEU B N 1
ATOM 2583 C CA . LEU B 1 110 ? -5.551 -7.262 -9.203 1 96.69 110 LEU B CA 1
ATOM 2584 C C . LEU B 1 110 ? -5.32 -8.078 -10.469 1 96.69 110 LEU B C 1
ATOM 2586 O O . LEU B 1 110 ? -5.91 -9.148 -10.633 1 96.69 110 LEU B O 1
ATOM 2590 N N . ASP B 1 111 ? -4.43 -7.633 -11.305 1 92.94 111 ASP B N 1
ATOM 2591 C CA . ASP B 1 111 ? -4.113 -8.367 -12.523 1 92.94 111 ASP B CA 1
ATOM 2592 C C . ASP B 1 111 ? -3.471 -9.711 -12.203 1 92.94 111 ASP B C 1
ATOM 2594 O O . ASP B 1 111 ? -3.752 -10.719 -12.867 1 92.94 111 ASP B O 1
ATOM 2598 N N . ILE B 1 112 ? -2.713 -9.688 -11.227 1 93.69 112 ILE B N 1
ATOM 2599 C CA . ILE B 1 112 ? -2.059 -10.922 -10.805 1 93.69 112 ILE B CA 1
ATOM 2600 C C . ILE B 1 112 ? -3.102 -11.906 -10.266 1 93.69 112 ILE B C 1
ATOM 2602 O O . ILE B 1 112 ? -3.078 -13.094 -10.609 1 93.69 112 ILE B O 1
ATOM 2606 N N . SER B 1 113 ? -4.004 -11.398 -9.484 1 95.19 113 SER B N 1
ATOM 2607 C CA . SER B 1 113 ? -5.09 -12.234 -8.984 1 95.19 113 SER B CA 1
ATOM 2608 C C . SER B 1 113 ? -5.902 -12.836 -10.125 1 95.19 113 SER B C 1
ATOM 2610 O O . SER B 1 113 ? -6.23 -14.023 -10.102 1 95.19 113 SER B O 1
ATOM 2612 N N . ASP B 1 114 ? -6.137 -12.047 -11.141 1 92.94 114 ASP B N 1
ATOM 2613 C CA . ASP B 1 114 ? -6.902 -12.508 -12.297 1 92.94 114 ASP B CA 1
ATOM 2614 C C . ASP B 1 114 ? -6.168 -13.641 -13.023 1 92.94 114 ASP B C 1
ATOM 2616 O O . ASP B 1 114 ? -6.785 -14.633 -13.422 1 92.94 114 ASP B O 1
ATOM 2620 N N . VAL B 1 115 ? -4.914 -13.453 -13.188 1 89.94 115 VAL B N 1
ATOM 2621 C CA . VAL B 1 115 ? -4.105 -14.453 -13.883 1 89.94 115 VAL B CA 1
ATOM 2622 C C . VAL B 1 115 ? -4.102 -15.758 -13.094 1 89.94 115 VAL B C 1
ATOM 2624 O O . VAL B 1 115 ? -4.289 -16.844 -13.656 1 89.94 115 VAL B O 1
ATOM 2627 N N . LEU B 1 116 ? -3.945 -15.695 -11.805 1 91.38 116 LEU B N 1
ATOM 2628 C CA . LEU B 1 116 ? -3.943 -16.875 -10.953 1 91.38 116 LEU B CA 1
ATOM 2629 C C . LEU B 1 116 ? -5.289 -17.594 -11.016 1 91.38 116 LEU B C 1
ATOM 2631 O O . LEU B 1 116 ? -5.34 -18.828 -11.086 1 91.38 116 LEU B O 1
ATOM 2635 N N . GLU B 1 117 ? -6.309 -16.828 -11.016 1 90.88 117 GLU B N 1
ATOM 2636 C CA . GLU B 1 117 ? -7.652 -17.391 -11.086 1 90.88 117 GLU B CA 1
ATOM 2637 C C . GLU B 1 117 ? -7.863 -18.141 -12.406 1 90.88 117 GLU B C 1
ATOM 2639 O O . GLU B 1 117 ? -8.32 -19.281 -12.414 1 90.88 117 GLU B O 1
ATOM 2644 N N . LYS B 1 118 ? -7.488 -17.547 -13.477 1 88.62 118 LYS B N 1
ATOM 2645 C CA . LYS B 1 118 ? -7.641 -18.156 -14.789 1 88.62 118 LYS B CA 1
ATOM 2646 C C . LYS B 1 118 ? -6.809 -19.422 -14.914 1 88.62 118 LYS B C 1
ATOM 2648 O O . LYS B 1 118 ? -7.258 -20.406 -15.492 1 88.62 118 LYS B O 1
ATOM 2653 N N . ALA B 1 119 ? -5.648 -19.344 -14.344 1 87.38 119 ALA B N 1
ATOM 2654 C CA . ALA B 1 119 ? -4.758 -20.5 -14.391 1 87.38 119 ALA B CA 1
ATOM 2655 C C . ALA B 1 119 ? -5.359 -21.688 -13.641 1 87.38 119 ALA B C 1
ATOM 2657 O O . ALA B 1 119 ? -5.316 -22.828 -14.125 1 87.38 119 ALA B O 1
ATOM 2658 N N . THR B 1 120 ? -5.914 -21.469 -12.531 1 87.5 120 THR B N 1
ATOM 2659 C CA . THR B 1 120 ? -6.484 -22.547 -11.727 1 87.5 120 THR B CA 1
ATOM 2660 C C . THR B 1 120 ? -7.758 -23.094 -12.375 1 87.5 120 THR B C 1
ATOM 2662 O O . THR B 1 120 ? -8.07 -24.266 -12.234 1 87.5 120 THR B O 1
ATOM 2665 N N . GLU B 1 121 ? -8.398 -22.234 -13.125 1 87.31 121 GLU B N 1
ATOM 2666 C CA . GLU B 1 121 ? -9.641 -22.641 -13.781 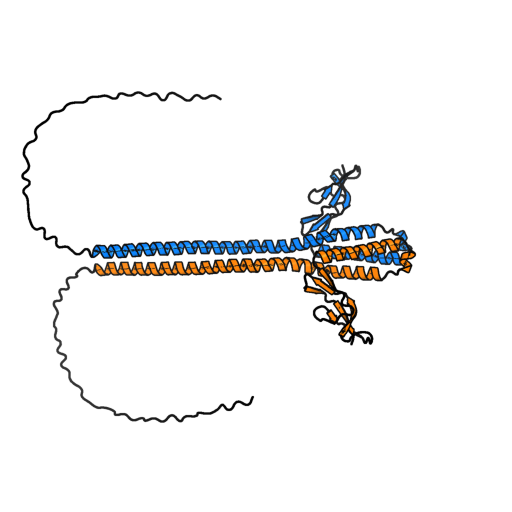1 87.31 121 GLU B CA 1
ATOM 2667 C C . GLU B 1 121 ? -9.352 -23.422 -15.055 1 87.31 121 GLU B C 1
ATOM 2669 O O . GLU B 1 121 ? -10.211 -24.156 -15.547 1 87.31 121 GLU B O 1
ATOM 2674 N N . SER B 1 122 ? -8.188 -23.312 -15.594 1 83.62 122 SER B N 1
ATOM 2675 C CA . SER B 1 122 ? -7.867 -23.891 -16.891 1 83.62 122 SER B CA 1
ATOM 2676 C C . SER B 1 122 ? -7.438 -25.344 -16.75 1 83.62 122 SER B C 1
ATOM 2678 O O . SER B 1 122 ? -7.27 -26.047 -17.75 1 83.62 122 SER B O 1
ATOM 2680 N N . VAL B 1 123 ? -7.25 -25.828 -15.586 1 85.5 123 VAL B N 1
ATOM 2681 C CA . VAL B 1 123 ? -6.773 -27.188 -15.414 1 85.5 123 VAL B CA 1
ATOM 2682 C C . VAL B 1 123 ? -7.953 -28.109 -15.102 1 85.5 123 VAL B C 1
ATOM 2684 O O . VAL B 1 123 ? -8.727 -27.859 -14.18 1 85.5 123 VAL B O 1
ATOM 2687 N N . SER B 1 124 ? -8.031 -29.141 -15.945 1 86.25 124 SER B N 1
ATOM 2688 C CA . SER B 1 124 ? -9.133 -30.094 -15.766 1 86.25 124 SER B CA 1
ATOM 2689 C C . SER B 1 124 ? -8.844 -31.062 -14.625 1 86.25 124 SER B C 1
ATOM 2691 O O . SER B 1 124 ? -7.68 -31.391 -14.359 1 86.25 124 SER B O 1
ATOM 2693 N N . GLN B 1 125 ? -9.867 -31.516 -14.008 1 86.25 125 GLN B N 1
ATOM 2694 C CA . GLN B 1 125 ? -9.742 -32.438 -12.891 1 86.25 125 GLN B CA 1
ATOM 2695 C C . GLN B 1 125 ? -9.164 -33.781 -13.359 1 86.25 125 GLN B C 1
ATOM 2697 O O . GLN B 1 125 ? -8.422 -34.438 -12.617 1 86.25 125 GLN B O 1
ATOM 2702 N N . GLU B 1 126 ? -9.469 -34.156 -14.547 1 86.56 126 GLU B N 1
ATOM 2703 C CA . GLU B 1 126 ? -8.977 -35.406 -15.094 1 86.56 126 GLU B CA 1
ATOM 2704 C C . GLU B 1 126 ? -7.457 -35.406 -15.227 1 86.56 126 GLU B C 1
ATOM 2706 O O . GLU B 1 126 ? -6.793 -36.375 -14.898 1 86.56 126 GLU B O 1
ATOM 2711 N N . GLU B 1 127 ? -6.984 -34.312 -15.664 1 83 127 GLU B N 1
ATOM 2712 C CA . GLU B 1 127 ? -5.539 -34.188 -15.828 1 83 127 GLU B CA 1
ATOM 2713 C C . GLU B 1 127 ? -4.824 -34.219 -14.484 1 83 127 GLU B C 1
ATOM 2715 O O . GLU B 1 127 ? -3.725 -34.75 -14.359 1 83 127 GLU B O 1
ATOM 2720 N N . LEU B 1 128 ? -5.473 -33.625 -13.508 1 84.81 128 LEU B N 1
ATOM 2721 C CA . LEU B 1 128 ? -4.891 -33.562 -12.172 1 84.81 128 LEU B CA 1
ATOM 2722 C C . LEU B 1 128 ? -4.73 -34.938 -11.555 1 84.81 128 LEU B C 1
ATOM 2724 O O . LEU B 1 128 ? -3.744 -35.188 -10.867 1 84.81 128 LEU B O 1
ATOM 2728 N N . LYS B 1 129 ? -5.613 -35.812 -11.914 1 85.56 129 LYS B N 1
ATOM 2729 C CA . LYS B 1 129 ? -5.57 -37.156 -11.359 1 85.56 129 LYS B CA 1
ATOM 2730 C C . LYS B 1 129 ? -4.496 -38 -12.047 1 85.56 129 LYS B C 1
ATOM 2732 O O . LYS B 1 129 ? -3.898 -38.875 -11.422 1 85.56 129 LYS B O 1
ATOM 2737 N N . ALA B 1 130 ? -4.207 -37.688 -13.25 1 82.62 130 ALA B N 1
ATOM 2738 C CA . ALA B 1 130 ? -3.33 -38.5 -14.062 1 82.62 130 ALA B CA 1
ATOM 2739 C C . ALA B 1 130 ? -1.865 -38.125 -13.852 1 82.62 130 ALA B C 1
ATOM 2741 O O . ALA B 1 130 ? -0.968 -38.938 -14.141 1 82.62 130 ALA B O 1
ATOM 2742 N N . ASN B 1 131 ? -1.651 -36.969 -13.328 1 84.69 131 ASN B N 1
ATOM 2743 C CA . ASN B 1 131 ? -0.287 -36.469 -13.234 1 84.69 131 ASN B CA 1
ATOM 2744 C C . ASN B 1 131 ? -0.01 -35.844 -11.867 1 84.69 131 ASN B C 1
ATOM 2746 O O . ASN B 1 131 ? -0.447 -34.719 -11.578 1 84.69 131 ASN B O 1
ATOM 2750 N N . LYS B 1 132 ? 0.784 -36.469 -11.117 1 85.44 132 LYS B N 1
ATOM 2751 C CA . LYS B 1 132 ? 1.073 -36.062 -9.75 1 85.44 132 LYS B CA 1
ATOM 2752 C C . LYS B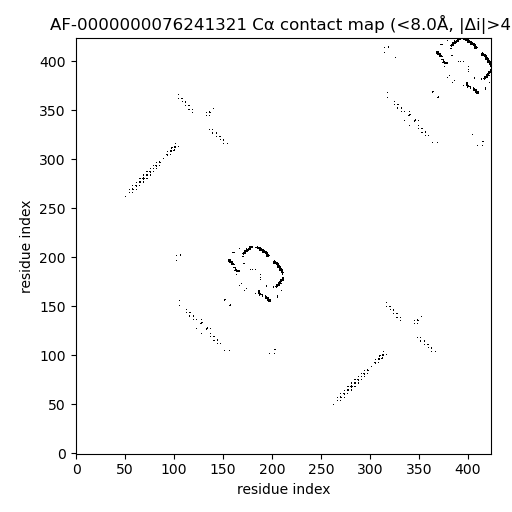 1 132 ? 1.771 -34.688 -9.734 1 85.44 132 LYS B C 1
ATOM 2754 O O . LYS B 1 132 ? 1.461 -33.844 -8.891 1 85.44 132 LYS B O 1
ATOM 2759 N N . GLU B 1 133 ? 2.678 -34.562 -10.602 1 83.62 133 GLU B N 1
ATOM 2760 C CA . GLU B 1 133 ? 3.422 -33.312 -10.648 1 83.62 133 GLU B CA 1
ATOM 2761 C C . GLU B 1 133 ? 2.508 -32.125 -11.008 1 83.62 133 GLU B C 1
ATOM 2763 O O . GLU B 1 133 ? 2.65 -31.047 -10.461 1 83.62 133 GLU B O 1
ATOM 2768 N N . LEU B 1 134 ? 1.614 -32.438 -11.914 1 87.25 134 LEU B N 1
ATOM 2769 C CA . LEU B 1 134 ? 0.63 -31.438 -12.297 1 87.25 134 LEU B CA 1
ATOM 2770 C C . LEU B 1 134 ? -0.265 -31.078 -11.117 1 87.25 134 LEU B C 1
ATOM 2772 O O . LEU B 1 134 ? -0.559 -29.891 -10.898 1 87.25 134 LEU B O 1
ATOM 2776 N N . ASN B 1 135 ? -0.569 -32 -10.43 1 89.06 135 ASN B N 1
ATOM 2777 C CA . ASN B 1 135 ? -1.411 -31.781 -9.25 1 89.06 135 ASN B CA 1
ATOM 2778 C C . ASN B 1 135 ? -0.684 -30.984 -8.18 1 89.06 135 ASN B C 1
ATOM 2780 O O . ASN B 1 135 ? -1.282 -30.125 -7.527 1 89.06 135 ASN B O 1
ATOM 2784 N N . ASP B 1 136 ? 0.525 -31.25 -7.973 1 86.56 136 ASP B N 1
ATOM 2785 C CA . ASP B 1 136 ? 1.312 -30.516 -6.992 1 86.56 136 ASP B CA 1
ATOM 2786 C C . ASP B 1 136 ? 1.408 -29.031 -7.371 1 86.56 136 ASP B C 1
ATOM 2788 O O . ASP B 1 136 ? 1.256 -28.156 -6.52 1 86.56 136 ASP B O 1
ATOM 2792 N N . LEU B 1 137 ? 1.634 -28.812 -8.617 1 87.44 137 LEU B N 1
ATOM 2793 C CA . LEU B 1 137 ? 1.721 -27.422 -9.086 1 87.44 137 LEU B CA 1
ATOM 2794 C C . LEU B 1 137 ? 0.366 -26.734 -8.992 1 87.44 137 LEU B C 1
ATOM 2796 O O . LEU B 1 137 ? 0.291 -25.562 -8.633 1 87.44 137 LEU B O 1
ATOM 2800 N N . TYR B 1 138 ? -0.651 -27.484 -9.32 1 89 138 TYR B N 1
ATOM 2801 C CA . TYR B 1 138 ? -1.999 -26.938 -9.211 1 89 138 TYR B CA 1
ATOM 2802 C C . TYR B 1 138 ? -2.312 -26.547 -7.777 1 89 138 TYR B C 1
ATOM 2804 O O . TYR B 1 138 ? -2.855 -25.469 -7.531 1 89 138 TYR B O 1
ATOM 2812 N N . GLN B 1 139 ? -1.938 -27.281 -6.898 1 88.25 139 GLN B N 1
ATOM 2813 C CA . GLN B 1 139 ? -2.16 -27 -5.484 1 88.25 139 GLN B CA 1
ATOM 2814 C C . GLN B 1 139 ? -1.354 -25.797 -5.031 1 88.25 139 GLN B C 1
ATOM 2816 O O . GLN B 1 139 ? -1.845 -24.969 -4.25 1 88.25 139 GLN B O 1
ATOM 2821 N N . GLY B 1 140 ? -0.149 -25.734 -5.492 1 86.06 140 GLY B N 1
ATOM 2822 C CA . GLY B 1 140 ? 0.651 -24.562 -5.188 1 86.06 140 GLY B CA 1
ATOM 2823 C C . GLY B 1 140 ? 0.03 -23.266 -5.691 1 86.06 140 GLY B C 1
ATOM 2824 O O . GLY B 1 140 ? 0.034 -22.25 -4.984 1 86.06 140 GLY B O 1
ATOM 2825 N N . LEU B 1 141 ? -0.525 -23.375 -6.852 1 89.44 141 LEU B N 1
ATOM 2826 C CA . LEU B 1 141 ? -1.18 -22.203 -7.434 1 89.44 141 LEU B CA 1
ATOM 2827 C C . LEU B 1 141 ? -2.432 -21.828 -6.645 1 89.44 141 LEU B C 1
ATOM 2829 O O . LEU B 1 141 ? -2.67 -20.656 -6.367 1 89.44 141 LEU B O 1
ATOM 2833 N N . THR B 1 142 ? -3.156 -22.828 -6.312 1 91.44 142 THR B N 1
ATOM 2834 C CA . THR B 1 142 ? -4.383 -22.609 -5.555 1 91.44 142 THR B CA 1
ATOM 2835 C C . THR B 1 142 ? -4.078 -22.031 -4.176 1 91.44 142 THR B C 1
ATOM 2837 O O . THR B 1 142 ? -4.77 -21.125 -3.709 1 91.44 142 THR B O 1
ATOM 2840 N N . MET B 1 143 ? -3.074 -22.516 -3.605 1 89.25 143 MET B N 1
ATOM 2841 C CA . MET B 1 143 ? -2.654 -22 -2.309 1 89.25 143 MET B CA 1
ATOM 2842 C C . MET B 1 143 ? -2.201 -20.547 -2.426 1 89.25 143 MET B C 1
ATOM 2844 O O . MET B 1 143 ? -2.51 -19.719 -1.561 1 89.25 143 MET B O 1
ATOM 2848 N N . THR B 1 144 ? -1.434 -20.266 -3.473 1 92.44 144 THR B N 1
ATOM 2849 C CA . THR B 1 144 ? -0.978 -18.906 -3.707 1 92.44 144 THR B CA 1
ATOM 2850 C C . THR B 1 144 ? -2.164 -17.953 -3.877 1 92.44 144 THR B C 1
ATOM 2852 O O . THR B 1 144 ? -2.18 -16.859 -3.307 1 92.44 144 THR B O 1
ATOM 2855 N N . TYR B 1 145 ? -3.145 -18.391 -4.605 1 93.88 145 TYR B N 1
ATOM 2856 C CA . TYR B 1 145 ? -4.355 -17.609 -4.82 1 93.88 145 TYR B CA 1
ATOM 2857 C C . TYR B 1 145 ? -5.066 -17.328 -3.502 1 93.88 145 TYR B C 1
ATOM 2859 O O . TYR B 1 145 ? -5.426 -16.188 -3.211 1 93.88 145 TYR B O 1
ATOM 2867 N N . THR B 1 146 ? -5.18 -18.312 -2.729 1 95.12 146 THR B N 1
ATOM 2868 C CA . THR B 1 146 ? -5.859 -18.203 -1.442 1 95.12 146 THR B CA 1
ATOM 2869 C C . THR B 1 146 ? -5.09 -17.281 -0.499 1 95.12 146 THR B C 1
ATOM 2871 O O . THR B 1 146 ? -5.684 -16.438 0.166 1 95.12 146 THR B O 1
ATOM 2874 N N . GLU B 1 147 ? -3.791 -17.453 -0.486 1 94.56 147 GLU B N 1
ATOM 2875 C CA . GLU B 1 147 ? -2.959 -16.625 0.381 1 94.56 147 GLU B CA 1
ATOM 2876 C C . GLU B 1 147 ? -2.998 -15.164 -0.052 1 94.56 147 GLU B C 1
ATOM 2878 O O . GLU B 1 147 ? -3.041 -14.266 0.789 1 94.56 147 GLU B O 1
ATOM 2883 N N . LEU B 1 148 ? -2.938 -14.945 -1.314 1 96.12 148 LEU B N 1
ATOM 2884 C CA . LEU B 1 148 ? -3.023 -13.586 -1.843 1 96.12 148 LEU B CA 1
ATOM 2885 C C . LEU B 1 148 ? -4.32 -12.914 -1.408 1 96.12 148 LEU B C 1
ATOM 2887 O O . LEU B 1 148 ? -4.312 -11.773 -0.956 1 96.12 148 LEU B O 1
ATOM 2891 N N . HIS B 1 149 ? -5.379 -13.617 -1.466 1 96.25 149 HIS B N 1
ATOM 2892 C CA . HIS B 1 149 ? -6.676 -13.039 -1.118 1 96.25 149 HIS B CA 1
ATOM 2893 C C . HIS B 1 149 ? -6.797 -12.828 0.387 1 96.25 149 HIS B C 1
ATOM 2895 O O . HIS B 1 149 ? -7.441 -11.875 0.833 1 96.25 149 HIS B O 1
ATOM 2901 N N . LYS B 1 150 ? -6.164 -13.695 1.121 1 96.62 150 LYS B N 1
ATOM 2902 C CA . LYS B 1 150 ? -6.105 -13.453 2.561 1 96.62 150 LYS B CA 1
ATOM 2903 C C . LYS B 1 150 ? -5.422 -12.125 2.869 1 96.62 150 LYS B C 1
ATOM 2905 O O . LYS B 1 150 ? -5.883 -11.367 3.723 1 96.62 150 LYS B O 1
ATOM 2910 N N . VAL B 1 151 ? -4.328 -11.875 2.137 1 96.25 151 VAL B N 1
ATOM 2911 C CA . VAL B 1 151 ? -3.607 -10.617 2.301 1 96.25 151 VAL B CA 1
ATOM 2912 C C . VAL B 1 151 ? -4.5 -9.445 1.887 1 96.25 151 VAL B C 1
ATOM 2914 O O . VAL B 1 151 ? -4.535 -8.414 2.559 1 96.25 151 VAL B O 1
ATOM 2917 N N . PHE B 1 152 ? -5.223 -9.648 0.797 1 96.56 152 PHE B N 1
ATOM 2918 C CA . PHE B 1 152 ? -6.164 -8.633 0.34 1 96.56 152 PHE B CA 1
ATOM 2919 C C . PHE B 1 152 ? -7.145 -8.266 1.447 1 96.56 152 PHE B C 1
ATOM 2921 O O . PHE B 1 152 ? -7.262 -7.098 1.816 1 96.56 152 PHE B O 1
ATOM 2928 N N . VAL B 1 153 ? -7.727 -9.219 2.031 1 96.38 153 VAL B N 1
ATOM 2929 C CA . VAL B 1 153 ? -8.758 -9.016 3.041 1 96.38 153 VAL B CA 1
ATOM 2930 C C . VAL B 1 153 ? -8.156 -8.336 4.27 1 96.38 153 VAL B C 1
ATOM 2932 O O . VAL B 1 153 ? -8.75 -7.422 4.836 1 96.38 153 VAL B O 1
ATOM 2935 N N . LYS B 1 154 ? -7.004 -8.727 4.598 1 94.75 154 LYS B N 1
ATOM 2936 C CA . LYS B 1 154 ? -6.301 -8.156 5.742 1 94.75 154 LYS B CA 1
ATOM 2937 C C . LYS B 1 154 ? -6.109 -6.652 5.57 1 94.75 154 LYS B C 1
ATOM 2939 O O . LYS B 1 154 ? -6.156 -5.902 6.547 1 94.75 154 LYS B O 1
ATOM 2944 N N . HIS B 1 155 ? -5.949 -6.203 4.348 1 93.69 155 HIS B N 1
ATOM 2945 C CA . HIS B 1 155 ? -5.641 -4.801 4.094 1 93.69 155 HIS B CA 1
ATOM 2946 C C . HIS B 1 155 ? -6.859 -4.059 3.549 1 93.69 155 HIS B C 1
ATOM 2948 O O . HIS B 1 155 ? -6.73 -2.963 2.998 1 93.69 155 HIS B O 1
ATOM 2954 N N . GLY B 1 156 ? -8.008 -4.707 3.686 1 94.19 156 GLY B N 1
ATOM 2955 C CA . GLY B 1 156 ? -9.258 -4.023 3.422 1 94.19 156 GLY B CA 1
ATOM 2956 C C . GLY B 1 156 ? -9.727 -4.168 1.984 1 94.19 156 GLY B C 1
ATOM 2957 O O . GLY B 1 156 ? -10.648 -3.469 1.552 1 94.19 156 GLY B O 1
ATOM 2958 N N . LEU B 1 157 ? -9.078 -4.969 1.272 1 96.25 157 LEU B N 1
ATOM 2959 C CA . LEU B 1 157 ? -9.469 -5.242 -0.106 1 96.25 157 LEU B CA 1
ATOM 2960 C C . LEU B 1 157 ? -10.391 -6.449 -0.179 1 96.25 157 LEU B C 1
ATOM 2962 O 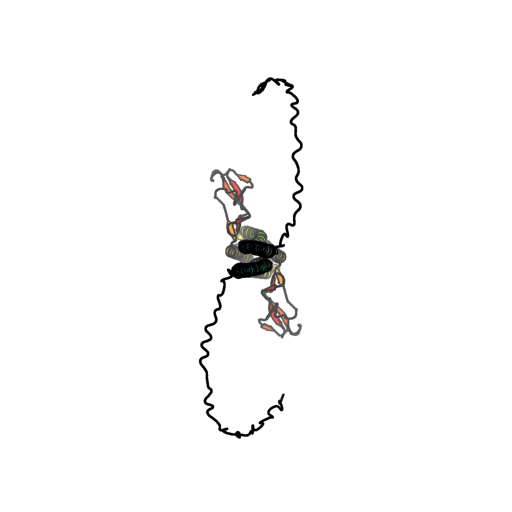O . LEU B 1 157 ? -10.008 -7.559 0.203 1 96.25 157 LEU B O 1
ATOM 2966 N N . GLU B 1 158 ? -11.555 -6.191 -0.728 1 95.88 158 GLU B N 1
ATOM 2967 C CA . GLU B 1 158 ? -12.562 -7.254 -0.739 1 95.88 158 GLU B CA 1
ATOM 2968 C C . GLU B 1 158 ? -13.031 -7.551 -2.158 1 95.88 158 GLU B C 1
ATOM 2970 O O . GLU B 1 158 ? -13.336 -6.633 -2.922 1 95.88 158 GLU B O 1
ATOM 2975 N N . LYS B 1 159 ? -13.031 -8.875 -2.418 1 95.38 159 LYS B N 1
ATOM 2976 C CA . LYS B 1 159 ? -13.539 -9.352 -3.697 1 95.38 159 LYS B CA 1
ATOM 2977 C C . LYS B 1 159 ? -15.062 -9.398 -3.697 1 95.38 159 LYS B C 1
ATOM 2979 O O . LYS B 1 159 ? -15.68 -9.773 -2.695 1 95.38 159 LYS B O 1
ATOM 2984 N N . GLU B 1 160 ? -15.688 -8.922 -4.805 1 91.25 160 GLU B N 1
ATOM 2985 C CA . GLU B 1 160 ? -17.141 -8.969 -4.938 1 91.25 160 GLU B CA 1
ATOM 2986 C C . GLU B 1 160 ? -17.547 -9.695 -6.215 1 91.25 160 GLU B C 1
ATOM 2988 O O . GLU B 1 160 ? -17.188 -9.289 -7.316 1 91.25 160 GLU B O 1
ATOM 2993 N N . ASP B 1 161 ? -18.219 -10.805 -6.016 1 91.31 161 ASP B N 1
ATOM 2994 C CA . ASP B 1 161 ? -18.781 -11.539 -7.145 1 91.31 161 ASP B CA 1
ATOM 2995 C C . ASP B 1 161 ? -20.297 -11.305 -7.254 1 91.31 161 ASP B C 1
ATOM 2997 O O . ASP B 1 161 ? -21.078 -11.906 -6.512 1 91.31 161 ASP B O 1
ATOM 3001 N N . PRO B 1 162 ? -20.719 -10.562 -8.211 1 93.44 162 PRO B N 1
ATOM 3002 C CA . PRO B 1 162 ? -22.109 -10.109 -8.281 1 93.44 162 PRO B CA 1
ATOM 3003 C C . PRO B 1 162 ? -23 -11.062 -9.07 1 93.44 162 PRO B C 1
ATOM 3005 O O . PRO B 1 162 ? -24.125 -10.703 -9.43 1 93.44 162 PRO B O 1
ATOM 3008 N N . LEU B 1 163 ? -22.562 -12.25 -9.289 1 92.75 163 LEU B N 1
ATOM 3009 C CA . LEU B 1 163 ? -23.359 -13.18 -10.086 1 92.75 163 LEU B CA 1
ATOM 3010 C C . LEU B 1 163 ? -24.75 -13.336 -9.508 1 92.75 163 LEU B C 1
ATOM 3012 O O . LEU B 1 163 ? -24.906 -13.602 -8.312 1 92.75 163 LEU B O 1
ATOM 3016 N N . GLY B 1 164 ? -25.734 -13.094 -10.352 1 92 164 GLY B N 1
ATOM 3017 C CA . GLY B 1 164 ? -27.125 -13.281 -9.945 1 92 164 GLY B CA 1
ATOM 3018 C C . GLY B 1 164 ? -27.703 -12.086 -9.219 1 92 164 GLY B C 1
ATOM 3019 O O . GLY B 1 164 ? -28.922 -12.008 -9 1 92 164 GLY B O 1
ATOM 3020 N N . GLN B 1 165 ? -26.953 -11.148 -8.93 1 94.12 165 GLN B N 1
ATOM 3021 C CA . GLN B 1 165 ? -27.391 -9.953 -8.227 1 94.12 165 GLN B CA 1
ATOM 3022 C C . GLN B 1 165 ? -27.922 -8.906 -9.203 1 94.12 165 GLN B C 1
ATOM 3024 O O . GLN B 1 165 ? -27.688 -8.992 -10.406 1 94.12 165 GLN B O 1
ATOM 3029 N N . LYS B 1 166 ? -28.656 -7.973 -8.578 1 95.25 166 LYS B N 1
ATOM 3030 C CA . LYS B 1 166 ? -29.125 -6.855 -9.391 1 95.25 166 LYS B CA 1
ATOM 3031 C C . LYS B 1 166 ? -27.984 -5.945 -9.797 1 95.25 166 LYS B C 1
ATOM 3033 O O . LYS B 1 166 ? -27.094 -5.656 -8.992 1 95.25 166 LYS B O 1
ATOM 3038 N N . PHE B 1 167 ? -28.062 -5.52 -11.023 1 96.44 167 PHE B N 1
ATOM 3039 C CA . PHE B 1 167 ? -27.016 -4.637 -11.547 1 96.44 167 PHE B CA 1
ATOM 3040 C C . PHE B 1 167 ? -26.969 -3.33 -10.766 1 96.44 167 PHE B C 1
ATOM 3042 O O . PHE B 1 167 ? -28.016 -2.727 -10.492 1 96.44 167 PHE B O 1
ATOM 3049 N N . ASP B 1 168 ? -25.828 -3.006 -10.312 1 95.44 168 ASP B N 1
ATOM 3050 C CA . ASP B 1 168 ? -25.578 -1.74 -9.633 1 95.44 168 ASP B CA 1
ATOM 3051 C C . ASP B 1 168 ? -24.422 -0.99 -10.273 1 95.44 168 ASP B C 1
ATOM 3053 O O . ASP B 1 168 ? -23.266 -1.413 -10.172 1 95.44 168 ASP B O 1
ATOM 3057 N N . PRO B 1 169 ? -24.703 0.143 -10.883 1 94 169 PRO B N 1
ATOM 3058 C CA . PRO B 1 169 ? -23.672 0.878 -11.609 1 94 169 PRO B CA 1
ATOM 3059 C C . PRO B 1 169 ? -22.516 1.314 -10.711 1 94 169 PRO B C 1
ATOM 3061 O O . PRO B 1 169 ? -21.438 1.646 -11.203 1 94 169 PRO B O 1
ATOM 3064 N N . ASN B 1 170 ? -22.688 1.363 -9.469 1 93.44 170 ASN B N 1
ATOM 3065 C CA . ASN B 1 170 ? -21.625 1.749 -8.547 1 93.44 170 ASN B CA 1
ATOM 3066 C C . ASN B 1 170 ? -20.578 0.648 -8.414 1 93.44 170 ASN B C 1
ATOM 3068 O O . ASN B 1 170 ? -19.406 0.925 -8.094 1 93.44 170 ASN B O 1
ATOM 3072 N N . PHE B 1 171 ? -21.016 -0.519 -8.648 1 95.31 171 PHE B N 1
ATOM 3073 C CA . PHE B 1 171 ? -20.125 -1.649 -8.375 1 95.31 171 PHE B CA 1
ATOM 3074 C C . PHE B 1 171 ? -19.906 -2.479 -9.633 1 95.31 171 PHE B C 1
ATOM 3076 O O . PHE B 1 171 ? -18.984 -3.301 -9.688 1 95.31 171 PHE B O 1
ATOM 3083 N N . HIS B 1 172 ? -20.75 -2.176 -10.625 1 97.06 172 HIS B N 1
ATOM 3084 C CA . HIS B 1 172 ? -20.719 -3.027 -11.805 1 97.06 172 HIS B CA 1
ATOM 3085 C C . HIS B 1 172 ? -20.578 -2.197 -13.078 1 97.06 172 HIS B C 1
ATOM 3087 O O . HIS B 1 172 ? -21.078 -1.072 -13.148 1 97.06 172 HIS B O 1
ATOM 3093 N N . GLU B 1 173 ? -19.875 -2.715 -14.008 1 96.75 173 GLU B N 1
ATOM 3094 C CA . GLU B 1 173 ? -19.797 -2.205 -15.367 1 96.75 173 GLU B CA 1
ATOM 3095 C C . GLU B 1 173 ? -20.375 -3.215 -16.359 1 96.75 173 GLU B C 1
ATOM 3097 O O . GLU B 1 173 ? -19.828 -4.309 -16.531 1 96.75 173 GLU B O 1
ATOM 3102 N N . ALA B 1 174 ? -21.391 -2.76 -16.969 1 96.19 174 ALA B N 1
ATOM 3103 C CA . ALA B 1 174 ? -22.031 -3.65 -17.938 1 96.19 174 ALA B CA 1
ATOM 3104 C C . ALA B 1 174 ? -21.391 -3.498 -19.328 1 96.19 174 ALA B C 1
ATOM 3106 O O . ALA B 1 174 ? -21.312 -2.391 -19.859 1 96.19 174 ALA B O 1
ATOM 3107 N N . VAL B 1 175 ? -20.969 -4.648 -19.844 1 95.31 175 VAL B N 1
ATOM 3108 C CA . VAL B 1 175 ? -20.297 -4.555 -21.141 1 95.31 175 VAL B CA 1
ATOM 3109 C C . VAL B 1 175 ? -21.156 -5.219 -22.219 1 95.31 175 VAL B C 1
ATOM 3111 O O . VAL B 1 175 ? -20.953 -4.996 -23.406 1 95.31 175 VAL B O 1
ATOM 3114 N N . PHE B 1 176 ? -22.078 -6.047 -21.875 1 93 176 PHE B N 1
ATOM 3115 C CA . PHE B 1 176 ? -23 -6.617 -22.844 1 93 176 PHE B CA 1
ATOM 3116 C C . PHE B 1 176 ? -24.281 -7.09 -22.141 1 93 176 PHE B C 1
ATOM 3118 O O . PHE B 1 176 ? -24.344 -7.125 -20.922 1 93 176 PHE B O 1
ATOM 3125 N N . GLN B 1 177 ? -25.281 -7.277 -23.047 1 93.94 177 GLN B N 1
ATOM 3126 C CA . GLN B 1 177 ? -26.562 -7.793 -22.578 1 93.94 177 GLN B CA 1
ATOM 3127 C C . GLN B 1 177 ? -26.906 -9.109 -23.25 1 93.94 177 GLN B C 1
ATOM 3129 O O . GLN B 1 177 ? -26.516 -9.352 -24.406 1 93.94 177 GLN B O 1
ATOM 3134 N N . MET B 1 178 ? -27.453 -9.992 -22.422 1 92.31 178 MET B N 1
ATOM 3135 C CA . MET B 1 178 ? -27.844 -11.266 -23.016 1 92.31 178 MET B CA 1
ATOM 3136 C C . MET B 1 178 ? -29.234 -11.688 -22.531 1 92.31 178 MET B C 1
ATOM 3138 O O . MET B 1 178 ? -29.594 -11.422 -21.391 1 92.31 178 MET B O 1
ATOM 3142 N N . PRO B 1 179 ? -29.984 -12.281 -23.5 1 89.81 179 PRO B N 1
ATOM 3143 C CA . PRO B 1 179 ? -31.281 -12.797 -23.078 1 89.81 179 PRO B CA 1
ATOM 3144 C C . PRO B 1 179 ? -31.172 -14.062 -22.234 1 89.81 179 PRO B C 1
ATOM 3146 O O . PRO B 1 179 ? -30.312 -14.914 -22.5 1 89.81 179 PRO B O 1
ATOM 3149 N N . ASP B 1 180 ? -31.719 -14.031 -21.047 1 85.56 180 ASP B N 1
ATOM 3150 C CA . ASP B 1 180 ? -31.797 -15.227 -20.219 1 85.56 180 ASP B CA 1
ATOM 3151 C C . ASP B 1 180 ? -33.156 -15.344 -19.531 1 85.56 180 ASP B C 1
ATOM 3153 O O . ASP B 1 180 ? -33.438 -14.625 -18.562 1 85.56 180 ASP B O 1
ATOM 3157 N N . PRO B 1 181 ? -34 -16.297 -20.062 1 85.38 181 PRO B N 1
ATOM 3158 C CA . PRO B 1 181 ? -35.344 -16.422 -19.531 1 85.38 181 PRO B CA 1
ATOM 3159 C C . PRO B 1 181 ? -35.375 -16.891 -18.078 1 85.38 181 PRO B C 1
ATOM 3161 O O . PRO B 1 181 ? -36.375 -16.719 -17.391 1 85.38 181 PRO B O 1
ATOM 3164 N N . GLN B 1 182 ? -34.25 -17.422 -17.594 1 87.25 182 GLN B N 1
ATOM 3165 C CA . GLN B 1 182 ? -34.219 -18 -16.266 1 87.25 182 GLN B CA 1
ATOM 3166 C C . GLN B 1 182 ? -33.812 -16.984 -15.211 1 87.25 182 GLN B C 1
ATOM 3168 O O . GLN B 1 182 ? -33.938 -17.219 -14.008 1 87.25 182 GLN B O 1
ATOM 3173 N N . LYS B 1 183 ? -33.375 -15.898 -15.727 1 84.94 183 LYS B N 1
ATOM 3174 C CA . LYS B 1 183 ? -32.906 -14.898 -14.781 1 84.94 183 LYS B CA 1
ATOM 3175 C C . LYS B 1 183 ? -33.688 -13.602 -14.883 1 84.94 183 LYS B C 1
ATOM 3177 O O . LYS B 1 183 ? -34.344 -13.336 -15.906 1 84.94 183 LYS B O 1
ATOM 3182 N N . GLU B 1 184 ? -33.688 -12.914 -13.781 1 89.75 184 GLU B N 1
ATOM 3183 C CA . GLU B 1 184 ? -34.406 -11.656 -13.711 1 89.75 184 GLU B CA 1
ATOM 3184 C C . GLU B 1 184 ? -33.781 -10.586 -14.602 1 89.75 184 GLU B C 1
ATOM 3186 O O . GLU B 1 184 ? -32.562 -10.461 -14.648 1 89.75 184 GLU B O 1
ATOM 3191 N N . LYS B 1 185 ? -34.656 -9.883 -15.234 1 90.62 185 LYS B N 1
ATOM 3192 C CA . LYS B 1 185 ? -34.188 -8.773 -16.047 1 90.62 185 LYS B CA 1
ATOM 3193 C C . LYS B 1 185 ? -33.375 -7.777 -15.219 1 90.62 185 LYS B C 1
ATOM 3195 O O . LYS B 1 185 ? -33.781 -7.434 -14.102 1 90.62 185 LYS B O 1
ATOM 3200 N N . GLY B 1 186 ? -32.25 -7.422 -15.703 1 92.94 186 GLY B N 1
ATOM 3201 C CA . GLY B 1 186 ? -31.422 -6.438 -15.016 1 92.94 186 GLY B CA 1
ATOM 3202 C C . GLY B 1 186 ? -30.422 -7.059 -14.055 1 92.94 186 GLY B C 1
ATOM 3203 O O . GLY B 1 186 ? -29.625 -6.348 -13.43 1 92.94 186 GLY B O 1
ATOM 3204 N N . SER B 1 187 ? -30.469 -8.352 -13.953 1 94.81 187 SER B N 1
ATOM 3205 C CA . SER B 1 187 ? -29.547 -9.047 -13.07 1 94.81 187 SER B CA 1
ATOM 3206 C C . SER B 1 187 ? -28.25 -9.406 -13.797 1 94.81 187 SER B C 1
ATOM 3208 O O . SER B 1 187 ? -28.203 -9.414 -15.023 1 94.81 187 SER B O 1
ATOM 3210 N N . VAL B 1 188 ? -27.297 -9.617 -13.023 1 96.12 188 VAL B N 1
ATOM 3211 C CA . VAL B 1 188 ? -26 -9.984 -13.594 1 96.12 188 VAL B CA 1
ATOM 3212 C C . VAL B 1 188 ? -26.047 -11.438 -14.055 1 96.12 188 VAL B C 1
ATOM 3214 O O . VAL B 1 188 ? -26.25 -12.352 -13.25 1 96.12 188 VAL B O 1
ATOM 3217 N N . ALA B 1 189 ? -25.859 -11.633 -15.367 1 94.38 189 ALA B N 1
ATOM 3218 C CA . ALA B 1 189 ? -25.922 -12.969 -15.961 1 94.38 189 ALA B CA 1
ATOM 3219 C C . ALA B 1 189 ? -24.547 -13.625 -15.984 1 94.38 189 ALA B C 1
ATOM 3221 O O . ALA B 1 189 ? -24.422 -14.836 -15.766 1 94.38 189 ALA B O 1
ATOM 3222 N N . VAL B 1 190 ? -23.562 -12.828 -16.281 1 93.94 190 VAL B N 1
ATOM 3223 C CA . VAL B 1 190 ? -22.188 -13.328 -16.406 1 93.94 190 VAL B CA 1
ATOM 3224 C C . VAL B 1 190 ? -21.219 -12.32 -15.789 1 93.94 190 VAL B C 1
ATOM 3226 O O . VAL B 1 190 ? -21.375 -11.109 -15.969 1 93.94 190 VAL B O 1
ATOM 3229 N N . VAL B 1 191 ? -20.297 -12.883 -15.141 1 95.12 191 VAL B N 1
ATOM 3230 C CA . VAL B 1 191 ? -19.234 -12.047 -14.617 1 95.12 191 VAL B CA 1
ATOM 3231 C C . VAL B 1 191 ? -17.953 -12.289 -15.414 1 95.12 191 VAL B C 1
ATOM 3233 O O . VAL B 1 191 ? -17.344 -13.359 -15.32 1 95.12 191 VAL B O 1
ATOM 3236 N N . GLN B 1 192 ? -17.578 -11.336 -16.172 1 93.31 192 GLN B N 1
ATOM 3237 C CA . GLN B 1 192 ? -16.359 -11.461 -16.953 1 93.31 192 GLN B CA 1
ATOM 3238 C C . GLN B 1 192 ? -15.125 -11.219 -16.094 1 93.31 192 GLN B C 1
ATOM 3240 O O . GLN B 1 192 ? -14.133 -11.945 -16.203 1 93.31 192 GLN B O 1
ATOM 3245 N N . LYS B 1 193 ? -15.195 -10.156 -15.289 1 94.31 193 LYS B N 1
ATOM 3246 C CA . LYS B 1 193 ? -14.156 -9.844 -14.312 1 94.31 193 LYS B CA 1
ATOM 3247 C C . LYS B 1 193 ? -14.766 -9.469 -12.961 1 94.31 193 LYS B C 1
ATOM 3249 O O . LYS B 1 193 ? -15.703 -8.672 -12.898 1 94.31 193 LYS B O 1
ATOM 3254 N N . VAL B 1 194 ? -14.234 -10.078 -11.953 1 95.19 194 VAL B N 1
ATOM 3255 C CA . VAL B 1 194 ? -14.742 -9.797 -10.609 1 95.19 194 VAL B CA 1
ATOM 3256 C C . VAL B 1 194 ? -14.328 -8.391 -10.18 1 95.19 194 VAL B C 1
ATOM 3258 O O . VAL B 1 194 ? -13.312 -7.867 -10.648 1 95.19 194 VAL B O 1
ATOM 3261 N N . GLY B 1 195 ? -15.188 -7.793 -9.336 1 96.56 195 GLY B N 1
ATOM 3262 C CA . GLY B 1 195 ? -14.891 -6.473 -8.805 1 96.56 195 GLY B CA 1
ATOM 3263 C C . GLY B 1 195 ? -14.203 -6.512 -7.453 1 96.56 195 GLY B C 1
ATOM 3264 O O . GLY B 1 195 ? -14.188 -7.551 -6.793 1 96.56 195 GLY B O 1
ATOM 3265 N N . TYR B 1 196 ? -13.578 -5.34 -7.148 1 97.75 196 TYR B N 1
ATOM 3266 C CA . TYR B 1 196 ? -12.898 -5.203 -5.867 1 97.75 196 TYR B CA 1
ATOM 3267 C C . TYR B 1 196 ? -13.234 -3.873 -5.207 1 97.75 196 TYR B C 1
ATOM 3269 O O . TYR B 1 196 ? -13.375 -2.854 -5.887 1 97.75 196 TYR B O 1
ATOM 3277 N N . ARG B 1 197 ? -13.422 -3.961 -3.904 1 95.94 197 ARG B N 1
ATOM 3278 C CA . ARG B 1 197 ? -13.609 -2.766 -3.09 1 95.94 197 ARG B CA 1
ATOM 3279 C C . ARG B 1 197 ? -12.508 -2.631 -2.049 1 95.94 197 ARG B C 1
ATOM 3281 O O . ARG B 1 197 ? -12.086 -3.621 -1.449 1 95.94 197 ARG B O 1
ATOM 3288 N N . LEU B 1 198 ? -12.055 -1.374 -1.881 1 95.44 198 LEU B N 1
ATOM 3289 C CA . LEU B 1 198 ? -11.047 -1.057 -0.876 1 95.44 198 LEU B CA 1
ATOM 3290 C C . LEU B 1 198 ? -11.625 -0.154 0.208 1 95.44 198 LEU B C 1
ATOM 3292 O O . LEU B 1 198 ? -11.891 1.025 -0.036 1 95.44 198 LEU B O 1
ATOM 3296 N N . HIS B 1 199 ? -11.766 -0.706 1.359 1 92.5 199 HIS B N 1
ATOM 3297 C CA . HIS B 1 199 ? -12.344 0.029 2.479 1 92.5 199 HIS B CA 1
ATOM 3298 C C . HIS B 1 199 ? -13.672 0.671 2.086 1 92.5 199 HIS B C 1
ATOM 3300 O O . HIS B 1 199 ? -13.898 1.853 2.357 1 92.5 199 HIS B O 1
ATOM 3306 N N . GLY B 1 200 ? -14.414 -0.139 1.369 1 90.62 200 GLY B N 1
ATOM 3307 C CA . GLY B 1 200 ? -15.773 0.279 1.047 1 90.62 200 GLY B CA 1
ATOM 3308 C C . GLY B 1 200 ? -15.867 1.038 -0.263 1 90.62 200 GLY B C 1
ATOM 3309 O O . GLY B 1 200 ? -16.953 1.237 -0.793 1 90.62 200 GLY B O 1
ATOM 3310 N N . ARG B 1 201 ? -14.758 1.378 -0.796 1 92.38 201 ARG B N 1
ATOM 3311 C CA . ARG B 1 201 ? -14.75 2.092 -2.068 1 92.38 201 ARG B CA 1
ATOM 3312 C C . ARG B 1 201 ? -14.391 1.158 -3.219 1 92.38 201 ARG B C 1
ATOM 3314 O O . ARG B 1 201 ? -13.523 0.291 -3.074 1 92.38 201 ARG B O 1
ATOM 3321 N N . THR B 1 202 ? -15.133 1.477 -4.34 1 95.81 202 THR B N 1
ATOM 3322 C CA . THR B 1 202 ? -14.891 0.624 -5.496 1 95.81 202 THR B CA 1
ATOM 3323 C C . THR B 1 202 ? -13.5 0.879 -6.07 1 95.81 202 THR B C 1
ATOM 3325 O O . THR B 1 202 ? -13.164 2.014 -6.422 1 95.81 202 THR B O 1
ATOM 3328 N N . LEU B 1 203 ? -12.695 -0.084 -6.078 1 96.56 203 LEU B N 1
ATOM 3329 C CA . LEU B 1 203 ? -11.375 -0.006 -6.699 1 96.56 203 LEU B CA 1
ATOM 3330 C C . LEU B 1 203 ? -11.445 -0.412 -8.172 1 96.56 203 LEU B C 1
ATOM 3332 O O . LEU B 1 203 ? -10.812 0.219 -9.016 1 96.56 203 LEU B O 1
ATOM 3336 N N . ARG B 1 204 ? -12.125 -1.443 -8.422 1 96.75 204 ARG B N 1
ATOM 3337 C CA . ARG B 1 204 ? -12.414 -1.939 -9.766 1 96.75 204 ARG B CA 1
ATOM 3338 C C . ARG B 1 204 ? -13.828 -2.51 -9.844 1 96.75 204 ARG B C 1
ATOM 3340 O O . ARG B 1 204 ? -14.164 -3.453 -9.125 1 96.75 204 ARG B O 1
ATOM 3347 N N . PRO B 1 205 ? -14.617 -1.872 -10.68 1 96.81 205 PRO B N 1
ATOM 3348 C CA . PRO B 1 205 ? -15.953 -2.449 -10.828 1 96.81 205 PRO B CA 1
ATOM 3349 C C . PRO B 1 205 ? -15.93 -3.832 -11.477 1 96.81 205 PRO B C 1
ATOM 3351 O O . PRO B 1 205 ? -15.016 -4.145 -12.242 1 96.81 205 PRO B O 1
ATOM 3354 N N . ALA B 1 206 ? -16.922 -4.617 -11.109 1 97.25 206 ALA B N 1
ATOM 3355 C CA . ALA B 1 206 ? -17.078 -5.895 -11.805 1 97.25 206 ALA B CA 1
ATOM 3356 C C . ALA B 1 206 ? -17.547 -5.688 -13.234 1 97.25 206 ALA B C 1
ATOM 3358 O O . ALA B 1 206 ? -18.422 -4.859 -13.492 1 97.25 206 ALA B O 1
ATOM 3359 N N . ILE B 1 207 ? -16.891 -6.32 -14.109 1 96.88 207 ILE B N 1
ATOM 3360 C CA . ILE B 1 207 ? -17.328 -6.293 -15.508 1 96.88 207 ILE B CA 1
ATOM 3361 C C . ILE B 1 207 ? -18.328 -7.422 -15.766 1 96.88 207 ILE B C 1
ATOM 3363 O O . ILE B 1 207 ? -17.969 -8.602 -15.672 1 96.88 207 ILE B O 1
ATOM 3367 N N . VAL B 1 208 ? -19.5 -6.965 -16.156 1 96.94 208 VAL B N 1
ATOM 3368 C CA . VAL B 1 208 ? -20.562 -7.969 -16.109 1 96.94 208 VAL B CA 1
ATOM 3369 C C . VAL B 1 208 ? -21.406 -7.875 -17.375 1 96.94 208 VAL B C 1
ATOM 3371 O O . VAL B 1 208 ? -21.344 -6.879 -18.109 1 96.94 208 VAL B O 1
ATOM 3374 N N . GLY B 1 209 ? -22 -9.086 -17.672 1 96.12 209 GLY B N 1
ATOM 3375 C CA . GLY B 1 209 ? -23.125 -9.133 -18.594 1 96.12 209 GLY B CA 1
ATOM 3376 C C . GLY B 1 209 ? -24.469 -9.18 -17.875 1 96.12 209 GLY B C 1
ATOM 3377 O O . GLY B 1 209 ? -24.641 -9.93 -16.922 1 96.12 209 GLY B O 1
ATOM 3378 N N . VAL B 1 210 ? -25.406 -8.375 -18.406 1 96.12 210 VAL B N 1
ATOM 3379 C CA . VAL B 1 210 ? -26.672 -8.25 -17.688 1 96.12 210 VAL B CA 1
ATOM 3380 C C . VAL B 1 210 ? -27.797 -8.875 -18.516 1 96.12 210 VAL B C 1
ATOM 3382 O O . VAL B 1 210 ? -27.719 -8.914 -19.75 1 96.12 210 VAL B O 1
ATOM 3385 N N . VAL B 1 211 ? -28.75 -9.328 -17.703 1 94.62 211 VAL B N 1
ATOM 3386 C CA . VAL B 1 211 ? -29.922 -9.898 -18.359 1 94.62 211 VAL B CA 1
ATOM 3387 C C . VAL B 1 211 ? -30.781 -8.781 -18.953 1 94.62 211 VAL B C 1
ATOM 3389 O O . VAL B 1 211 ? -31.031 -7.777 -18.281 1 94.62 211 VAL B O 1
ATOM 3392 N N . GLN B 1 212 ? -31.188 -9 -20.094 1 89.75 212 GLN B N 1
ATOM 3393 C CA . GLN B 1 212 ? -32.062 -8.062 -20.766 1 89.75 212 GLN B CA 1
ATOM 3394 C C . GLN B 1 212 ? -33.531 -8.453 -20.578 1 89.75 212 GLN B C 1
ATOM 3396 O O . GLN B 1 212 ? -33.844 -9.641 -20.469 1 89.75 212 GLN B O 1
#

Sequence (424 aa):
MSLAASNRLFNILRITTRHSPNKLQFYRGLLVNTTLRSESAAKEEEPSSEHEKILAEKTKEIEDAKKEAGDFKDKYMRALAENENIMKRNQKFLADAKLYAVQSFSKDLLDISDVLEKATESVSQEELKANKELNDLYQGLTMTYTELHKVFVKHGLEKEDPLGQKFDPNFHEAVFQMPDPQKEKGSVAVVQKVGYRLHGRTLRPAIVGVVQMSLAASNRLFNILRITTRHSPNKLQFYRGLLVNTTLRSESAAKEEEPSSEHEKILAEKTKEIEDAKKEAGDFKDKYMRALAENENIMKRNQKFLADAKLYAVQSFSKDLLDISDVLEKATESVSQEELKANKELNDLYQGLTMTYTELHKVFVKHGLEKEDPLGQKFDPNFHEAVFQMPDPQKEKGSVAVVQKVGYRLHGRTLRPAIVGVVQ

Secondary structure (DSSP, 8-state):
----------------------------------------------HHHHHHHHHHHHHHHHHHHHHHHHHHHHHHHHHHHHHHHHHHHHHHHHHHHHHHHHHHHHHHHHHHHHHHHHHHHTS-HHHHHH-HHHHHHHHHHHHHHHHHHHHHHHTTEEEE--TTSBP-TTTEEEEEEE--TTS-TTBEEEEEE-EEEETTEEEEPEEEEEE-/----------------------------------------------HHHHHHHHHHHHHHHHHHHHHHHHHHHHHHHHHHHHHHHHHHHHHHHHHHHHHHHHHHHHHHHHHHHHHHHHHHHTS-HHHHHH-HHHHHHHHHHHHHHHHHHHHHHHTTEEEE--TTSBP-TTTEEEEEEE--TTS-TTBEEEEEE-EEEETTEEEEPEEEEEE-

Radius of gyration: 50.94 Å; Cα contacts (8 Å, |Δi|>4): 443; chains: 2; bounding box: 96×144×109 Å

pLDDT: mean 77.41, std 27.53, range [19.22, 97.75]